Protein 4EKX (pdb70)

Nearest PDB structures (foldseek):
  4ekx-assembly2_C  TM=1.010E+00  e=5.017E-20  Yaba-like disease virus
  4ekx-assembly3_A  TM=1.002E+00  e=1.050E-18  Yaba-like disease virus
  4eee-assembly1_C  TM=9.922E-01  e=4.269E-17  Yaba-like disease virus
  7fi9-assembly1_C  TM=5.714E-01  e=6.653E-03  Homo sapiens
  6ddv-assembly1_C  TM=5.617E-01  e=9.797E-03  Homo sapiens

CATH classification: 2.60.40.10

Secondary structure (DSSP, 8-state):
--EEEEEEESS--SEEEEEEEEE-S-TTS-EEEEEETTTEEGGGSPTT-SEEEEE-----EEEEEEES--HHHHH--EEEEEESSS--EEEEE-HHHHHT-/-EEEEEEEEEEEE-TTSPEEEE-TTS-EEEE-----EEEEEEEESS-SSEEEEEEETT---EEE-GGGS-EEESSPPPSEESSS--TT-EEEEEETTEEEEEEEEESSSTT-EEEEEEETTEEEEEEE--TT-STT-BEEE-/--EEEEEEESS--SEEEEEEEEE-S-TTS-EEEEEETTTEEGGGSPTT-SEEEEE----EEEEEEES--HHHHHSEEEEEEESSSS-EEEEEEHHHHHT-/-EEEEEEEEEEEEETT-EEEEE-TTS-EEEEEGGGS--SSS-TTT-EEEEEEEESS--SEEEEEEETTSSS-EEE-GGGS-EEESSPPPSEESSS--TT-EEEEEETTEEEEEEEEESSSTTEEEEEEEETTEEEEEEEE--TT-GGG-EEEEE-

Sol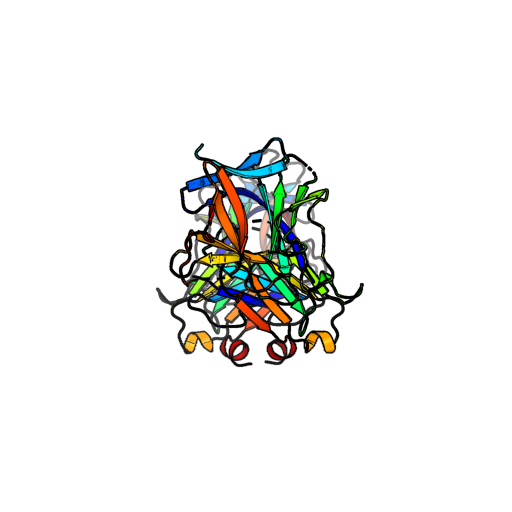vent-accessible surface area: 24205 Å² total; per-residue (Å²): 143,58,44,4,22,0,15,0,8,21,61,62,54,106,121,0,40,0,4,0,60,1,49,9,96,21,217,100,16,17,16,1,0,0,6,9,17,192,32,88,0,22,89,55,32,93,120,156,35,14,20,127,37,136,47,72,160,219,27,48,0,8,0,18,0,37,132,24,70,99,132,8,65,90,40,113,0,13,0,0,0,1,0,4,70,103,20,57,109,41,37,10,45,0,25,118,9,41,134,65,26,0,4,78,51,91,48,50,117,3,32,4,59,4,76,72,97,16,6,5,8,22,25,189,50,80,109,17,10,3,83,108,121,146,30,78,0,44,0,2,5,1,5,1,9,90,23,68,3,0,0,0,0,1,5,21,28,81,86,46,23,0,1,0,0,78,110,94,106,31,42,26,60,164,64,96,18,32,111,51,24,167,66,58,108,19,33,7,0,0,11,0,65,13,4,114,75,86,59,100,56,12,28,2,22,1,17,29,60,151,23,38,38,5,0,7,77,136,85,207,117,55,40,34,10,36,19,56,143,160,188,57,30,160,17,18,18,4,47,27,95,72,28,0,5,77,28,58,52,52,75,0,12,4,49,9,49,124,66,11,7,3,38,15,23,171,53,83,113,11,10,6,63,66,112,127,101,21,39,110,134,156,122,10,30,91,6,22,0,46,0,1,4,1,10,0,6,74,26,75,1,1,0,0,0,0,5,7,38,70,39,102,30,10,0,0,0,0,89,111,95,111,21,44,19,74,164,56,88,22,34,114,52,26,164,78,55,93,13,31,4,0,0,10,0,56,10,2,66,80,84,62,103,50,12,14,1,26,1,6,27,56,107,19,42,6,4,0,18,78,137,77,216,133,62,56,51,9,33,19,62,143,97,161,150,44,24,146,36,5,7,2,21,24,66,49,122,128,54,35,6,21,1,16,0,2,20,60,63,48,104,115,1,37,0,4,0,35,0,38,1,91,18,164,61,11,12,15,1,0,0,6,11,18,196,76,90,0,21,82,62,38,92,120,156,33,14,27,129,32,129,48,73,205,87,140,15,50,0,6,0,8,0,49,133,25,69,97,131,10,64,89,42,112,0,14,0,0,0,1,0,2,59,106,30,56,122,40,39,10,44,0,21,115,10,41,129,61

InterPro domains:
  IPR013783 Immunoglobulin-like fold [G3DSA:2.60.40.10] (21-136)
  IPR055139 Interleukin-18-binding protein-like domain [PF22009] (27-129)

Sequence (498 aa):
TRSVNIHVPVKETSKVVLECRGDSYFRHFSYVYWIIGKNKTVDQLPPNSGYRERIYLRPRADLILTNITDEMRNEKLTCVLIDPKDPLKESVILSKIWNSYFGKLESKLSVIRNLNDQVLFIDQGNRPLFEDMRTIFIISMYKDSQPRGMAVTISVASAASTLSSENKIISFKEMNPPDNIKDTKSDIIFFQRSVPGHDNKMQFESSSYEGYFLASEKERDLFKLILKKELGDRSIMFTVQNYFGKLESKLSVIRNLNDQVLFIDQGNRPLFEDMTDSDSRDNAPRTIFIISMYKDSQPRGMAVTISVASAAASTLSSENKIISFKEMNPPDNIKDTKSDIIFFQRSVPGHDNKMQFESSSYEGYFLASEKERDLFKLILKKEELGDRSIMFTVQNETRSVNIHVPVKETSKVVLECRGDSYFRHFSYVYWIIGKNKTVDQLPPNSGYRERIYLNRPRADLILTNITDEMRNEKLTCVLIDPKDPLKESVILSKIWNS

Radius of gyration: 31.54 Å; Cα contacts (8 Å, |Δi|>4): 1272; chains: 4; bounding box: 90×52×74 Å

B-factor: mean 43.83, std 15.49, range [20.0, 129.45]

Structure (mmCIF, N/CA/C/O backbone):
data_4EKX
#
_entry.id   4EKX
#
_cell.length_a   75.363
_cell.length_b   41.156
_cell.length_c   100.843
_cell.angle_alpha   90.000
_cell.angle_beta   97.900
_cell.angle_gamma   90.000
#
_symmetry.space_group_name_H-M   'P 1 21 1'
#
loop_
_entity.id
_entity.type
_entity.pdbx_description
1 polymer '14L protein'
2 polymer Interleukin-18
3 water water
#
loop_
_atom_site.group_PDB
_atom_site.id
_atom_site.type_symbol
_atom_site.label_atom_id
_atom_site.label_alt_id
_atom_site.label_comp_id
_atom_site.label_asym_id
_atom_site.label_entity_id
_atom_site.label_seq_id
_atom_site.pdbx_PDB_ins_code
_atom_site.Cartn_x
_atom_site.Cartn_y
_atom_site.Cartn_z
_atom_site.occupancy
_atom_site.B_iso_or_equiv
_atom_site.auth_seq_id
_atom_site.auth_comp_id
_atom_site.auth_asym_id
_atom_site.auth_atom_id
_atom_site.pdbx_PDB_model_num
ATOM 1 N N . THR A 1 4 ? 19.387 -3.140 -4.593 1.00 61.20 24 THR C N 1
ATOM 2 C CA . THR A 1 4 ? 19.944 -2.042 -5.368 1.00 62.54 24 THR C CA 1
ATOM 3 C C . THR A 1 4 ? 20.861 -2.584 -6.456 1.00 56.97 24 THR C C 1
ATOM 4 O O . THR A 1 4 ? 21.448 -1.825 -7.223 1.00 53.39 24 THR C O 1
ATOM 8 N N . ARG A 1 5 ? 20.985 -3.903 -6.503 1.00 42.80 25 ARG C N 1
ATOM 9 C CA . ARG A 1 5 ? 21.761 -4.574 -7.532 1.00 38.62 25 ARG C CA 1
ATOM 10 C C . ARG A 1 5 ? 20.961 -5.754 -8.033 1.00 38.24 25 ARG C C 1
ATOM 11 O O . ARG A 1 5 ? 20.485 -6.561 -7.245 1.00 41.60 25 ARG C O 1
ATOM 19 N N . SER A 1 6 ? 20.806 -5.854 -9.343 1.00 35.52 26 SER C N 1
ATOM 20 C CA . SER A 1 6 ? 20.081 -6.974 -9.903 1.00 34.81 26 SER C CA 1
ATOM 21 C C . SER A 1 6 ? 20.458 -7.248 -11.341 1.00 37.30 26 SER C C 1
ATOM 22 O O . SER A 1 6 ? 20.969 -6.388 -12.043 1.00 31.11 26 SER C O 1
ATOM 25 N N . VAL A 1 7 ? 20.193 -8.472 -11.759 1.00 32.57 27 VAL C N 1
ATOM 26 C CA . VAL A 1 7 ? 20.344 -8.861 -13.141 1.00 29.70 27 VAL C CA 1
ATOM 27 C C . VAL A 1 7 ? 19.068 -9.583 -13.548 1.00 30.98 27 VAL C C 1
ATOM 28 O O . VAL A 1 7 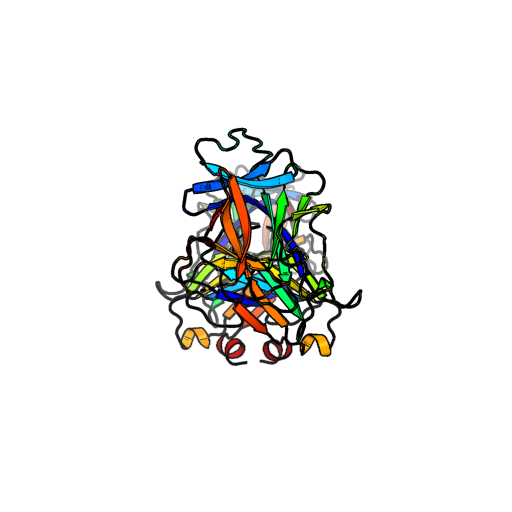? 18.563 -10.428 -12.825 1.00 34.44 27 VAL C O 1
ATOM 32 N N . ASN A 1 8 ? 18.525 -9.211 -14.694 1.00 30.84 28 ASN C N 1
ATOM 33 C CA . ASN A 1 8 ? 17.290 -9.810 -15.160 1.00 36.30 28 ASN C CA 1
ATOM 34 C C . ASN A 1 8 ? 17.378 -10.099 -16.638 1.00 36.08 28 ASN C C 1
ATOM 35 O O . ASN A 1 8 ? 17.981 -9.363 -17.430 1.00 34.01 28 ASN C O 1
ATOM 40 N N . ILE A 1 9 ? 16.826 -11.251 -16.978 1.00 35.74 29 ILE C N 1
ATOM 41 C CA . ILE A 1 9 ? 16.832 -11.730 -18.352 1.00 28.29 29 ILE C CA 1
ATOM 42 C C . ILE A 1 9 ? 15.407 -11.669 -18.843 1.00 32.13 29 ILE C C 1
ATOM 43 O O . ILE A 1 9 ? 14.482 -12.121 -18.153 1.00 35.59 29 ILE C O 1
ATOM 48 N N . HIS A 1 10 ? 15.214 -11.092 -20.030 1.00 27.43 30 HIS C N 1
ATOM 49 C CA . HIS A 1 10 ? 13.921 -11.184 -20.705 1.00 29.54 30 HIS C CA 1
ATOM 50 C C . HIS A 1 10 ? 14.038 -12.192 -21.823 1.00 30.51 30 HIS C C 1
ATOM 51 O O . HIS A 1 10 ? 14.996 -12.142 -22.591 1.00 31.26 30 HIS C O 1
ATOM 58 N N . VAL A 1 11 ? 13.082 -13.116 -21.898 1.00 29.20 31 VAL C N 1
ATOM 59 C CA . VAL A 1 11 ? 13.112 -14.176 -22.912 1.00 30.69 31 VAL C CA 1
ATOM 60 C C . VAL A 1 11 ? 11.812 -14.205 -23.698 1.00 32.39 31 VAL C C 1
ATOM 61 O O . VAL A 1 11 ? 10.755 -13.836 -23.182 1.00 29.13 31 VAL C O 1
ATOM 65 N N . PRO A 1 12 ? 11.874 -14.666 -24.949 1.00 32.17 32 PRO C N 1
ATOM 66 C CA . PRO A 1 12 ? 10.621 -14.707 -25.708 1.00 28.97 32 PRO C CA 1
ATOM 67 C C . PRO A 1 12 ? 9.775 -15.894 -25.261 1.00 31.59 32 PRO C C 1
ATOM 68 O O . PRO A 1 12 ? 10.331 -16.929 -24.891 1.00 32.33 32 PRO C O 1
ATOM 72 N N . VAL A 1 13 ? 8.454 -15.750 -25.289 1.00 29.46 33 VAL C N 1
ATOM 73 C CA . VAL A 1 13 ? 7.584 -16.831 -24.842 1.00 32.52 33 VAL C CA 1
ATOM 74 C C . VAL A 1 13 ? 7.538 -17.987 -25.835 1.00 36.11 33 VAL C C 1
ATOM 75 O O . VAL A 1 13 ? 7.099 -19.079 -25.497 1.00 39.56 33 VAL C O 1
ATOM 79 N N . LYS A 1 14 ? 7.994 -17.748 -27.063 1.00 36.51 34 LYS C N 1
ATOM 80 C CA . LYS A 1 14 ? 8.053 -18.810 -28.055 1.00 37.71 34 LYS C CA 1
ATOM 81 C C . LYS A 1 14 ? 9.353 -18.764 -28.844 1.00 36.50 34 LYS C C 1
ATOM 82 O O . LYS A 1 14 ? 9.930 -17.698 -29.058 1.00 36.96 34 LYS C O 1
ATOM 88 N N . GLU A 1 15 ? 9.807 -19.932 -29.280 1.00 38.12 35 GLU C N 1
ATOM 89 C CA . GLU A 1 15 ? 10.993 -20.007 -30.110 1.00 37.48 35 GLU C CA 1
ATOM 90 C C . GLU A 1 15 ? 10.650 -19.515 -31.516 1.00 38.77 35 GLU C C 1
ATOM 91 O O . GLU A 1 15 ? 9.562 -19.787 -32.031 1.00 42.05 35 GLU C O 1
ATOM 97 N N . THR A 1 16 ? 11.575 -18.769 -32.114 1.00 34.66 36 THR C N 1
ATOM 98 C CA . THR A 1 16 ? 11.474 -18.386 -33.519 1.00 42.48 36 THR C CA 1
ATOM 99 C C . THR A 1 16 ? 12.821 -18.634 -34.195 1.00 35.84 36 THR C C 1
ATOM 100 O O . THR A 1 16 ? 13.771 -19.073 -33.546 1.00 35.18 36 THR C O 1
ATOM 104 N N . SER A 1 17 ? 12.898 -18.351 -35.496 1.00 37.00 37 SER C N 1
ATOM 105 C CA . SER A 1 17 ? 14.126 -18.586 -36.253 1.00 41.10 37 SER C CA 1
ATOM 106 C C . SER A 1 17 ? 15.336 -17.880 -35.637 1.00 41.57 37 SER C C 1
ATOM 107 O O . SER A 1 17 ? 16.434 -18.441 -35.566 1.00 40.93 37 SER C O 1
ATOM 110 N N . LYS A 1 18 ? 15.127 -16.643 -35.196 1.00 36.73 38 LYS C N 1
ATOM 111 C CA . LYS A 1 18 ? 16.143 -15.889 -34.477 1.00 33.83 38 LYS C CA 1
ATOM 112 C C . LYS A 1 18 ? 15.600 -15.604 -33.092 1.00 32.36 38 LYS C C 1
ATOM 113 O O . LYS A 1 18 ? 14.552 -14.980 -32.955 1.00 38.66 38 LYS C O 1
ATOM 119 N N . VAL A 1 19 ? 16.306 -16.066 -32.068 1.00 29.95 39 VAL C N 1
ATOM 120 C CA . VAL A 1 19 ? 15.860 -15.847 -30.695 1.00 29.95 39 VAL C CA 1
ATOM 121 C C . VAL A 1 19 ? 16.771 -14.832 -30.021 1.00 30.16 39 VAL C C 1
ATOM 122 O O . VAL A 1 19 ? 17.994 -14.931 -30.109 1.00 34.50 39 VAL C O 1
ATOM 126 N N . VAL A 1 20 ? 16.183 -13.838 -29.363 1.00 28.40 40 VAL C N 1
ATOM 127 C CA . VAL A 1 20 ? 16.992 -12.845 -28.659 1.00 27.82 40 VAL C CA 1
ATOM 128 C C . VAL A 1 20 ? 16.693 -12.878 -27.157 1.00 25.63 40 VAL C C 1
ATOM 129 O O . VAL A 1 20 ? 15.531 -12.766 -26.744 1.00 31.42 40 VAL C O 1
ATOM 133 N N . LEU A 1 21 ? 17.730 -13.049 -26.342 1.00 27.34 41 LEU C N 1
ATOM 134 C CA . LEU A 1 21 ? 17.563 -12.959 -24.900 1.00 29.84 41 LEU C CA 1
ATOM 135 C C . LEU A 1 21 ? 18.179 -11.641 -24.458 1.00 31.64 41 LEU C C 1
ATOM 136 O O . LEU A 1 21 ? 19.308 -11.313 -24.827 1.00 34.55 41 LEU C O 1
ATOM 141 N N . GLU A 1 22 ? 17.440 -10.886 -23.658 1.00 27.00 42 GLU C N 1
ATOM 142 C CA . GLU A 1 22 ? 17.899 -9.566 -23.273 1.00 28.49 42 GLU C CA 1
ATOM 143 C C . GLU A 1 22 ? 18.349 -9.598 -21.835 1.00 30.91 42 GLU C C 1
ATOM 144 O O . GLU A 1 22 ? 17.537 -9.836 -20.953 1.00 30.97 42 GLU C O 1
ATOM 150 N N . CYS A 1 23 ? 19.627 -9.353 -21.590 1.00 26.30 43 CYS C N 1
ATOM 151 C CA . CYS A 1 23 ? 20.065 -9.244 -20.201 1.00 25.68 43 CYS C CA 1
ATOM 152 C C . CYS A 1 23 ? 20.319 -7.800 -19.807 1.00 29.83 43 CYS C C 1
ATOM 153 O O . CYS A 1 23 ? 21.045 -7.086 -20.489 1.00 28.33 43 CYS C O 1
ATOM 156 N N . ARG A 1 24 ? 19.705 -7.366 -18.704 1.00 28.93 44 ARG C N 1
ATOM 157 C CA . ARG A 1 24 ? 19.901 -6.011 -18.234 1.00 26.53 44 ARG C CA 1
ATOM 158 C C . ARG A 1 24 ? 20.379 -6.042 -16.792 1.00 29.63 44 ARG C C 1
ATOM 159 O O . ARG A 1 24 ? 19.854 -6.805 -15.982 1.00 32.99 44 ARG C O 1
ATOM 167 N N . GLY A 1 25 ? 21.363 -5.207 -16.488 1.00 27.79 45 GLY C N 1
ATOM 168 C CA . GLY A 1 25 ? 21.870 -5.096 -15.126 1.00 28.45 45 GLY C CA 1
ATOM 169 C C . GLY A 1 25 ? 21.401 -3.809 -14.490 1.00 36.29 45 GLY C C 1
ATOM 170 O O . GLY A 1 25 ? 21.102 -2.827 -15.171 1.00 40.23 45 GLY C O 1
ATOM 171 N N . ASP A 1 26 ? 21.315 -3.812 -13.167 1.00 33.88 46 ASP C N 1
ATOM 172 C CA . ASP A 1 26 ? 20.991 -2.603 -12.447 1.00 32.74 46 ASP C CA 1
ATOM 173 C C . ASP A 1 26 ? 21.943 -2.588 -11.262 1.00 39.96 46 ASP C C 1
ATOM 174 O O . ASP A 1 26 ? 21.896 -3.472 -10.411 1.00 43.43 46 ASP C O 1
ATOM 179 N N . SER A 1 27 ? 22.835 -1.606 -11.241 1.00 35.34 47 SER C N 1
ATOM 180 C CA . SER A 1 27 ? 23.772 -1.449 -10.134 1.00 34.48 47 SER C CA 1
ATOM 181 C C . SER A 1 27 ? 23.903 0.017 -9.771 1.00 38.42 47 SER C C 1
ATOM 182 O O . SER A 1 27 ? 23.834 0.885 -10.640 1.00 45.17 47 SER C O 1
ATOM 185 N N . TYR A 1 28 ? 24.119 0.286 -8.489 1.00 43.04 48 TYR C N 1
ATOM 186 C CA . TYR A 1 28 ? 24.255 1.653 -8.015 1.00 48.65 48 TYR C CA 1
ATOM 187 C C . TYR A 1 28 ? 25.666 2.207 -8.246 1.00 47.46 48 TYR C C 1
ATOM 188 O O . TYR A 1 28 ? 25.921 3.388 -8.011 1.00 50.50 48 TYR C O 1
ATOM 197 N N . PHE A 1 29 ? 26.578 1.355 -8.709 1.00 47.39 49 PHE C N 1
ATOM 198 C CA . PHE A 1 29 ? 27.865 1.825 -9.211 1.00 46.75 49 PHE C CA 1
ATOM 199 C C . PHE A 1 29 ? 27.718 2.148 -10.695 1.00 50.20 49 PHE C C 1
ATOM 200 O O . PHE A 1 29 ? 28.083 1.337 -11.545 1.00 52.94 49 PHE C O 1
ATOM 208 N N . ARG A 1 30 ? 27.206 3.328 -11.016 1.00 57.93 50 ARG C N 1
ATOM 209 C CA . ARG A 1 30 ? 26.830 3.619 -12.400 1.00 60.91 50 ARG C CA 1
ATOM 210 C C . ARG A 1 30 ? 27.998 3.760 -13.383 1.00 63.25 50 ARG C C 1
ATOM 211 O O . ARG A 1 30 ? 27.839 3.503 -14.575 1.00 61.01 50 ARG C O 1
ATOM 219 N N . HIS A 1 31 ? 29.166 4.156 -12.889 1.00 63.64 51 HIS C N 1
ATOM 220 C CA . HIS A 1 31 ? 30.330 4.329 -13.755 1.00 64.13 51 HIS C CA 1
ATOM 221 C C . HIS A 1 31 ? 31.060 3.022 -14.034 1.00 56.12 51 HIS C C 1
ATOM 222 O O . HIS A 1 31 ? 31.869 2.943 -14.957 1.00 60.16 51 HIS C O 1
ATOM 229 N N . PHE A 1 32 ? 30.779 2.002 -13.232 1.00 44.91 52 PHE C N 1
ATOM 230 C CA . PHE A 1 32 ? 31.529 0.755 -13.302 1.00 36.83 52 PHE C CA 1
ATOM 231 C C . PHE A 1 32 ? 30.630 -0.467 -13.207 1.00 37.38 52 PHE C C 1
ATOM 232 O O . PHE A 1 32 ? 30.698 -1.224 -12.248 1.00 35.81 52 PHE C O 1
ATOM 240 N N . SER A 1 33 ? 29.802 -0.682 -14.218 1.00 33.46 53 SER C N 1
ATOM 241 C CA . SER A 1 33 ? 28.961 -1.866 -14.224 1.00 32.48 53 SER C CA 1
ATOM 242 C C . SER A 1 33 ? 28.692 -2.323 -15.638 1.00 32.52 53 SER C C 1
ATOM 243 O O . SER A 1 33 ? 28.442 -1.512 -16.528 1.00 38.74 53 SER C O 1
ATOM 246 N N . TYR A 1 34 ? 28.737 -3.631 -15.826 1.00 27.57 54 TYR C N 1
ATOM 247 C CA . TYR A 1 34 ? 28.456 -4.207 -17.129 1.00 29.69 54 TYR C CA 1
ATOM 248 C C . TYR A 1 34 ? 27.879 -5.603 -17.003 1.00 32.01 54 TYR C C 1
ATOM 249 O O . TYR A 1 34 ? 28.030 -6.257 -15.971 1.00 27.36 54 TYR C O 1
ATOM 258 N N . VAL A 1 35 ? 27.232 -6.064 -18.067 1.00 25.66 55 VAL C N 1
ATOM 259 C CA . VAL A 1 35 ? 26.720 -7.422 -18.100 1.00 25.43 55 VAL C CA 1
ATOM 260 C C . VAL A 1 35 ? 27.215 -8.154 -19.350 1.00 26.19 55 VAL C C 1
ATOM 261 O O . VAL A 1 35 ? 27.555 -7.526 -20.363 1.00 26.26 55 VAL C O 1
ATOM 265 N N . TYR A 1 36 ? 27.277 -9.480 -19.258 1.00 23.67 56 TYR C N 1
ATOM 266 C CA . TYR A 1 36 ? 27.649 -10.310 -20.405 1.00 27.39 56 TYR C CA 1
ATOM 267 C C . TYR A 1 36 ? 27.192 -11.735 -20.176 1.00 27.32 56 TYR C C 1
ATOM 268 O O . TYR A 1 36 ? 26.803 -12.091 -19.075 1.00 28.51 56 TYR C O 1
ATOM 277 N N . TRP A 1 37 ? 27.281 -12.563 -21.212 1.00 25.58 57 TRP C N 1
ATOM 278 C CA . TRP A 1 37 ? 26.732 -13.909 -21.144 1.00 26.62 57 TRP C CA 1
ATOM 279 C C . TRP A 1 37 ? 27.806 -14.974 -21.006 1.00 25.18 57 TRP C C 1
ATOM 280 O O . TRP A 1 37 ? 28.922 -14.847 -21.522 1.00 26.83 57 TRP C O 1
ATOM 291 N N . ILE A 1 38 ? 27.450 -16.032 -20.289 1.00 27.15 58 ILE C N 1
ATOM 292 C CA . ILE A 1 38 ? 28.272 -17.222 -20.225 1.00 30.26 58 ILE C CA 1
ATOM 293 C C . ILE A 1 38 ? 27.421 -18.410 -20.665 1.00 27.35 58 ILE C C 1
ATOM 294 O O . ILE A 1 38 ? 26.295 -18.589 -20.191 1.00 30.09 58 ILE C O 1
ATOM 299 N N . ILE A 1 39 ? 27.963 -19.200 -21.583 1.00 30.20 59 ILE C N 1
ATOM 300 C CA . ILE A 1 39 ? 27.263 -20.343 -22.142 1.00 30.17 59 ILE C CA 1
ATOM 301 C C . ILE A 1 39 ? 27.700 -21.601 -21.393 1.00 29.05 59 ILE C C 1
ATOM 302 O O . ILE A 1 39 ? 28.865 -21.975 -21.431 1.00 33.23 59 ILE C O 1
ATOM 307 N N . GLY A 1 40 ? 26.770 -22.258 -20.713 1.00 31.90 60 GLY C N 1
ATOM 308 C CA . GLY A 1 40 ? 27.119 -23.443 -19.956 1.00 34.63 60 GLY C CA 1
ATOM 309 C C . GLY A 1 40 ? 28.026 -23.080 -18.791 1.00 36.10 60 GLY C C 1
ATOM 310 O O . GLY A 1 40 ? 27.876 -22.033 -18.175 1.00 34.14 60 GLY C O 1
ATOM 311 N N . LYS A 1 41 ? 28.993 -23.932 -18.507 1.00 33.46 61 LYS C N 1
ATOM 312 C CA . LYS A 1 41 ? 29.816 -23.753 -17.319 1.00 34.55 61 LYS C CA 1
ATOM 313 C C . LYS A 1 41 ? 30.690 -22.485 -17.323 1.00 34.33 61 LYS C C 1
ATOM 314 O O . LYS A 1 41 ? 30.689 -21.723 -16.343 1.00 36.06 61 LYS C O 1
ATOM 320 N N . ASN A 1 42 ? 31.442 -22.268 -18.407 1.00 32.30 62 ASN C N 1
ATOM 321 C CA . ASN A 1 42 ? 32.497 -21.241 -18.399 1.00 35.00 62 ASN C CA 1
ATOM 322 C C . ASN A 1 42 ? 32.917 -20.635 -19.744 1.00 32.99 62 ASN C C 1
ATOM 323 O O . ASN A 1 42 ? 34.000 -20.052 -19.862 1.00 33.23 62 ASN C O 1
ATOM 328 N N . LYS A 1 43 ? 32.078 -20.771 -20.769 1.00 30.92 63 LYS C N 1
ATOM 329 C CA . LYS A 1 43 ? 32.415 -20.178 -22.061 1.00 31.05 63 LYS C CA 1
ATOM 330 C C . LYS A 1 43 ? 31.735 -18.846 -22.340 1.00 27.93 63 LYS C C 1
ATOM 331 O O . LYS A 1 43 ? 30.508 -18.787 -22.449 1.00 34.09 63 LYS C O 1
ATOM 337 N N . THR A 1 44 ? 32.516 -17.769 -22.415 1.00 27.93 64 THR C N 1
ATOM 338 C CA . THR A 1 44 ? 31.978 -16.521 -22.927 1.00 26.61 64 THR C CA 1
ATOM 339 C C . THR A 1 44 ? 31.745 -16.776 -24.419 1.00 26.60 64 THR C C 1
ATOM 340 O O . THR A 1 44 ? 32.238 -17.760 -24.966 1.00 26.58 64 THR C O 1
ATOM 344 N N . VAL A 1 45 ? 30.969 -15.916 -25.059 1.00 28.93 65 VAL C N 1
ATOM 345 C CA . VAL A 1 45 ? 30.599 -16.161 -26.456 1.00 30.41 65 VAL C CA 1
ATOM 346 C C . VAL A 1 45 ? 31.829 -16.195 -27.364 1.00 32.46 65 VAL C C 1
ATOM 347 O O . VAL A 1 45 ? 31.905 -16.989 -28.315 1.00 31.40 65 VAL C O 1
ATOM 351 N N . ASP A 1 46 ? 32.805 -15.351 -27.045 1.00 30.01 66 ASP C N 1
ATOM 352 C CA . ASP A 1 46 ? 34.076 -15.307 -27.781 1.00 39.34 66 ASP C CA 1
ATOM 353 C C . ASP A 1 46 ? 34.827 -16.636 -27.822 1.00 36.32 66 ASP C C 1
ATOM 354 O O . ASP A 1 46 ? 35.669 -16.862 -28.707 1.00 33.39 66 ASP C O 1
ATOM 359 N N . GLN A 1 47 ? 34.548 -17.510 -26.862 1.00 30.73 67 GLN C N 1
ATOM 360 C CA . GLN A 1 47 ? 35.301 -18.757 -26.727 1.00 30.95 67 GLN C CA 1
ATOM 361 C C . GLN A 1 47 ? 34.678 -19.944 -27.447 1.00 34.30 67 GLN C C 1
ATOM 362 O O . GLN A 1 47 ? 35.270 -21.025 -27.487 1.00 35.14 67 GLN C O 1
ATOM 368 N N . LEU A 1 48 ? 33.477 -19.746 -27.977 1.00 34.57 68 LEU C N 1
ATOM 369 C CA . LEU A 1 48 ? 32.752 -20.809 -28.668 1.00 33.98 68 LEU C CA 1
ATOM 370 C C . LEU A 1 48 ? 33.432 -21.098 -30.007 1.00 34.90 68 LEU C C 1
ATOM 371 O O . LEU A 1 48 ? 34.063 -20.213 -30.585 1.00 33.28 68 LEU C O 1
ATOM 376 N N . PRO A 1 49 ? 33.326 -22.345 -30.486 1.00 40.30 69 PRO C N 1
ATOM 377 C CA . PRO A 1 49 ? 33.808 -22.658 -31.838 1.00 44.23 69 PRO C CA 1
ATOM 378 C C . PRO A 1 49 ? 33.078 -21.814 -32.875 1.00 35.84 69 PRO C C 1
ATOM 379 O O . PRO A 1 49 ? 31.942 -21.399 -32.658 1.00 34.87 69 PRO C O 1
ATOM 383 N N . PRO A 1 50 ? 33.721 -21.562 -34.021 1.00 39.43 70 PRO C N 1
ATOM 384 C CA . PRO A 1 50 ? 33.058 -20.652 -34.963 1.00 37.78 70 PRO C CA 1
ATOM 385 C C . PRO A 1 50 ? 31.710 -21.171 -35.446 1.00 38.83 70 PRO C C 1
ATOM 386 O O . PRO A 1 50 ? 31.473 -22.379 -35.454 1.00 42.15 70 PRO C O 1
ATOM 390 N N . ASN A 1 51 ? 30.831 -20.243 -35.820 1.00 38.92 71 ASN C N 1
ATOM 391 C CA . ASN A 1 51 ? 29.508 -20.564 -36.350 1.00 44.37 71 ASN C CA 1
ATOM 392 C C . ASN A 1 51 ? 28.621 -21.378 -35.389 1.00 42.82 71 ASN C C 1
ATOM 393 O O . ASN A 1 51 ? 27.807 -22.196 -35.815 1.00 40.15 71 ASN C O 1
ATOM 398 N N . SER A 1 52 ? 28.781 -21.128 -34.092 1.00 36.65 72 SER C N 1
ATOM 399 C CA . SER A 1 52 ? 28.041 -21.832 -33.042 1.00 39.75 72 SER C CA 1
ATOM 400 C C . SER A 1 52 ? 26.528 -21.567 -33.029 1.00 42.07 72 SER C C 1
ATOM 401 O O . SER A 1 52 ? 25.765 -22.368 -32.495 1.00 40.47 72 SER C O 1
ATOM 404 N N . GLY A 1 53 ? 26.099 -20.438 -33.586 1.00 36.05 73 GLY C N 1
ATOM 405 C CA . GLY A 1 53 ? 24.699 -20.045 -33.506 1.00 35.99 73 GLY C CA 1
ATOM 406 C C . GLY A 1 53 ? 24.447 -19.069 -32.366 1.00 35.65 73 GLY C C 1
ATOM 407 O O . GLY A 1 53 ? 23.327 -18.602 -32.172 1.00 37.13 73 GLY C O 1
ATOM 408 N N . TYR A 1 54 ? 25.486 -18.768 -31.597 1.00 33.48 74 TYR C N 1
ATOM 409 C CA . TYR A 1 54 ? 25.376 -17.748 -30.552 1.00 30.58 74 TYR C CA 1
ATOM 410 C C . TYR A 1 54 ? 26.126 -16.492 -30.962 1.00 32.83 74 TYR C C 1
ATOM 411 O O . TYR A 1 54 ? 27.283 -16.574 -31.392 1.00 33.66 74 TYR C O 1
ATOM 420 N N . ARG A 1 55 ? 25.476 -15.342 -30.807 1.00 32.04 75 ARG C N 1
ATOM 421 C CA . ARG A 1 55 ? 26.136 -14.048 -30.945 1.00 29.90 75 ARG C CA 1
ATOM 422 C C . ARG A 1 55 ? 25.754 -13.172 -29.773 1.00 33.45 75 ARG C C 1
ATOM 423 O O . ARG A 1 55 ? 24.648 -13.285 -29.241 1.00 30.34 75 ARG C O 1
ATOM 431 N N . GLU A 1 56 ? 26.667 -12.292 -29.376 1.00 27.90 76 GLU C N 1
ATOM 432 C CA . GLU A 1 56 ? 26.374 -11.377 -28.282 1.00 26.34 76 GLU C CA 1
ATOM 433 C C . GLU A 1 56 ? 26.463 -9.931 -28.759 1.00 32.59 76 GLU C C 1
ATOM 434 O O . GLU A 1 56 ? 27.377 -9.565 -29.506 1.00 31.68 76 GLU C O 1
ATOM 440 N N . ARG A 1 57 ? 25.495 -9.123 -28.347 1.00 27.55 77 ARG C N 1
ATOM 441 C CA . ARG A 1 57 ? 25.536 -7.691 -28.606 1.00 29.63 77 ARG C CA 1
ATOM 442 C C . ARG A 1 57 ? 25.608 -6.964 -27.272 1.00 34.82 77 ARG C C 1
ATOM 443 O O . ARG A 1 57 ? 24.642 -6.966 -26.512 1.00 33.86 77 ARG C O 1
ATOM 451 N N . ILE A 1 58 ? 26.754 -6.348 -27.005 1.00 34.00 78 ILE C N 1
ATOM 452 C CA . ILE A 1 58 ? 26.950 -5.544 -25.802 1.00 34.73 78 ILE C CA 1
ATOM 453 C C . ILE A 1 58 ? 26.619 -4.100 -26.123 1.00 37.08 78 ILE C C 1
ATOM 454 O O . ILE A 1 58 ? 27.181 -3.521 -27.049 1.00 40.64 78 ILE C O 1
ATOM 459 N N . TYR A 1 59 ? 25.721 -3.508 -25.345 1.00 32.44 79 TYR C N 1
ATOM 460 C CA . TYR A 1 59 ? 25.327 -2.128 -25.573 1.00 41.39 79 TYR C CA 1
ATOM 461 C C . TYR A 1 59 ? 26.305 -1.158 -24.923 1.00 51.81 79 TYR C C 1
ATOM 462 O O . TYR A 1 59 ? 26.536 -1.206 -23.717 1.00 52.01 79 TYR C O 1
ATOM 471 N N . LEU A 1 60 ? 26.880 -0.281 -25.737 1.00 66.63 80 LEU C N 1
ATOM 472 C CA . LEU A 1 60 ? 27.753 0.770 -25.236 1.00 76.09 80 LEU C CA 1
ATOM 473 C C . LEU A 1 60 ? 27.004 2.102 -25.237 1.00 81.17 80 LEU C C 1
ATOM 474 O O . LEU A 1 60 ? 26.433 2.504 -26.253 1.00 82.94 80 LEU C O 1
ATOM 479 N N . ARG A 1 70 ? 21.577 1.756 -17.690 1.00 68.30 90 ARG C N 1
ATOM 480 C CA . ARG A 1 70 ? 21.700 0.377 -17.231 1.00 55.01 90 ARG C CA 1
ATOM 481 C C . ARG A 1 70 ? 22.366 -0.480 -18.299 1.00 44.57 90 ARG C C 1
ATOM 482 O O . ARG A 1 70 ? 21.979 -0.448 -19.467 1.00 43.64 90 ARG C O 1
ATOM 490 N N . PRO A 1 71 ? 23.386 -1.243 -17.902 1.00 38.47 91 PRO C N 1
ATOM 491 C CA . PRO A 1 71 ? 24.121 -2.049 -18.880 1.00 35.34 91 PRO C CA 1
ATOM 492 C C . PRO A 1 71 ? 23.226 -3.127 -19.462 1.00 35.55 91 PRO C C 1
ATOM 493 O O . PRO A 1 71 ? 22.316 -3.612 -18.783 1.00 30.63 91 PRO C O 1
ATOM 497 N N . ARG A 1 72 ? 23.474 -3.473 -20.722 1.00 31.66 92 ARG C N 1
ATOM 498 C CA . ARG A 1 72 ? 22.671 -4.465 -21.419 1.00 30.12 92 ARG C CA 1
ATOM 499 C C . ARG A 1 72 ? 23.539 -5.344 -22.311 1.00 27.01 92 ARG C C 1
ATOM 500 O O . ARG A 1 72 ? 24.534 -4.890 -22.889 1.00 29.49 92 ARG C O 1
ATOM 508 N N . ALA A 1 73 ? 23.163 -6.612 -22.408 1.00 26.57 93 ALA C N 1
ATOM 509 C CA . ALA A 1 73 ? 23.780 -7.524 -23.359 1.00 26.40 93 ALA C CA 1
ATOM 510 C C . ALA A 1 73 ? 22.728 -8.453 -23.903 1.00 29.32 93 ALA C C 1
ATOM 511 O O . ALA A 1 73 ? 22.040 -9.151 -23.160 1.00 28.09 93 ALA C O 1
ATOM 513 N N . ASP A 1 74 ? 22.576 -8.453 -25.222 1.00 24.65 94 ASP C N 1
ATOM 514 C CA . ASP A 1 74 ? 21.654 -9.379 -25.838 1.00 25.74 94 ASP C CA 1
ATOM 515 C C . ASP A 1 74 ? 22.383 -10.614 -26.330 1.00 26.60 94 ASP C C 1
ATOM 516 O O . ASP A 1 74 ? 23.481 -10.515 -26.891 1.00 28.65 94 ASP C O 1
ATOM 521 N N . LEU A 1 75 ? 21.761 -11.774 -26.131 1.00 25.35 95 LEU C N 1
ATOM 522 C CA . LEU A 1 75 ? 22.295 -13.030 -26.636 1.00 28.05 95 LEU C CA 1
ATOM 523 C C . LEU A 1 75 ? 21.380 -13.501 -27.763 1.00 28.77 95 LEU C C 1
ATOM 524 O O . LEU A 1 75 ? 20.166 -13.650 -27.588 1.00 27.71 95 LEU C O 1
ATOM 529 N N . ILE A 1 76 ? 21.970 -13.720 -28.931 1.00 26.38 96 ILE C N 1
ATOM 530 C CA . ILE A 1 76 ? 21.178 -13.986 -30.125 1.00 28.09 96 ILE C CA 1
ATOM 531 C C . ILE A 1 76 ? 21.460 -15.397 -30.626 1.00 26.65 96 ILE C C 1
ATOM 532 O O . ILE A 1 76 ? 22.603 -15.730 -30.945 1.00 27.97 96 ILE C O 1
ATOM 537 N N . LEU A 1 77 ? 20.416 -16.225 -30.645 1.00 29.44 97 LEU C N 1
ATOM 538 C CA . LEU A 1 77 ? 20.542 -17.622 -31.032 1.00 26.31 97 LEU C CA 1
ATOM 539 C C . LEU A 1 77 ? 19.913 -17.840 -32.399 1.00 27.12 97 LEU C C 1
ATOM 540 O O . LEU A 1 77 ? 18.769 -17.452 -32.638 1.00 30.06 97 LEU C O 1
ATOM 545 N N . THR A 1 78 ? 20.671 -18.479 -33.271 1.00 26.03 98 THR C N 1
ATOM 546 C CA . THR A 1 78 ? 20.158 -18.880 -34.578 1.00 27.66 98 THR C CA 1
ATOM 547 C C . THR A 1 78 ? 20.566 -20.324 -34.838 1.00 33.34 98 THR C C 1
ATOM 548 O O . THR A 1 78 ? 21.461 -20.852 -34.171 1.00 33.14 98 THR C O 1
ATOM 552 N N . ASN A 1 79 ? 19.938 -20.946 -35.836 1.00 32.52 99 ASN C N 1
ATOM 553 C CA . ASN A 1 79 ? 20.173 -22.359 -36.129 1.00 30.44 99 ASN C CA 1
ATOM 554 C C . ASN A 1 79 ? 20.153 -23.174 -34.848 1.00 33.10 99 ASN C C 1
ATOM 555 O O . ASN A 1 79 ? 21.099 -23.902 -34.534 1.00 32.86 99 ASN C O 1
ATOM 560 N N . ILE A 1 80 ? 19.056 -23.040 -34.115 1.00 32.20 100 ILE C N 1
ATOM 561 C CA . ILE A 1 80 ? 18.968 -23.565 -32.760 1.00 35.85 100 ILE C CA 1
ATOM 562 C C . ILE A 1 80 ? 18.910 -25.093 -32.737 1.00 39.36 100 ILE C C 1
ATOM 563 O O . ILE A 1 80 ? 18.130 -25.715 -33.465 1.00 39.77 100 ILE C O 1
ATOM 568 N N . THR A 1 81 ? 19.772 -25.692 -31.922 1.00 38.05 101 THR C N 1
ATOM 569 C CA . THR A 1 81 ? 19.831 -27.140 -31.785 1.00 40.83 101 THR C CA 1
ATOM 570 C C . THR A 1 81 ? 19.224 -27.531 -30.446 1.00 44.78 101 THR C C 1
ATOM 571 O O . THR A 1 81 ? 18.965 -26.672 -29.603 1.00 39.13 101 THR C O 1
ATOM 575 N N . ASP A 1 82 ? 19.014 -28.823 -30.233 1.00 42.06 102 ASP C N 1
ATOM 576 C CA . ASP A 1 82 ? 18.494 -29.273 -28.944 1.00 44.93 102 ASP C CA 1
ATOM 577 C C . ASP A 1 82 ? 19.473 -28.989 -27.804 1.00 44.88 102 ASP C C 1
ATOM 578 O O . ASP A 1 82 ? 19.062 -28.688 -26.683 1.00 44.10 102 ASP C O 1
ATOM 583 N N . GLU A 1 83 ? 20.769 -29.074 -28.090 1.00 42.35 103 GLU C N 1
ATOM 584 C CA . GLU A 1 83 ? 21.775 -28.721 -27.096 1.00 39.38 103 GLU C CA 1
ATOM 585 C C . GLU A 1 83 ? 21.632 -27.256 -26.687 1.00 43.50 103 GLU C C 1
ATOM 586 O O . GLU A 1 83 ? 21.778 -26.921 -25.515 1.00 37.53 103 GLU C O 1
ATOM 592 N N . MET A 1 84 ? 21.345 -26.381 -27.645 1.00 37.85 104 MET C N 1
ATOM 593 C CA . MET A 1 84 ? 21.158 -24.969 -27.313 1.00 39.16 104 MET C CA 1
ATOM 594 C C . MET A 1 84 ? 19.882 -24.748 -26.492 1.00 38.33 104 MET C C 1
ATOM 595 O O . MET A 1 84 ? 19.888 -24.002 -25.516 1.00 37.85 104 MET C O 1
ATOM 600 N N . ARG A 1 85 ? 18.801 -25.419 -26.877 1.00 32.32 105 ARG C N 1
ATOM 601 C CA . ARG A 1 85 ? 17.536 -25.320 -26.148 1.00 36.79 105 ARG C CA 1
ATOM 602 C C . ARG A 1 85 ? 17.654 -25.739 -24.686 1.00 36.84 105 ARG C C 1
ATOM 603 O O . ARG A 1 85 ? 16.924 -25.233 -23.834 1.00 38.89 105 ARG C O 1
ATOM 611 N N . ASN A 1 86 ? 18.568 -26.662 -24.402 1.00 38.92 106 ASN C N 1
ATOM 612 C CA . ASN A 1 86 ? 18.714 -27.202 -23.051 1.00 38.78 106 ASN C CA 1
ATOM 613 C C . ASN A 1 86 ? 19.928 -26.654 -22.310 1.00 40.17 106 ASN C C 1
ATOM 614 O O . ASN A 1 86 ? 20.186 -27.018 -21.162 1.00 36.73 106 ASN C O 1
ATOM 619 N N . GLU A 1 87 ? 20.674 -25.776 -22.970 1.00 37.76 107 GLU C N 1
ATOM 620 C CA . GLU A 1 87 ? 21.869 -25.198 -22.369 1.00 37.87 107 GLU C CA 1
ATOM 621 C C . GLU A 1 87 ? 21.472 -24.258 -21.245 1.00 31.61 107 GLU C C 1
ATOM 622 O O . GLU A 1 87 ? 20.467 -23.548 -21.353 1.00 33.85 107 GLU C O 1
ATOM 628 N N . LYS A 1 88 ? 22.251 -24.262 -20.158 1.00 35.81 108 LYS C N 1
ATOM 629 C CA . LYS A 1 88 ? 22.092 -23.241 -19.131 1.00 33.18 108 LYS C CA 1
ATOM 630 C C . LYS A 1 88 ? 22.825 -21.990 -19.598 1.00 32.45 108 LYS C C 1
ATOM 631 O O . LYS A 1 88 ? 24.035 -22.012 -19.808 1.00 33.88 108 LYS C O 1
ATOM 637 N N . LEU A 1 89 ? 22.076 -20.913 -19.796 1.00 30.10 109 LEU C N 1
ATOM 638 C CA . LEU A 1 89 ? 22.614 -19.661 -20.303 1.00 27.27 109 LEU C CA 1
ATOM 639 C C . LEU A 1 89 ? 22.586 -18.659 -19.162 1.00 28.85 109 LEU C C 1
ATOM 640 O O . LEU A 1 89 ? 21.526 -18.398 -18.590 1.00 27.80 109 LEU C O 1
ATOM 645 N N . THR A 1 90 ? 23.749 -18.106 -18.833 1.00 29.23 110 THR C N 1
ATOM 646 C CA . THR A 1 90 ? 23.895 -17.249 -17.659 1.00 28.43 110 THR C CA 1
ATOM 647 C C . THR A 1 90 ? 24.280 -15.835 -18.043 1.00 27.69 110 THR C C 1
ATOM 648 O O . THR A 1 90 ? 25.168 -15.627 -18.877 1.00 30.58 110 THR C O 1
ATOM 652 N N . CYS A 1 91 ? 23.606 -14.860 -17.444 1.00 26.77 111 CYS C N 1
ATOM 653 C CA . CYS A 1 91 ? 24.027 -13.481 -17.586 1.00 26.60 111 CYS C CA 1
ATOM 654 C C . CYS A 1 91 ? 24.667 -13.014 -16.292 1.00 30.51 111 CYS C C 1
ATOM 655 O O . CYS A 1 91 ? 24.132 -13.244 -15.212 1.00 30.42 111 CYS C O 1
ATOM 658 N N . VAL A 1 92 ? 25.814 -12.362 -16.418 1.00 26.41 112 VAL C N 1
ATOM 659 C CA . VAL A 1 92 ? 26.600 -11.953 -15.250 1.00 26.37 112 VAL C CA 1
ATOM 660 C C . VAL A 1 92 ? 26.629 -10.439 -15.202 1.00 26.91 112 VAL C C 1
ATOM 661 O O . VAL A 1 92 ? 26.911 -9.786 -16.212 1.00 28.61 112 VAL C O 1
ATOM 665 N N . LEU A 1 93 ? 26.349 -9.888 -14.026 1.00 26.31 113 LEU C N 1
ATOM 666 C CA . LEU A 1 93 ? 26.594 -8.483 -13.746 1.00 24.08 113 LEU C CA 1
ATOM 667 C C . LEU A 1 93 ? 27.922 -8.357 -13.034 1.00 24.08 113 LEU C C 1
ATOM 668 O O . LEU A 1 93 ? 28.159 -9.027 -12.025 1.00 27.62 113 LEU C O 1
ATOM 673 N N . ILE A 1 94 ? 28.782 -7.507 -13.588 1.00 26.81 114 ILE C N 1
ATOM 674 C CA . ILE A 1 94 ? 30.051 -7.159 -12.993 1.00 24.59 114 ILE C CA 1
ATOM 675 C C . ILE A 1 94 ? 30.048 -5.709 -12.557 1.00 27.42 114 ILE C C 1
ATOM 676 O O . ILE A 1 94 ? 29.706 -4.819 -13.336 1.00 27.92 114 ILE C O 1
ATOM 681 N N . ASP A 1 95 ? 30.450 -5.484 -11.309 1.00 25.83 115 ASP C N 1
ATOM 682 C CA . ASP A 1 95 ? 30.660 -4.144 -10.782 1.00 27.97 115 ASP C CA 1
ATOM 683 C C . ASP A 1 95 ? 31.670 -4.274 -9.634 1.00 25.47 115 ASP C C 1
ATOM 684 O O . ASP A 1 95 ? 32.234 -5.344 -9.458 1.00 28.57 115 ASP C O 1
ATOM 689 N N . PRO A 1 96 ? 31.936 -3.190 -8.887 1.00 26.39 116 PRO C N 1
ATOM 690 C CA . PRO A 1 96 ? 32.899 -3.315 -7.770 1.00 28.29 116 PRO C CA 1
ATOM 691 C C . PRO A 1 96 ? 32.572 -4.295 -6.649 1.00 28.97 116 PRO C C 1
ATOM 692 O O . PRO A 1 96 ? 33.393 -4.432 -5.714 1.00 30.31 116 PRO C O 1
ATOM 696 N N . LYS A 1 97 ? 31.408 -4.941 -6.691 1.00 27.78 117 LYS C N 1
ATOM 697 C CA . LYS A 1 97 ? 31.092 -5.954 -5.675 1.00 31.18 117 LYS C CA 1
ATOM 698 C C . LYS A 1 97 ? 31.187 -7.337 -6.312 1.00 33.35 117 LYS C C 1
ATOM 699 O O . LYS A 1 97 ? 31.608 -7.465 -7.456 1.00 30.23 117 LYS C O 1
ATOM 705 N N . ASP A 1 98 ? 30.796 -8.383 -5.599 1.00 27.80 118 ASP C N 1
ATOM 706 C CA . ASP A 1 98 ? 30.906 -9.728 -6.156 1.00 30.49 118 ASP C CA 1
ATOM 707 C C . ASP A 1 98 ? 29.925 -9.954 -7.309 1.00 29.59 118 ASP C C 1
ATOM 708 O O . ASP A 1 98 ? 28.799 -9.487 -7.252 1.00 32.87 118 ASP C O 1
ATOM 713 N N . PRO A 1 99 ? 30.344 -10.670 -8.351 1.00 26.87 119 PRO C N 1
ATOM 714 C CA . PRO A 1 99 ? 29.462 -10.840 -9.521 1.00 25.28 119 PRO C CA 1
ATOM 715 C C . PRO A 1 99 ? 28.086 -11.404 -9.170 1.00 29.29 119 PRO C C 1
ATOM 716 O O . PRO A 1 99 ? 27.951 -12.265 -8.293 1.00 30.54 119 PRO C O 1
ATOM 720 N N . LEU A 1 100 ? 27.064 -10.907 -9.852 1.00 29.29 120 LEU C N 1
ATOM 721 C CA . LEU A 1 100 ? 25.699 -11.315 -9.582 1.00 27.83 120 LEU C CA 1
ATOM 722 C C . LEU A 1 100 ? 25.238 -12.036 -10.845 1.00 28.15 120 LEU C C 1
ATOM 723 O O . LEU A 1 100 ? 25.479 -11.556 -11.941 1.00 31.20 120 LEU C O 1
ATOM 728 N N . LYS A 1 101 ? 24.601 -13.191 -10.696 1.00 27.39 121 LYS C N 1
ATOM 729 C CA . LYS A 1 101 ? 24.198 -13.961 -11.887 1.00 25.55 121 LYS C CA 1
ATOM 730 C C . LYS A 1 101 ? 22.724 -14.327 -11.923 1.00 34.55 121 LYS C C 1
ATOM 731 O O . LYS A 1 101 ? 22.090 -14.515 -10.879 1.00 34.55 121 LYS C O 1
ATOM 737 N N . GLU A 1 102 ? 22.192 -14.440 -13.141 1.00 29.46 122 GLU C N 1
ATOM 738 C CA . GLU A 1 102 ? 20.861 -14.999 -13.359 1.00 32.82 122 GLU C CA 1
ATOM 739 C C . GLU A 1 102 ? 20.989 -15.948 -14.542 1.00 33.09 122 GLU C C 1
ATOM 740 O O . GLU A 1 102 ? 21.787 -15.700 -15.432 1.00 30.60 122 GLU C O 1
ATOM 746 N N . SER A 1 103 ? 20.222 -17.032 -14.559 1.00 33.65 123 SER C N 1
ATOM 747 C CA . SER A 1 103 ? 20.339 -17.978 -15.671 1.00 31.78 123 SER C CA 1
ATOM 748 C C . SER A 1 103 ? 18.982 -18.447 -16.192 1.00 37.98 123 SER C C 1
ATOM 749 O O . SER A 1 103 ? 17.957 -18.268 -15.539 1.00 36.92 123 SER C O 1
ATOM 752 N N . VAL A 1 104 ? 18.985 -19.052 -17.374 1.00 31.32 124 VAL C N 1
ATOM 753 C CA . VAL A 1 104 ? 17.758 -19.578 -17.955 1.00 32.51 124 VAL C CA 1
ATOM 754 C C . VAL A 1 104 ? 18.087 -20.792 -18.807 1.00 29.87 124 VAL C C 1
ATOM 755 O O . VAL A 1 104 ? 19.182 -20.889 -19.377 1.00 28.26 124 VAL C O 1
ATOM 759 N N . ILE A 1 105 ? 17.155 -21.734 -18.840 1.00 30.40 125 ILE C N 1
ATOM 760 C CA . ILE A 1 105 ? 17.201 -22.848 -19.772 1.00 33.19 125 ILE C CA 1
ATOM 761 C C . ILE A 1 105 ? 15.947 -22.681 -20.622 1.00 31.16 125 ILE C C 1
ATOM 762 O O . ILE A 1 105 ? 14.821 -22.743 -20.119 1.00 31.45 125 ILE C O 1
ATOM 767 N N . LEU A 1 106 ? 16.142 -22.410 -21.908 1.00 34.81 126 LEU C N 1
ATOM 768 C CA . LEU A 1 106 ? 15.028 -22.036 -22.768 1.00 31.54 126 LEU C CA 1
ATOM 769 C C . LEU A 1 106 ? 13.941 -23.102 -22.897 1.00 33.52 126 LEU C C 1
ATOM 770 O O . LEU A 1 106 ? 12.756 -22.780 -22.953 1.00 34.11 126 LEU C O 1
ATOM 775 N N . SER A 1 107 ? 14.338 -24.365 -22.972 1.00 35.84 127 SER C N 1
ATOM 776 C CA . SER A 1 107 ? 13.361 -25.440 -23.114 1.00 42.35 127 SER C CA 1
ATOM 777 C C . SER A 1 107 ? 12.378 -25.471 -21.942 1.00 41.06 127 SER C C 1
ATOM 778 O O . SER A 1 107 ? 11.241 -25.897 -22.093 1.00 45.38 127 SER C O 1
ATOM 781 N N . LYS A 1 108 ? 12.811 -25.023 -20.770 1.00 40.08 128 LYS C N 1
ATOM 782 C CA . LYS A 1 108 ? 11.887 -24.948 -19.644 1.00 37.38 128 LYS C CA 1
ATOM 783 C C . LYS A 1 108 ? 10.859 -23.845 -19.876 1.00 43.21 128 LYS C C 1
ATOM 784 O O . LYS A 1 108 ? 9.671 -24.019 -19.602 1.00 50.50 128 LYS C O 1
ATOM 790 N N . ILE A 1 109 ? 11.321 -22.708 -20.373 1.00 40.37 129 ILE C N 1
ATOM 791 C CA . ILE A 1 109 ? 10.431 -21.591 -20.665 1.00 45.62 129 ILE C CA 1
ATOM 792 C C . ILE A 1 109 ? 9.391 -21.980 -21.711 1.00 44.81 129 ILE C C 1
ATOM 793 O O . ILE A 1 109 ? 8.189 -21.781 -21.523 1.00 46.06 129 ILE C O 1
ATOM 798 N N . TRP A 1 110 ? 9.863 -22.539 -22.812 1.00 40.44 130 TRP C N 1
ATOM 799 C CA . TRP A 1 110 ? 9.021 -22.802 -23.951 1.00 39.04 130 TRP C CA 1
ATOM 800 C C . TRP A 1 110 ? 8.059 -23.941 -23.773 1.00 47.47 130 TRP C C 1
ATOM 801 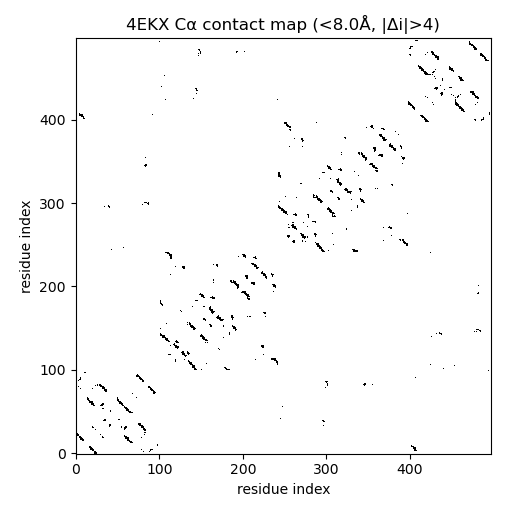O O . TRP A 1 110 ? 7.022 -24.002 -24.457 1.00 52.26 130 TRP C O 1
ATOM 812 N N . ASN A 1 111 ? 8.359 -24.857 -22.865 1.00 52.51 131 ASN C N 1
ATOM 813 C CA . ASN A 1 111 ? 7.484 -26.006 -22.669 1.00 62.95 131 ASN C CA 1
ATOM 814 C C . ASN A 1 111 ? 6.529 -25.852 -21.498 1.00 68.70 131 ASN C C 1
ATOM 815 O O . ASN A 1 111 ? 5.960 -26.826 -21.025 1.00 75.18 131 ASN C O 1
ATOM 820 N N . SER A 1 112 ? 6.349 -24.620 -21.041 1.00 70.95 132 SER C N 1
ATOM 821 C CA . SER A 1 112 ? 5.452 -24.343 -19.930 1.00 78.08 132 SER C CA 1
ATOM 822 C C . SER A 1 112 ? 4.144 -23.729 -20.414 1.00 80.15 132 SER C C 1
ATOM 823 O O . SER A 1 112 ? 3.987 -23.436 -21.597 1.00 75.97 132 SER C O 1
ATOM 826 N N . TYR B 2 1 ? -14.736 -1.416 -27.382 1.00 31.83 1 TYR B N 1
ATOM 827 C CA . TYR B 2 1 ? -13.995 -0.208 -27.040 1.00 28.35 1 TYR B CA 1
ATOM 828 C C . TYR B 2 1 ? -12.947 0.111 -28.111 1.00 29.15 1 TYR B C 1
ATOM 829 O O . TYR B 2 1 ? -12.151 -0.757 -28.454 1.00 31.65 1 TYR B O 1
ATOM 838 N N . PHE B 2 2 ? -12.958 1.349 -28.613 1.00 28.96 2 PHE B N 1
ATOM 839 C CA . PHE B 2 2 ? -11.919 1.847 -29.517 1.00 29.55 2 PHE B CA 1
ATOM 840 C C . PHE B 2 2 ? -11.145 2.975 -28.838 1.00 33.87 2 PHE B C 1
ATOM 841 O O . PHE B 2 2 ? -11.741 3.923 -28.329 1.00 33.09 2 PHE B O 1
ATOM 849 N N . GLY B 2 3 ? -9.818 2.891 -28.861 1.00 29.53 3 GLY B N 1
ATOM 850 C CA . GLY B 2 3 ? -8.977 3.930 -28.293 1.00 29.45 3 GLY B CA 1
ATOM 851 C C . GLY B 2 3 ? -8.039 4.477 -29.357 1.00 36.05 3 GLY B C 1
ATOM 852 O O . GLY B 2 3 ? -7.321 3.718 -30.017 1.00 33.11 3 GLY B O 1
ATOM 853 N N . LYS B 2 4 ? -8.045 5.795 -29.524 1.00 31.41 4 LYS B N 1
ATOM 854 C CA . LYS B 2 4 ? -7.194 6.447 -30.512 1.00 31.24 4 LYS B CA 1
ATOM 855 C C . LYS B 2 4 ? -5.719 6.185 -30.229 1.00 35.20 4 LYS B C 1
ATOM 856 O O . LYS B 2 4 ? -5.289 6.185 -29.075 1.00 35.77 4 LYS B O 1
ATOM 862 N N . LEU B 2 5 ? -4.948 5.961 -31.288 1.00 31.29 5 LEU B N 1
ATOM 863 C CA . LEU B 2 5 ? -3.521 5.698 -31.156 1.00 32.40 5 LEU B CA 1
ATOM 864 C C . LEU B 2 5 ? -2.696 6.731 -31.916 1.00 45.48 5 LEU B C 1
ATOM 865 O O . LEU B 2 5 ? -2.195 7.691 -31.332 1.00 50.44 5 LEU B O 1
ATOM 870 N N . GLU B 2 6 ? -2.560 6.527 -33.222 1.00 44.01 6 GLU B N 1
ATOM 871 C CA . GLU B 2 6 ? -1.796 7.439 -34.065 1.00 39.58 6 GLU B CA 1
ATOM 872 C C . GLU B 2 6 ? -2.540 7.747 -35.360 1.00 40.35 6 GLU B C 1
ATOM 873 O O . GLU B 2 6 ? -3.321 6.930 -35.848 1.00 37.71 6 GLU B O 1
ATOM 879 N N . SER B 2 7 ? -2.291 8.930 -35.913 1.00 43.62 7 SER B N 1
ATOM 880 C CA . SER B 2 7 ? -2.935 9.347 -37.152 1.00 42.20 7 SER B CA 1
ATOM 881 C C . SER B 2 7 ? -1.911 9.552 -38.263 1.00 42.74 7 SER B C 1
ATOM 882 O O . SER B 2 7 ? -0.718 9.700 -38.001 1.00 48.52 7 SER B O 1
ATOM 885 N N . LYS B 2 8 ? -2.385 9.559 -39.505 1.00 40.85 8 LYS B N 1
ATOM 886 C CA . LYS B 2 8 ? -1.516 9.744 -40.651 1.00 41.96 8 LYS B CA 1
ATOM 887 C C . LYS B 2 8 ? -2.182 10.566 -41.738 1.00 40.09 8 LYS B C 1
ATOM 888 O O . LYS B 2 8 ? -3.280 10.253 -42.173 1.00 42.28 8 LYS B O 1
ATOM 894 N N . LEU B 2 9 ? -1.505 11.616 -42.179 1.00 43.14 9 LEU B N 1
ATOM 895 C CA . LEU B 2 9 ? -1.957 12.377 -43.340 1.00 47.17 9 LEU B CA 1
ATOM 896 C C . LEU B 2 9 ? -1.990 11.441 -44.547 1.00 46.28 9 LEU B C 1
ATOM 897 O O . LEU B 2 9 ? -1.036 10.707 -44.796 1.00 42.67 9 LEU B O 1
ATOM 902 N N . SER B 2 10 ? -3.095 11.457 -45.283 1.00 44.16 10 SER B N 1
ATOM 903 C CA . SER B 2 10 ? -3.317 10.465 -46.330 1.00 40.28 10 SER B CA 1
ATOM 904 C C . SER B 2 10 ? -3.989 11.058 -47.558 1.00 41.98 10 SER B C 1
ATOM 905 O O . SER B 2 10 ? -4.887 11.895 -47.449 1.00 42.15 10 SER B O 1
ATOM 908 N N . VAL B 2 11 ? -3.542 10.604 -48.724 1.00 45.92 11 VAL B N 1
ATOM 909 C CA . VAL B 2 11 ? -4.213 10.887 -49.984 1.00 42.12 11 VAL B CA 1
ATOM 910 C C . VAL B 2 11 ? -4.863 9.587 -50.453 1.00 43.39 11 VAL B C 1
ATOM 911 O O . VAL B 2 11 ? -4.205 8.549 -50.553 1.00 42.03 11 VAL B O 1
ATOM 915 N N . ILE B 2 12 ? -6.161 9.644 -50.731 1.00 34.20 12 ILE B N 1
ATOM 916 C CA . ILE B 2 12 ? -6.903 8.445 -51.080 1.00 31.03 12 ILE B CA 1
ATOM 917 C C . ILE B 2 12 ? -7.295 8.490 -52.552 1.00 33.91 12 ILE B C 1
ATOM 918 O O . ILE B 2 12 ? -7.782 9.507 -53.032 1.00 35.54 12 ILE B O 1
ATOM 923 N N . ARG B 2 13 ? -7.041 7.400 -53.268 1.00 33.98 13 ARG B N 1
ATOM 924 C CA . ARG B 2 13 ? -7.411 7.310 -54.675 1.00 30.23 13 ARG B CA 1
ATOM 925 C C . ARG B 2 13 ? -8.295 6.102 -54.925 1.00 32.59 13 ARG B C 1
ATOM 926 O O . ARG B 2 13 ? -8.077 5.031 -54.358 1.00 31.45 13 ARG B O 1
ATOM 934 N N . ASN B 2 14 ? -9.269 6.260 -55.813 1.00 32.15 14 ASN B N 1
ATOM 935 C CA . ASN B 2 14 ? -10.145 5.158 -56.151 1.00 31.49 14 ASN B CA 1
ATOM 936 C C . ASN B 2 14 ? -9.510 4.259 -57.208 1.00 27.77 14 ASN B C 1
ATOM 937 O O . ASN B 2 14 ? -8.336 4.425 -57.562 1.00 32.61 14 ASN B O 1
ATOM 942 N N . LEU B 2 15 ? -10.293 3.309 -57.703 1.00 32.70 15 LEU B N 1
ATOM 943 C CA . LEU B 2 15 ? -9.782 2.300 -58.624 1.00 35.53 15 LEU B CA 1
ATOM 944 C C . LEU B 2 15 ? -9.252 2.903 -59.923 1.00 35.49 15 LEU B C 1
ATOM 945 O O . LEU B 2 15 ? -8.425 2.292 -60.602 1.00 35.78 15 LEU B O 1
ATOM 950 N N . ASN B 2 16 ? -9.727 4.099 -60.265 1.00 31.98 16 ASN B N 1
ATOM 951 C CA . ASN B 2 16 ? -9.312 4.757 -61.511 1.00 35.21 16 ASN B CA 1
ATOM 952 C C . ASN B 2 16 ? -8.159 5.730 -61.313 1.00 35.38 16 ASN B C 1
ATOM 953 O O . ASN B 2 16 ? -7.838 6.533 -62.207 1.00 34.52 16 ASN B O 1
ATOM 958 N N . ASP B 2 17 ? -7.542 5.660 -60.135 1.00 36.39 17 ASP B N 1
ATOM 959 C CA . ASP B 2 17 ? -6.415 6.518 -59.798 1.00 36.37 17 ASP B CA 1
ATOM 960 C C . ASP B 2 17 ? -6.868 7.973 -59.673 1.00 34.71 17 ASP B C 1
ATOM 961 O O . ASP B 2 17 ? -6.071 8.895 -59.823 1.00 45.60 17 ASP B O 1
ATOM 966 N N . GLN B 2 18 ? -8.153 8.171 -59.399 1.00 35.90 18 GLN B N 1
ATOM 967 C CA . GLN B 2 18 ? -8.696 9.507 -59.168 1.00 36.55 18 GLN B CA 1
ATOM 968 C C . GLN B 2 18 ? -8.631 9.849 -57.680 1.00 36.23 18 GLN B C 1
ATOM 969 O O . GLN B 2 18 ? -8.931 9.006 -56.829 1.00 34.45 18 GLN B O 1
ATOM 975 N N . VAL B 2 19 ? -8.249 11.085 -57.369 1.00 33.01 19 VAL B N 1
ATOM 976 C CA . VAL B 2 19 ? -8.059 11.487 -55.966 1.00 33.82 19 VAL B CA 1
ATOM 977 C C . VAL B 2 19 ? -9.361 11.922 -55.293 1.00 37.64 19 VAL B C 1
ATOM 978 O O . VAL B 2 19 ? -10.127 12.723 -55.844 1.00 38.06 19 VAL B O 1
ATOM 982 N N . LEU B 2 20 ? -9.598 11.378 -54.101 1.00 38.08 20 LEU B N 1
ATOM 983 C CA . LEU B 2 20 ? -10.719 11.767 -53.252 1.00 33.53 20 LEU B CA 1
ATOM 984 C C . LEU B 2 20 ? -10.531 13.199 -52.787 1.00 34.76 20 LEU B C 1
ATOM 985 O O . LEU B 2 20 ? -9.453 13.567 -52.319 1.00 37.52 20 LEU B O 1
ATOM 990 N N . PHE B 2 21 ? -11.578 14.007 -52.900 1.00 35.34 21 PHE B N 1
ATOM 991 C CA . PHE B 2 21 ? -11.533 15.376 -52.402 1.00 44.42 21 PHE B CA 1
ATOM 992 C C . PHE B 2 21 ? -12.925 15.826 -51.973 1.00 45.88 21 PHE B C 1
ATOM 993 O O . PHE B 2 21 ? -13.925 15.229 -52.371 1.00 49.20 21 PHE B O 1
ATOM 1001 N N . ILE B 2 22 ? -12.987 16.864 -51.141 1.00 50.16 22 ILE B N 1
ATOM 1002 C CA . ILE B 2 22 ? -14.262 17.446 -50.740 1.00 52.30 22 ILE B CA 1
ATOM 1003 C C . ILE B 2 22 ? -14.503 18.707 -51.555 1.00 60.59 22 ILE B C 1
ATOM 1004 O O . ILE B 2 22 ? -13.653 19.595 -51.586 1.00 62.74 22 ILE B O 1
ATOM 1009 N N . ASP B 2 23 ? -15.656 18.791 -52.212 1.00 60.41 23 ASP B N 1
ATOM 1010 C CA . ASP B 2 23 ? -15.946 19.945 -53.062 1.00 68.72 23 ASP B CA 1
ATOM 1011 C C . ASP B 2 23 ? -16.674 21.049 -52.302 1.00 75.32 23 ASP B C 1
ATOM 1012 O O . ASP B 2 23 ? -16.881 20.956 -51.092 1.00 69.73 23 ASP B O 1
ATOM 1017 N N . GLN B 2 24 ? -17.057 22.091 -53.033 1.00 83.34 24 GLN B N 1
ATOM 1018 C CA . GLN B 2 24 ? -17.761 23.235 -52.466 1.00 96.42 24 GLN B CA 1
ATOM 1019 C C . GLN B 2 24 ? -18.995 22.870 -51.645 1.00 99.77 24 GLN B C 1
ATOM 1020 O O . GLN B 2 24 ? -19.239 23.450 -50.586 1.00 104.09 24 GLN B O 1
ATOM 1026 N N . GLY B 2 25 ? -19.770 21.909 -52.140 1.00 95.70 25 GLY B N 1
ATOM 1027 C CA . GLY B 2 25 ? -20.985 21.482 -51.469 1.00 93.40 25 GLY B CA 1
ATOM 1028 C C . GLY B 2 25 ? -20.721 20.493 -50.351 1.00 88.74 25 GLY B C 1
ATOM 1029 O O . GLY B 2 25 ? -21.639 19.841 -49.856 1.00 87.71 25 GLY B O 1
ATOM 1030 N N . ASN B 2 26 ? -19.457 20.383 -49.956 1.00 85.31 26 ASN B N 1
ATOM 1031 C CA . ASN B 2 26 ? -19.061 19.470 -48.893 1.00 82.38 26 ASN B CA 1
ATOM 1032 C C . ASN B 2 26 ? -19.309 18.012 -49.284 1.00 72.82 26 ASN B C 1
ATOM 1033 O O . ASN B 2 26 ? -19.502 17.150 -48.427 1.00 71.90 26 ASN B O 1
ATOM 1038 N N . ARG B 2 27 ? -19.297 17.747 -50.587 1.00 69.17 27 ARG B N 1
ATOM 1039 C CA . ARG B 2 27 ? -19.497 16.397 -51.104 1.00 70.69 27 ARG B CA 1
ATOM 1040 C C . ARG B 2 27 ? -18.168 15.730 -51.430 1.00 67.57 27 ARG B C 1
ATOM 1041 O O . ARG B 2 27 ? -17.302 16.345 -52.055 1.00 60.26 27 ARG B O 1
ATOM 1049 N N . PRO B 2 28 ? -18.006 14.462 -51.017 1.00 52.58 28 PRO B N 1
ATOM 1050 C CA . PRO B 2 28 ? -16.807 13.687 -51.352 1.00 48.67 28 PRO B CA 1
ATOM 1051 C C . PRO B 2 28 ? -16.845 13.162 -52.793 1.00 46.97 28 PRO B C 1
ATOM 1052 O O . PRO B 2 28 ? -17.684 12.318 -53.120 1.00 40.40 28 PRO B O 1
ATOM 1056 N N . LEU B 2 29 ? -15.939 13.662 -53.635 1.00 43.11 29 LEU B N 1
ATOM 1057 C CA . LEU B 2 29 ? -15.831 13.229 -55.032 1.00 38.78 29 LEU B CA 1
ATOM 1058 C C . LEU B 2 29 ? -14.422 12.719 -55.344 1.00 38.18 29 LEU B C 1
ATOM 1059 O O . LEU B 2 29 ? -13.511 12.840 -54.522 1.00 41.41 29 LEU B O 1
ATOM 1064 N N . PHE B 2 30 ? -14.251 12.144 -56.532 1.00 38.42 30 PHE B N 1
ATOM 1065 C CA . PHE B 2 30 ? -12.934 11.731 -57.009 1.00 39.55 30 PHE B CA 1
ATOM 1066 C C . PHE B 2 30 ? -12.620 12.442 -58.322 1.00 38.34 30 PHE B C 1
ATOM 1067 O O . PHE B 2 30 ? -13.488 12.543 -59.191 1.00 39.25 30 PHE B O 1
ATOM 1075 N N . GLU B 2 31 ? -11.385 12.917 -58.469 1.00 41.17 31 GLU B N 1
ATOM 1076 C CA . GLU B 2 31 ? -10.921 13.529 -59.726 1.00 45.03 31 GLU B CA 1
ATOM 1077 C C . GLU B 2 31 ? -9.458 13.213 -60.033 1.00 49.00 31 GLU B C 1
ATOM 1078 O O . GLU B 2 31 ? -8.657 13.020 -59.123 1.00 47.75 31 GLU B O 1
ATOM 1084 N N . ASP B 2 32 ? -9.096 13.193 -61.314 1.00 48.58 32 ASP B N 1
ATOM 1085 C CA . ASP B 2 32 ? -7.680 13.129 -61.673 1.00 51.04 32 ASP B CA 1
ATOM 1086 C C . ASP B 2 32 ? -7.015 14.434 -61.232 1.00 53.81 32 ASP B C 1
ATOM 1087 O O . ASP B 2 32 ? -7.608 15.505 -61.350 1.00 59.72 32 ASP B O 1
ATOM 1092 N N . MET B 2 33 ? -5.788 14.353 -60.729 1.00 54.86 33 MET B N 1
ATOM 1093 C CA . MET B 2 33 ? -5.072 15.563 -60.323 1.00 60.77 33 MET B CA 1
ATOM 1094 C C . MET B 2 33 ? -3.594 15.552 -60.719 1.00 69.08 33 MET B C 1
ATOM 1095 O O . MET B 2 33 ? -2.871 14.597 -60.440 1.00 69.80 33 MET B O 1
ATOM 1100 N N . ARG B 2 44 ? -7.922 20.006 -49.039 1.00 71.88 44 ARG B N 1
ATOM 1101 C CA . ARG B 2 44 ? -9.035 19.557 -49.867 1.00 67.60 44 ARG B CA 1
ATOM 1102 C C . ARG B 2 44 ? -8.878 18.090 -50.254 1.00 59.15 44 ARG B C 1
ATOM 1103 O O . ARG B 2 44 ? -9.860 17.353 -50.338 1.00 54.24 44 ARG B O 1
ATOM 1111 N N . THR B 2 45 ? -7.638 17.674 -50.488 1.00 60.50 45 THR B N 1
ATOM 1112 C CA . THR B 2 45 ? -7.350 16.296 -50.865 1.00 62.45 45 THR B CA 1
ATOM 1113 C C . THR B 2 45 ? -6.536 15.588 -49.787 1.00 57.03 45 THR B C 1
ATOM 1114 O O . THR B 2 45 ? -6.190 14.415 -49.927 1.00 56.83 45 THR B O 1
ATOM 1118 N N . ILE B 2 46 ? -6.234 16.309 -48.712 1.00 49.28 46 ILE B N 1
ATOM 1119 C CA . ILE B 2 46 ? -5.462 15.754 -47.611 1.00 42.48 46 ILE B CA 1
ATOM 1120 C C . ILE B 2 46 ? -6.381 15.293 -46.490 1.00 44.92 46 ILE B C 1
ATOM 1121 O O . ILE B 2 46 ? -7.086 16.087 -45.870 1.00 46.77 46 ILE B O 1
ATOM 1126 N N . PHE B 2 47 ? -6.382 13.991 -46.248 1.00 41.73 47 PHE B N 1
ATOM 1127 C CA . PHE B 2 47 ? -7.200 13.429 -45.188 1.00 35.68 47 PHE B CA 1
ATOM 1128 C C . PHE B 2 47 ? -6.302 12.921 -44.081 1.00 38.86 47 PHE B C 1
ATOM 1129 O O . PHE B 2 47 ? -5.083 12.813 -44.243 1.00 38.40 47 PHE B O 1
ATOM 1137 N N . ILE B 2 48 ? -6.915 12.637 -42.943 1.00 35.13 48 ILE B N 1
ATOM 1138 C CA . ILE B 2 48 ? -6.213 12.046 -41.828 1.00 38.65 48 ILE B CA 1
ATOM 1139 C C . ILE B 2 48 ? -6.868 10.713 -41.555 1.00 35.32 48 ILE B C 1
ATOM 1140 O O . ILE B 2 48 ? -8.085 10.647 -41.369 1.00 37.07 48 ILE B O 1
ATOM 1145 N N . ILE B 2 49 ? -6.077 9.647 -41.583 1.00 35.88 49 ILE B N 1
ATOM 1146 C CA . ILE B 2 49 ? -6.569 8.341 -41.164 1.00 34.15 49 ILE B CA 1
ATOM 1147 C C . ILE B 2 49 ? -6.069 8.100 -39.738 1.00 36.78 49 ILE B C 1
ATOM 1148 O O . ILE B 2 49 ? -4.861 8.036 -39.498 1.00 33.36 49 ILE B O 1
ATOM 1153 N N . SER B 2 50 ? -6.999 8.017 -38.793 1.00 31.96 50 SER B N 1
ATOM 1154 C CA . SER B 2 50 ? -6.636 7.790 -37.393 1.00 35.26 50 SER B CA 1
ATOM 1155 C C . SER B 2 50 ? -6.895 6.346 -37.009 1.00 32.03 50 SER B C 1
ATOM 1156 O O . SER B 2 50 ? -7.995 5.830 -37.215 1.00 32.78 50 SER B O 1
ATOM 1159 N N . MET B 2 51 ? -5.874 5.706 -36.444 1.00 29.77 51 MET B N 1
ATOM 1160 C CA . MET B 2 51 ? -5.919 4.295 -36.094 1.00 25.48 51 MET B CA 1
ATOM 1161 C C . MET B 2 51 ? -6.351 4.127 -34.628 1.00 25.36 51 MET B C 1
ATOM 1162 O O . MET B 2 51 ? -5.982 4.923 -33.778 1.00 29.75 51 MET B O 1
ATOM 1167 N N . TYR B 2 52 ? -7.130 3.088 -34.365 1.00 27.12 52 TYR B N 1
ATOM 1168 C CA . TYR B 2 52 ? -7.667 2.821 -33.031 1.00 26.45 52 TYR B CA 1
ATOM 1169 C C . TYR B 2 52 ? -7.354 1.389 -32.602 1.00 24.61 52 TYR B C 1
ATOM 1170 O O . TYR B 2 52 ? -7.508 0.446 -33.390 1.00 29.00 52 TYR B O 1
ATOM 1179 N N . LYS B 2 53 ? -6.939 1.214 -31.347 1.00 26.67 53 LYS B N 1
ATOM 1180 C CA . LYS B 2 53 ? -6.909 -0.116 -30.758 1.00 27.05 53 LYS B CA 1
ATOM 1181 C C . LYS B 2 53 ? -8.354 -0.556 -30.490 1.00 27.00 53 LYS B C 1
ATOM 1182 O O . LYS B 2 53 ? -9.253 0.277 -30.328 1.00 30.98 53 LYS B O 1
ATOM 1188 N N . ASP B 2 54 ? -8.568 -1.867 -30.451 1.00 25.14 54 ASP B N 1
ATOM 1189 C CA . ASP B 2 54 ? -9.902 -2.441 -30.330 1.00 27.46 54 ASP B CA 1
ATOM 1190 C C . ASP B 2 54 ? -9.901 -3.527 -29.243 1.00 29.75 54 ASP B C 1
ATOM 1191 O O . ASP B 2 54 ? -9.057 -4.416 -29.251 1.00 29.60 54 ASP B O 1
ATOM 1196 N N . SER B 2 55 ? -10.855 -3.470 -28.315 1.00 31.44 55 SER B N 1
ATOM 1197 C CA . SER B 2 55 ? -10.950 -4.507 -27.293 1.00 31.68 55 SER B CA 1
ATOM 1198 C C . SER B 2 55 ? -11.387 -5.823 -27.927 1.00 32.39 55 SER B C 1
ATOM 1199 O O . SER B 2 55 ? -11.252 -6.889 -27.323 1.00 33.48 55 SER B O 1
ATOM 1202 N N . GLN B 2 56 ? -11.927 -5.740 -29.144 1.00 27.65 56 GLN B N 1
ATOM 1203 C CA . GLN B 2 56 ? -12.350 -6.931 -29.867 1.00 29.27 56 GLN B CA 1
ATOM 1204 C C . GLN B 2 56 ? -11.653 -6.931 -31.222 1.00 30.89 56 GLN B C 1
ATOM 1205 O O . GLN B 2 56 ? -12.222 -6.491 -32.211 1.00 30.15 56 GLN B O 1
ATOM 1211 N N . PRO B 2 57 ? -10.396 -7.395 -31.261 1.00 30.66 57 PRO B N 1
ATOM 1212 C CA . PRO B 2 57 ? -9.638 -7.283 -32.514 1.00 31.24 57 PRO B CA 1
ATOM 1213 C C . PRO B 2 57 ? -10.232 -7.990 -33.738 1.00 35.16 57 PRO B C 1
ATOM 1214 O O . PRO B 2 57 ? -10.277 -9.223 -33.793 1.00 35.81 57 PRO B O 1
ATOM 1218 N N . ARG B 2 58 ? -10.670 -7.197 -34.714 1.00 28.74 58 ARG B N 1
ATOM 1219 C CA . ARG B 2 58 ? -11.317 -7.709 -35.915 1.00 30.59 58 ARG B CA 1
ATOM 1220 C C . ARG B 2 58 ? -10.601 -7.275 -37.196 1.00 33.34 58 ARG B C 1
ATOM 1221 O O . ARG B 2 58 ? -10.776 -7.870 -38.250 1.00 43.91 58 ARG B O 1
ATOM 1229 N N . GLY B 2 59 ? -9.778 -6.243 -37.071 1.00 34.89 59 GLY B N 1
ATOM 1230 C CA . GLY B 2 59 ? -9.019 -5.690 -38.175 1.00 34.72 59 GLY B CA 1
ATOM 1231 C C . GLY B 2 59 ? -8.579 -4.302 -37.748 1.00 39.89 59 GLY B C 1
ATOM 1232 O O . GLY B 2 59 ? -8.685 -3.946 -36.565 1.00 38.05 59 GLY B O 1
ATOM 1233 N N . MET B 2 60 ? -8.090 -3.505 -38.688 1.00 26.62 60 MET B N 1
ATOM 1234 C CA . MET B 2 60 ? -7.619 -2.170 -38.337 1.00 26.20 60 MET B CA 1
ATOM 1235 C C . MET B 2 60 ? -8.751 -1.146 -38.322 1.00 35.32 60 MET B C 1
ATOM 1236 O O . MET B 2 60 ? -9.256 -0.736 -39.365 1.00 31.31 60 MET B O 1
ATOM 1241 N N . ALA B 2 61 ? -9.143 -0.741 -37.121 1.00 27.84 61 ALA B N 1
ATOM 1242 C CA . ALA B 2 61 ? -10.221 0.233 -36.953 1.00 27.55 61 ALA B CA 1
ATOM 1243 C C . ALA B 2 61 ? -9.690 1.643 -37.191 1.00 25.52 61 ALA B C 1
ATOM 1244 O O . ALA B 2 61 ? -8.711 2.051 -36.557 1.00 28.55 61 ALA B O 1
ATOM 1246 N N . VAL B 2 62 ? -10.340 2.387 -38.089 1.00 26.39 62 VAL B N 1
ATOM 1247 C CA . VAL B 2 62 ? -9.915 3.748 -38.400 1.00 29.56 62 VAL B CA 1
ATOM 1248 C C . VAL B 2 62 ? -11.073 4.736 -38.525 1.00 28.34 62 VAL B C 1
ATOM 1249 O O . VAL B 2 62 ? -12.206 4.346 -38.805 1.00 29.94 62 VAL B O 1
ATOM 1253 N N . THR B 2 63 ? -10.770 6.017 -38.307 1.00 26.61 63 THR B N 1
ATOM 1254 C CA . THR B 2 63 ? -11.628 7.104 -38.762 1.00 26.19 63 THR B CA 1
ATOM 1255 C C . THR B 2 63 ? -10.932 7.819 -39.918 1.00 31.89 63 THR B C 1
ATOM 1256 O O . THR B 2 63 ? -9.703 7.747 -40.059 1.00 32.43 63 THR B O 1
ATOM 1260 N N . ILE B 2 64 ? -11.730 8.484 -40.745 1.00 29.79 64 ILE B N 1
ATOM 1261 C CA . ILE B 2 64 ? -11.232 9.298 -41.841 1.00 31.73 64 ILE B CA 1
ATOM 1262 C C . ILE B 2 64 ? -11.798 10.700 -41.637 1.00 31.41 64 ILE B C 1
ATOM 1263 O O . ILE B 2 64 ? -13.017 10.884 -41.580 1.00 35.18 64 ILE B O 1
ATOM 1268 N N . SER B 2 65 ? -10.918 11.685 -41.504 1.00 34.34 65 SER B N 1
ATOM 1269 C CA . SER B 2 65 ? -11.346 13.070 -41.293 1.00 38.31 65 SER B CA 1
ATOM 1270 C C . SER B 2 65 ? -10.598 14.020 -42.225 1.00 39.35 65 SER B C 1
ATOM 1271 O O . SER B 2 65 ? -9.551 13.671 -42.761 1.00 37.07 65 SER B O 1
ATOM 1274 N N . VAL B 2 66 ? -11.135 15.220 -42.410 1.00 41.36 66 VAL B N 1
ATOM 1275 C CA . VAL B 2 66 ? -10.493 16.208 -43.265 1.00 46.16 66 VAL B CA 1
ATOM 1276 C C . VAL B 2 66 ? -9.411 16.934 -42.487 1.00 50.93 66 VAL B C 1
ATOM 1277 O O . VAL B 2 66 ? -9.656 17.441 -41.406 1.00 48.66 66 VAL B O 1
ATOM 1281 N N . ALA B 2 67 ? -8.213 16.994 -43.047 1.00 58.09 67 ALA B N 1
ATOM 1282 C CA . ALA B 2 67 ? -7.072 17.563 -42.347 1.00 61.88 67 ALA B CA 1
ATOM 1283 C C . ALA B 2 67 ? -7.162 19.072 -42.143 1.00 68.24 67 ALA B C 1
ATOM 1284 O O . ALA B 2 67 ? -6.582 19.612 -41.207 1.00 77.06 67 ALA B O 1
ATOM 1286 N N . SER B 2 68 ? -7.884 19.751 -43.022 1.00 68.74 68 SER B N 1
ATOM 1287 C CA . SER B 2 68 ? -7.987 21.200 -42.960 1.00 78.59 68 SER B CA 1
ATOM 1288 C C . SER B 2 68 ? -9.130 21.651 -42.060 1.00 82.74 68 SER B C 1
ATOM 1289 O O . SER B 2 68 ? -9.833 22.601 -42.376 1.00 79.45 68 SER B O 1
ATOM 1292 N N . ALA B 2 69 ? -9.310 20.973 -40.934 1.00 30.00 69 ALA B N 1
ATOM 1293 C CA . ALA B 2 69 ? -10.442 21.262 -40.053 1.00 30.00 69 ALA B CA 1
ATOM 1294 C C . ALA B 2 69 ? -10.560 22.740 -39.692 1.00 30.00 69 ALA B C 1
ATOM 1295 O O . ALA B 2 69 ? -11.422 23.125 -38.901 1.00 30.00 69 ALA B O 1
ATOM 1297 N N . ALA B 2 71 ? -13.709 20.940 -38.381 1.00 85.75 71 ALA B N 1
ATOM 1298 C CA . ALA B 2 71 ? -13.948 19.585 -37.892 1.00 73.09 71 ALA B CA 1
ATOM 1299 C C . ALA B 2 71 ? -14.918 18.813 -38.784 1.00 64.33 71 ALA B C 1
ATOM 1300 O O . ALA B 2 71 ? -16.104 19.114 -38.828 1.00 69.23 71 ALA B O 1
ATOM 1302 N N . SER B 2 72 ? -14.408 17.811 -39.487 1.00 51.48 72 SER B N 1
ATOM 1303 C CA . SER B 2 72 ? -15.219 17.044 -40.421 1.00 49.93 72 SER B CA 1
ATOM 1304 C C . SER B 2 72 ? -14.762 15.594 -40.480 1.00 46.62 72 SER B C 1
ATOM 1305 O O . SER B 2 72 ? -13.644 15.304 -40.896 1.00 47.92 72 SER B O 1
ATOM 1308 N N . THR B 2 73 ? -15.637 14.686 -40.062 1.00 44.61 73 THR B N 1
ATOM 1309 C CA . THR B 2 73 ? -15.290 13.271 -39.973 1.00 42.50 73 THR B CA 1
ATOM 1310 C C . THR B 2 73 ? -16.261 12.428 -40.786 1.00 40.01 73 THR B C 1
ATOM 1311 O O . THR B 2 73 ? -17.471 12.595 -40.678 1.00 41.46 73 THR B O 1
ATOM 1315 N N . LEU B 2 74 ? -15.723 11.535 -41.612 1.00 34.30 74 LEU B N 1
ATOM 1316 C CA . LEU B 2 74 ? -16.541 10.665 -42.452 1.00 34.87 74 LEU B CA 1
ATOM 1317 C C . LEU B 2 74 ? -17.439 9.757 -41.616 1.00 34.90 74 LEU B C 1
ATOM 1318 O O . LEU B 2 74 ? -16.988 9.161 -40.632 1.00 32.95 74 LEU B O 1
ATOM 1323 N N . SER B 2 75 ? -18.699 9.641 -42.029 1.00 34.87 75 SER B N 1
ATOM 1324 C CA . SER B 2 75 ? -19.689 8.837 -41.316 1.00 35.74 75 SER B CA 1
ATOM 1325 C C . SER B 2 75 ? -20.510 7.983 -42.280 1.00 35.46 75 SER B C 1
ATOM 1326 O O . SER B 2 75 ? -20.799 8.402 -43.395 1.00 39.11 75 SER B O 1
ATOM 1329 N N . SER B 2 76 ? -20.897 6.795 -41.830 1.00 38.41 76 SER B N 1
ATOM 1330 C CA . SER B 2 76 ? -21.778 5.921 -42.592 1.00 36.81 76 SER B CA 1
ATOM 1331 C C . SER B 2 76 ? -23.177 5.867 -41.970 1.00 42.39 76 SER B C 1
ATOM 1332 O O . SER B 2 76 ? -23.959 4.959 -42.260 1.00 42.25 76 SER B O 1
ATOM 1335 N N . GLU B 2 77 ? -23.490 6.842 -41.125 1.00 34.94 77 GLU B N 1
ATOM 1336 C CA . GLU B 2 77 ? -24.809 6.900 -40.482 1.00 40.39 77 GLU B CA 1
ATOM 1337 C C . GLU B 2 77 ? -25.944 6.687 -41.486 1.00 44.24 77 GLU B C 1
ATOM 1338 O O . GLU B 2 77 ? -25.966 7.300 -42.557 1.00 46.63 77 GLU B O 1
ATOM 1344 N N . ASN B 2 78 ? -26.883 5.812 -41.133 1.00 56.74 78 ASN B N 1
ATOM 1345 C CA . ASN B 2 78 ? -28.047 5.536 -41.979 1.00 57.25 78 ASN B CA 1
ATOM 1346 C C . ASN B 2 78 ? -27.717 4.925 -43.341 1.00 52.76 78 ASN B C 1
ATOM 1347 O O . ASN B 2 78 ? -28.476 5.098 -44.305 1.00 54.22 78 ASN B O 1
ATOM 1352 N N . LYS B 2 79 ? -26.591 4.228 -43.412 1.00 51.26 79 LYS B N 1
ATOM 1353 C CA . LYS B 2 79 ? -26.167 3.571 -44.635 1.00 52.40 79 LYS B CA 1
ATOM 1354 C C . LYS B 2 79 ? -25.902 4.542 -45.775 1.00 53.19 79 LYS B C 1
ATOM 1355 O O . LYS B 2 79 ? -26.006 4.172 -46.933 1.00 55.75 79 LYS B O 1
ATOM 1361 N N . ILE B 2 80 ? -25.554 5.778 -45.443 1.00 49.14 80 ILE B N 1
ATOM 1362 C CA . ILE B 2 80 ? -25.149 6.748 -46.453 1.00 53.01 80 ILE B CA 1
ATOM 1363 C C . ILE B 2 80 ? -23.869 7.464 -46.039 1.00 48.59 80 ILE B C 1
ATOM 1364 O O . ILE B 2 80 ? -23.443 7.387 -44.886 1.00 47.47 80 ILE B O 1
ATOM 1369 N N . ILE B 2 81 ? -23.258 8.154 -46.994 1.00 45.43 81 ILE B N 1
ATOM 1370 C CA . ILE B 2 81 ? -22.020 8.873 -46.747 1.00 41.42 81 ILE B CA 1
ATOM 1371 C C . ILE B 2 81 ? -22.314 10.320 -46.372 1.00 47.41 81 ILE B C 1
ATOM 1372 O O . ILE B 2 81 ? -23.042 11.017 -47.079 1.00 51.76 81 ILE B O 1
ATOM 1377 N N . SER B 2 82 ? -21.741 10.760 -45.257 1.00 48.03 82 SER B N 1
ATOM 1378 C CA . SER B 2 82 ? -21.856 12.141 -44.800 1.00 54.85 82 SER B CA 1
ATOM 1379 C C . SER B 2 82 ? -20.589 12.522 -44.037 1.00 57.47 82 SER B C 1
ATOM 1380 O O . SER B 2 82 ? -19.816 11.654 -43.638 1.00 49.32 82 SER B O 1
ATOM 1383 N N . PHE B 2 83 ? -20.376 13.819 -43.837 1.00 63.00 83 PHE B N 1
ATOM 1384 C CA . PHE B 2 83 ? -19.266 14.281 -43.009 1.00 62.34 83 PHE B CA 1
ATOM 1385 C C . PHE B 2 83 ? -19.779 15.025 -41.776 1.00 66.23 83 PHE B C 1
ATOM 1386 O O . PHE B 2 83 ? -20.224 16.167 -41.875 1.00 78.00 83 PHE B O 1
ATOM 1394 N N . LYS B 2 84 ? -19.722 14.367 -40.620 1.00 59.70 84 LYS B N 1
ATOM 1395 C CA . LYS B 2 84 ? -20.162 14.969 -39.361 1.00 61.44 84 LYS B CA 1
ATOM 1396 C C . LYS B 2 84 ? -19.208 16.062 -38.881 1.00 61.61 84 LYS B C 1
ATOM 1397 O O . LYS B 2 84 ? -17.988 15.926 -38.992 1.00 55.05 84 LYS B O 1
ATOM 1403 N N . GLU B 2 85 ? -19.766 17.142 -38.341 1.00 65.52 85 GLU B N 1
ATOM 1404 C CA . GLU B 2 85 ? -18.956 18.222 -37.785 1.00 63.79 85 GLU B CA 1
ATOM 1405 C C . GLU B 2 85 ? -18.464 17.713 -36.437 1.00 58.42 85 GLU B C 1
ATOM 1406 O O . GLU B 2 85 ? -19.171 17.807 -35.432 1.00 61.45 85 GLU B O 1
ATOM 1412 N N . MET B 2 86 ? -17.250 17.173 -36.427 1.00 55.35 86 MET B N 1
ATOM 1413 C CA . MET B 2 86 ? -16.659 16.615 -35.221 1.00 53.24 86 MET B CA 1
ATOM 1414 C C . MET B 2 86 ? -15.243 16.149 -35.522 1.00 50.93 86 MET B C 1
ATOM 1415 O O . MET B 2 86 ? -14.908 15.838 -36.669 1.00 53.97 86 MET B O 1
ATOM 1420 N N . ASN B 2 87 ? -14.414 16.102 -34.485 1.00 48.21 87 ASN B N 1
ATOM 1421 C CA . ASN B 2 87 ? -13.083 15.524 -34.588 1.00 41.97 87 ASN B CA 1
ATOM 1422 C C . ASN B 2 87 ? -13.129 14.057 -34.199 1.00 43.76 87 ASN B C 1
ATOM 1423 O O . ASN B 2 87 ? -13.989 13.648 -33.405 1.00 41.86 87 ASN B O 1
ATOM 1428 N N . PRO B 2 88 ? -12.202 13.255 -34.748 1.00 38.90 88 PRO B N 1
ATOM 1429 C CA . PRO B 2 88 ? -12.067 11.861 -34.311 1.00 36.79 88 PRO B CA 1
ATOM 1430 C C . PRO B 2 88 ? -11.870 11.826 -32.798 1.00 40.00 88 PRO B C 1
ATOM 1431 O O . PRO B 2 88 ? -10.995 12.525 -32.278 1.00 41.39 88 PRO B O 1
ATOM 1435 N N . PRO B 2 89 ? -12.680 11.031 -32.092 1.00 36.47 89 PRO B N 1
ATOM 1436 C CA . PRO B 2 89 ? -12.662 11.074 -30.624 1.00 41.17 89 PRO B CA 1
ATOM 1437 C C . PRO B 2 89 ? -11.500 10.293 -30.007 1.00 36.68 89 PRO B C 1
ATOM 1438 O O . PRO B 2 89 ? -10.968 9.371 -30.628 1.00 32.49 89 PRO B O 1
ATOM 1442 N N . ASP B 2 90 ? -11.104 10.672 -28.798 1.00 34.86 90 ASP B N 1
ATOM 1443 C CA . ASP B 2 90 ? -10.055 9.955 -28.080 1.00 38.29 90 ASP B CA 1
ATOM 1444 C C . ASP B 2 90 ? -10.431 8.496 -27.844 1.00 35.95 90 ASP B C 1
ATOM 1445 O O . ASP B 2 90 ? -9.575 7.617 -27.849 1.00 35.79 90 ASP B O 1
ATOM 1450 N N . ASN B 2 91 ? -11.710 8.242 -27.596 1.00 37.10 91 ASN B N 1
ATOM 1451 C CA . ASN B 2 91 ? -12.180 6.870 -27.463 1.00 32.90 91 ASN B CA 1
ATOM 1452 C C . ASN B 2 91 ? -13.651 6.732 -27.823 1.00 35.46 91 ASN B C 1
ATOM 1453 O O . ASN B 2 91 ? -14.387 7.713 -27.858 1.00 33.53 91 ASN B O 1
ATOM 1458 N N . ILE B 2 92 ? -14.058 5.504 -28.103 1.00 30.83 92 ILE B N 1
ATOM 1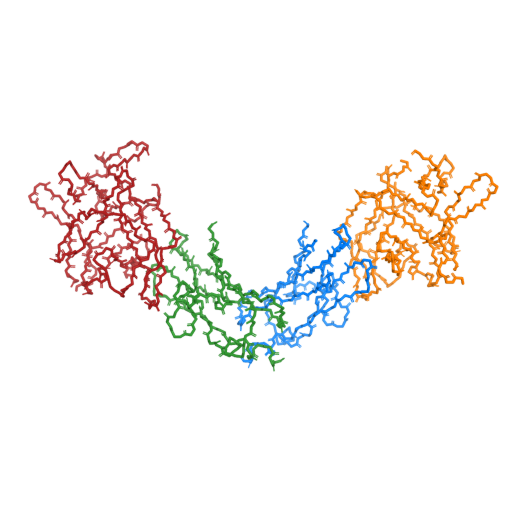459 C CA . ILE B 2 92 ? -15.445 5.195 -28.369 1.00 30.63 92 ILE B CA 1
ATOM 1460 C C . ILE B 2 92 ? -15.809 3.985 -27.520 1.00 35.01 92 ILE B C 1
ATOM 1461 O O . ILE B 2 92 ? -15.229 2.915 -27.675 1.00 34.09 92 ILE B O 1
ATOM 1466 N N . LYS B 2 93 ? -16.764 4.158 -26.613 1.00 31.04 93 LYS B N 1
ATOM 1467 C CA . LYS B 2 93 ? -17.078 3.096 -25.661 1.00 30.51 93 LYS B CA 1
ATOM 1468 C C . LYS B 2 93 ? -18.224 2.292 -26.272 1.00 32.09 93 LYS B C 1
ATOM 1469 O O . LYS B 2 93 ? -19.376 2.397 -25.847 1.00 34.53 93 LYS B O 1
ATOM 1475 N N . ASP B 2 94 ? -17.885 1.506 -27.290 1.00 32.20 94 ASP B N 1
ATOM 1476 C CA . ASP B 2 94 ? -18.847 0.664 -27.993 1.00 36.34 94 ASP B CA 1
ATOM 1477 C C . ASP B 2 94 ? -18.009 -0.232 -28.899 1.00 40.12 94 ASP B C 1
ATOM 1478 O O . ASP B 2 94 ? -16.804 0.023 -29.081 1.00 33.72 94 ASP B O 1
ATOM 1483 N N . THR B 2 95 ? -18.614 -1.272 -29.473 1.00 33.21 95 THR B N 1
ATOM 1484 C CA . THR B 2 95 ? -17.850 -2.121 -30.394 1.00 33.70 95 THR B CA 1
ATOM 1485 C C . THR B 2 95 ? -18.128 -1.814 -31.863 1.00 35.42 95 THR B C 1
ATOM 1486 O O . THR B 2 95 ? -17.628 -2.502 -32.752 1.00 33.91 95 THR B O 1
ATOM 1490 N N . LYS B 2 96 ? -18.938 -0.789 -32.113 1.00 31.60 96 LYS B N 1
ATOM 1491 C CA . LYS B 2 96 ? -19.203 -0.322 -33.474 1.00 33.22 96 LYS B CA 1
ATOM 1492 C C . LYS B 2 96 ? -19.427 1.180 -33.413 1.00 35.95 96 LYS B C 1
ATOM 1493 O O . LYS B 2 96 ? -19.694 1.725 -32.338 1.00 35.55 96 LYS B O 1
ATOM 1499 N N . SER B 2 97 ? -19.320 1.845 -34.557 1.00 30.17 97 SER B N 1
ATOM 1500 C CA . SER B 2 97 ? -19.540 3.285 -34.651 1.00 33.70 97 SER B CA 1
ATOM 1501 C C . SER B 2 97 ? -19.739 3.718 -36.105 1.00 37.34 97 SER B C 1
ATOM 1502 O O . SER B 2 97 ? -19.094 3.187 -37.014 1.00 33.87 97 SER B O 1
ATOM 1505 N N . ASP B 2 98 ? -20.601 4.706 -36.322 1.00 34.37 98 ASP B N 1
ATOM 1506 C CA . ASP B 2 98 ? -20.828 5.205 -37.684 1.00 38.80 98 ASP B CA 1
ATOM 1507 C C . ASP B 2 98 ? -19.572 5.849 -38.286 1.00 37.75 98 ASP B C 1
ATOM 1508 O O . ASP B 2 98 ? -19.487 6.034 -39.503 1.00 36.69 98 ASP B O 1
ATOM 1513 N N . ILE B 2 99 ? -18.600 6.186 -37.441 1.00 34.69 99 ILE B N 1
ATOM 1514 C CA . ILE B 2 99 ? -17.369 6.804 -37.930 1.00 31.82 99 ILE B CA 1
ATOM 1515 C C . ILE B 2 99 ? -16.177 5.855 -37.924 1.00 31.25 99 ILE B C 1
ATOM 1516 O O . ILE B 2 99 ? -15.080 6.240 -38.336 1.00 33.60 99 ILE B O 1
ATOM 1521 N N . ILE B 2 100 ? -16.383 4.623 -37.458 1.00 30.55 100 ILE B N 1
ATOM 1522 C CA . ILE B 2 100 ? -15.307 3.631 -37.467 1.00 29.56 100 ILE B CA 1
ATOM 1523 C C . ILE B 2 100 ? -15.457 2.692 -38.658 1.00 28.24 100 ILE B C 1
ATOM 1524 O O . ILE B 2 100 ? -16.506 2.081 -38.846 1.00 28.29 100 ILE B O 1
ATOM 1529 N N . PHE B 2 101 ? -14.406 2.612 -39.473 1.00 26.92 101 PHE B N 1
ATOM 1530 C CA . PHE B 2 101 ? -14.341 1.663 -40.576 1.00 31.07 101 PHE B CA 1
ATOM 1531 C C . PHE B 2 101 ? -13.212 0.681 -40.330 1.00 28.70 101 PHE B C 1
ATOM 1532 O O . PHE B 2 101 ? -12.211 1.026 -39.699 1.00 28.96 101 PHE B O 1
ATOM 1540 N N . PHE B 2 102 ? -13.354 -0.546 -40.821 1.00 25.39 102 PHE B N 1
ATOM 1541 C CA . PHE B 2 102 ? -12.221 -1.458 -40.761 1.00 27.23 102 PHE B CA 1
ATOM 1542 C C . PHE B 2 102 ? -11.475 -1.400 -42.080 1.00 26.55 102 PHE B C 1
ATOM 1543 O O . PHE B 2 102 ? -12.065 -1.652 -43.149 1.00 26.19 102 PHE B O 1
ATOM 1551 N N . GLN B 2 103 ? -10.190 -1.057 -41.981 1.00 26.72 103 GLN B N 1
ATOM 1552 C CA . GLN B 2 103 ? -9.321 -0.919 -43.147 1.00 28.60 103 GLN B CA 1
ATOM 1553 C C . GLN B 2 103 ? -8.619 -2.241 -43.384 1.00 26.75 103 GLN B C 1
ATOM 1554 O O . GLN B 2 103 ? -7.858 -2.703 -42.543 1.00 28.95 103 GLN B O 1
ATOM 1560 N N . ARG B 2 104 ? -8.897 -2.868 -44.525 1.00 26.28 104 ARG B N 1
ATOM 1561 C CA . ARG B 2 104 ? -8.297 -4.160 -44.808 1.00 28.45 104 ARG B CA 1
ATOM 1562 C C . ARG B 2 104 ? -7.687 -4.167 -46.192 1.00 30.54 104 ARG B C 1
ATOM 1563 O O . ARG B 2 104 ? -8.274 -3.637 -47.154 1.00 29.50 104 ARG B O 1
ATOM 1571 N N . SER B 2 105 ? -6.521 -4.790 -46.303 1.00 31.01 105 SER B N 1
ATOM 1572 C CA . SER B 2 105 ? -5.889 -4.897 -47.605 1.00 32.31 105 SER B CA 1
ATOM 1573 C C . SER B 2 105 ? -6.661 -5.886 -48.473 1.00 40.34 105 SER B C 1
ATOM 1574 O O . SER B 2 105 ? -7.352 -6.786 -47.973 1.00 32.25 105 SER B O 1
ATOM 1577 N N . VAL B 2 106 ? -6.565 -5.685 -49.781 1.00 37.99 106 VAL B N 1
ATOM 1578 C CA . VAL B 2 106 ? -7.249 -6.534 -50.739 1.00 40.47 106 VAL B CA 1
ATOM 1579 C C . VAL B 2 106 ? -6.463 -7.817 -50.955 1.00 39.74 106 VAL B C 1
ATOM 1580 O O . VAL B 2 106 ? -5.263 -7.777 -51.224 1.00 48.76 106 VAL B O 1
ATOM 1584 N N . PRO B 2 107 ? -7.141 -8.964 -50.820 1.00 46.84 107 PRO B N 1
ATOM 1585 C CA . PRO B 2 107 ? -6.533 -10.281 -51.032 1.00 59.66 107 PRO B CA 1
ATOM 1586 C C . PRO B 2 107 ? -5.770 -10.323 -52.352 1.00 62.86 107 PRO B C 1
ATOM 1587 O O . PRO B 2 107 ? -6.367 -10.129 -53.411 1.00 65.85 107 PRO B O 1
ATOM 1591 N N . GLY B 2 108 ? -4.463 -10.554 -52.279 1.00 63.65 108 GLY B N 1
ATOM 1592 C CA . GLY B 2 108 ? -3.632 -10.629 -53.466 1.00 66.90 108 GLY B CA 1
ATOM 1593 C C . GLY B 2 108 ? -3.113 -9.286 -53.948 1.00 65.13 108 GLY B C 1
ATOM 1594 O O . GLY B 2 108 ? -2.348 -9.215 -54.911 1.00 68.81 108 GLY B O 1
ATOM 1595 N N . HIS B 2 109 ? -3.533 -8.217 -53.281 1.00 61.05 109 HIS B N 1
ATOM 1596 C CA . HIS B 2 109 ? -3.090 -6.873 -53.628 1.00 56.34 109 HIS B CA 1
ATOM 1597 C C . HIS B 2 109 ? -2.848 -6.047 -52.367 1.00 49.15 109 HIS B C 1
ATOM 1598 O O . HIS B 2 109 ? -3.678 -5.222 -51.993 1.00 47.04 109 HIS B O 1
ATOM 1605 N N . ASP B 2 110 ? -1.705 -6.276 -51.723 1.00 48.72 110 ASP B N 1
ATOM 1606 C CA . ASP B 2 110 ? -1.359 -5.613 -50.461 1.00 44.96 110 ASP B CA 1
ATOM 1607 C C . ASP B 2 110 ? -1.416 -4.090 -50.549 1.00 40.82 110 ASP B C 1
ATOM 1608 O O . ASP B 2 110 ? -1.610 -3.408 -49.536 1.00 44.62 110 ASP B O 1
ATOM 1613 N N . ASN B 2 111 ? -1.245 -3.563 -51.760 1.00 44.63 111 ASN B N 1
ATOM 1614 C CA . ASN B 2 111 ? -1.199 -2.121 -51.979 1.00 41.48 111 ASN B CA 1
ATOM 1615 C C . ASN B 2 111 ? -2.572 -1.466 -52.033 1.00 44.11 111 ASN B C 1
ATOM 1616 O O . ASN B 2 111 ? -2.684 -0.242 -52.053 1.00 50.97 111 ASN B O 1
ATOM 1621 N N . LYS B 2 112 ? -3.618 -2.283 -52.059 1.00 34.44 112 LYS B N 1
ATOM 1622 C CA . LYS B 2 112 ? -4.975 -1.771 -52.148 1.00 38.55 112 LYS B CA 1
ATOM 1623 C C . LYS B 2 112 ? -5.736 -2.039 -50.869 1.00 37.43 112 LYS B C 1
ATOM 1624 O O . LYS B 2 112 ? -5.509 -3.053 -50.199 1.00 37.69 112 LYS B O 1
ATOM 1630 N N . MET B 2 113 ? -6.627 -1.111 -50.529 1.00 30.36 113 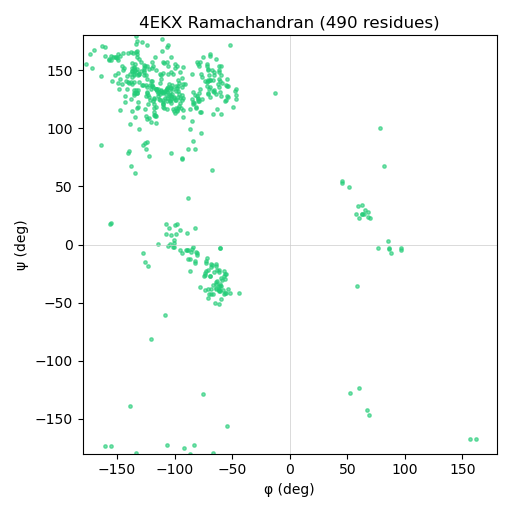MET B N 1
ATOM 1631 C CA . MET B 2 113 ? -7.342 -1.159 -49.259 1.00 31.97 113 MET B CA 1
ATOM 1632 C C . MET B 2 113 ? -8.844 -1.088 -49.465 1.00 34.00 113 MET B C 1
ATOM 1633 O O . MET B 2 113 ? -9.325 -0.426 -50.385 1.00 33.94 113 MET B O 1
ATOM 1638 N N . GLN B 2 114 ? -9.583 -1.743 -48.574 1.00 29.06 114 GLN B N 1
ATOM 1639 C CA . GLN B 2 114 ? -11.036 -1.624 -48.547 1.00 28.29 114 GLN B CA 1
ATOM 1640 C C . GLN B 2 114 ? -11.435 -1.126 -47.158 1.00 33.78 114 GLN B C 1
ATOM 1641 O O . GLN B 2 114 ? -10.741 -1.393 -46.195 1.00 31.33 114 GLN B O 1
ATOM 1647 N N . PHE B 2 115 ? -12.546 -0.403 -47.071 1.00 28.90 115 PHE B N 1
ATOM 1648 C CA . PHE B 2 115 ? -12.999 0.174 -45.812 1.00 32.04 115 PHE B CA 1
ATOM 1649 C C . PHE B 2 115 ? -14.418 -0.300 -45.514 1.00 28.61 115 PHE B C 1
ATOM 1650 O O . PHE B 2 115 ? -15.382 0.100 -46.182 1.00 31.21 115 PHE B O 1
ATOM 1658 N N . GLU B 2 116 ? -14.549 -1.180 -44.533 1.00 26.84 116 GLU B N 1
ATOM 1659 C CA . GLU B 2 116 ? -15.856 -1.713 -44.191 1.00 28.57 116 GLU B CA 1
ATOM 1660 C C . GLU B 2 116 ? -16.471 -0.971 -43.019 1.00 32.99 116 GLU B C 1
ATOM 1661 O O . GLU B 2 116 ? -15.824 -0.766 -41.993 1.00 29.35 116 GLU B O 1
ATOM 1667 N N . SER B 2 117 ? -17.729 -0.573 -43.161 1.00 31.55 117 SER B N 1
ATOM 1668 C CA . SER B 2 117 ? -18.438 0.057 -42.054 1.00 32.08 117 SER B CA 1
ATOM 1669 C C . SER B 2 117 ? -18.519 -0.885 -40.846 1.00 34.74 117 SER B C 1
ATOM 1670 O O . SER B 2 117 ? -18.943 -2.034 -40.971 1.00 34.28 117 SER B O 1
ATOM 1673 N N . SER B 2 118 ? -18.112 -0.407 -39.674 1.00 30.74 118 SER B N 1
ATOM 1674 C CA . SER B 2 118 ? -18.233 -1.230 -38.469 1.00 31.70 118 SER B CA 1
ATOM 1675 C C . SER B 2 118 ? -19.695 -1.290 -38.019 1.00 33.52 118 SER B C 1
ATOM 1676 O O . SER B 2 118 ? -20.128 -2.265 -37.397 1.00 39.43 118 SER B O 1
ATOM 1679 N N . SER B 2 119 ? -20.455 -0.251 -38.355 1.00 32.46 119 SER B N 1
ATOM 1680 C CA . SER B 2 119 ? -21.874 -0.167 -37.992 1.00 38.13 119 SER B CA 1
ATOM 1681 C C . SER B 2 119 ? -22.735 -1.024 -38.912 1.00 37.97 119 SER B C 1
ATOM 1682 O O . SER B 2 119 ? -23.731 -1.606 -38.488 1.00 42.32 119 SER B O 1
ATOM 1685 N N . TYR B 2 120 ? -22.354 -1.072 -40.182 1.00 39.75 120 TYR B N 1
ATOM 1686 C CA . TYR B 2 120 ? -23.131 -1.802 -41.170 1.00 43.36 120 TYR B CA 1
ATOM 1687 C C . TYR B 2 120 ? -22.258 -2.836 -41.859 1.00 42.05 120 TYR B C 1
ATOM 1688 O O . TYR B 2 120 ? -21.654 -2.562 -42.892 1.00 38.49 120 TYR B O 1
ATOM 1697 N N . GLU B 2 121 ? -22.199 -4.021 -41.262 1.00 43.55 121 GLU B N 1
ATOM 1698 C CA . GLU B 2 121 ? -21.407 -5.127 -41.780 1.00 49.90 121 GLU B CA 1
ATOM 1699 C C . GLU B 2 121 ? -21.759 -5.406 -43.235 1.00 49.00 121 GLU B C 1
ATOM 1700 O O . GLU B 2 121 ? -22.929 -5.399 -43.609 1.00 50.86 121 GLU B O 1
ATOM 1706 N N . GLY B 2 122 ? -20.743 -5.634 -44.063 1.00 43.58 122 GLY B N 1
ATOM 1707 C CA . GLY B 2 122 ? -20.979 -5.939 -45.465 1.00 46.80 122 GLY B CA 1
ATOM 1708 C C . GLY B 2 122 ? -21.069 -4.705 -46.347 1.00 46.95 122 GLY B C 1
ATOM 1709 O O . GLY B 2 122 ? -21.149 -4.806 -47.578 1.00 46.32 122 GLY B O 1
ATOM 1710 N N . TYR B 2 123 ? -21.070 -3.533 -45.720 1.00 36.76 123 TYR B N 1
ATOM 1711 C CA . TYR B 2 123 ? -21.079 -2.276 -46.463 1.00 36.37 123 TYR B CA 1
ATOM 1712 C C . TYR B 2 123 ? -19.701 -1.632 -46.474 1.00 37.09 123 TYR B C 1
ATOM 1713 O O . TYR B 2 123 ? -19.032 -1.531 -45.441 1.00 37.01 123 TYR B O 1
ATOM 1722 N N . PHE B 2 124 ? -19.301 -1.183 -47.655 1.00 33.33 124 PHE B N 1
ATOM 1723 C CA . PHE B 2 124 ? -17.954 -0.684 -47.908 1.00 33.11 124 PHE B CA 1
ATOM 1724 C C . PHE B 2 124 ? -17.984 0.677 -48.573 1.00 33.03 124 PHE B C 1
ATOM 1725 O O . PHE B 2 124 ? -18.900 0.992 -49.330 1.00 31.55 124 PHE B O 1
ATOM 1733 N N . LEU B 2 125 ? -16.969 1.484 -48.309 1.00 30.90 125 LEU B N 1
ATOM 1734 C CA . LEU B 2 125 ? -16.773 2.692 -49.097 1.00 32.36 125 LEU B CA 1
ATOM 1735 C C . LEU B 2 125 ? -16.550 2.276 -50.545 1.00 33.35 125 LEU B C 1
ATOM 1736 O O . LEU B 2 125 ? -15.914 1.252 -50.813 1.00 29.60 125 LEU B O 1
ATOM 1741 N N . ALA B 2 126 ? -17.091 3.057 -51.475 1.00 32.91 126 ALA B N 1
ATOM 1742 C CA . ALA B 2 126 ? -16.900 2.770 -52.889 1.00 36.48 126 ALA B CA 1
ATOM 1743 C C . ALA B 2 126 ? -16.887 4.034 -53.730 1.00 34.54 126 ALA B C 1
ATOM 1744 O O . ALA B 2 126 ? -17.384 5.083 -53.319 1.00 36.51 126 ALA B O 1
ATOM 1746 N N . SER B 2 127 ? -16.302 3.921 -54.916 1.00 34.98 127 SER B N 1
ATOM 1747 C CA . SER B 2 127 ? -16.424 4.962 -55.921 1.00 36.60 127 SER B CA 1
ATOM 1748 C C . SER B 2 127 ? -17.537 4.570 -56.882 1.00 39.37 127 SER B C 1
ATOM 1749 O O . SER B 2 127 ? -17.632 3.412 -57.286 1.00 39.45 127 SER B O 1
ATOM 1752 N N . GLU B 2 128 ? -18.389 5.526 -57.228 1.00 36.66 128 GLU B N 1
ATOM 1753 C CA . GLU B 2 128 ? -19.461 5.269 -58.182 1.00 39.99 128 GLU B CA 1
ATOM 1754 C C . GLU B 2 128 ? -19.535 6.382 -59.224 1.00 42.80 128 GLU B C 1
ATOM 1755 O O . GLU B 2 128 ? -19.510 7.564 -58.887 1.00 43.90 128 GLU B O 1
ATOM 1761 N N . LYS B 2 129 ? -19.622 6.005 -60.495 1.00 43.98 129 LYS B N 1
ATOM 1762 C CA . LYS B 2 129 ? -19.703 6.993 -61.562 1.00 47.52 129 LYS B CA 1
ATOM 1763 C C . LYS B 2 129 ? -21.158 7.407 -61.719 1.00 52.73 129 LYS B C 1
ATOM 1764 O O . LYS B 2 129 ? -22.037 6.558 -61.874 1.00 51.39 129 LYS B O 1
ATOM 1770 N N . GLU B 2 130 ? -21.405 8.710 -61.640 1.00 51.44 130 GLU B N 1
ATOM 1771 C CA . GLU B 2 130 ? -22.748 9.251 -61.809 1.00 60.99 130 GLU B CA 1
ATOM 1772 C C . GLU B 2 130 ? -22.684 10.404 -62.798 1.00 65.06 130 GLU B C 1
ATOM 1773 O O . GLU B 2 130 ? -22.316 11.524 -62.439 1.00 69.52 130 GLU B O 1
ATOM 1779 N 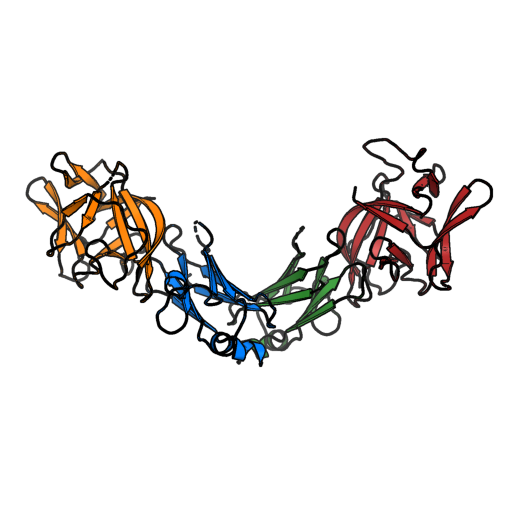N . ARG B 2 131 ? -23.037 10.115 -64.047 1.00 64.94 131 ARG B N 1
ATOM 1780 C CA . ARG B 2 131 ? -22.830 11.046 -65.148 1.00 69.07 131 ARG B CA 1
ATOM 1781 C C . ARG B 2 131 ? -21.343 11.356 -65.283 1.00 64.39 131 ARG B C 1
ATOM 1782 O O . ARG B 2 131 ? -20.519 10.450 -65.423 1.00 59.12 131 ARG B O 1
ATOM 1790 N N . ASP B 2 132 ? -21.008 12.639 -65.219 1.00 65.05 132 ASP B N 1
ATOM 1791 C CA . ASP B 2 132 ? -19.631 13.088 -65.352 1.00 71.35 132 ASP B CA 1
ATOM 1792 C C . ASP B 2 132 ? -18.892 13.054 -64.018 1.00 67.84 132 ASP B C 1
ATOM 1793 O O . ASP B 2 132 ? -17.682 13.285 -63.964 1.00 66.25 132 ASP B O 1
ATOM 1798 N N . LEU B 2 133 ? -19.621 12.770 -62.944 1.00 60.83 133 LEU B N 1
ATOM 1799 C CA . LEU B 2 133 ? -19.035 12.793 -61.605 1.00 63.01 133 LEU B CA 1
ATOM 1800 C C . LEU B 2 133 ? -18.670 11.409 -61.093 1.00 58.89 133 LEU B C 1
ATOM 1801 O O . LEU B 2 133 ? -19.276 10.409 -61.474 1.00 50.32 133 LEU B O 1
ATOM 1806 N N . PHE B 2 134 ? -17.663 11.364 -60.228 1.00 46.08 134 PHE B N 1
ATOM 1807 C CA . PHE B 2 134 ? -17.318 10.145 -59.508 1.00 47.11 134 PHE B CA 1
ATOM 1808 C C . PHE B 2 134 ? -17.502 10.400 -58.008 1.00 47.74 134 PHE B C 1
ATOM 1809 O O . PHE B 2 134 ? -16.847 11.266 -57.436 1.00 49.06 134 PHE B O 1
ATOM 1817 N N . LYS B 2 135 ? -18.418 9.659 -57.385 1.00 41.48 135 LYS B N 1
ATOM 1818 C CA . LYS B 2 135 ? -18.843 9.951 -56.024 1.00 43.46 135 LYS B CA 1
ATOM 1819 C C . LYS B 2 135 ? -18.396 8.891 -55.023 1.00 43.19 135 LYS B C 1
ATOM 1820 O O . LYS B 2 135 ? -18.329 7.704 -55.342 1.00 42.20 135 LYS B O 1
ATOM 1826 N N . LEU B 2 136 ? -18.097 9.334 -53.808 1.00 37.01 136 LEU B N 1
ATOM 1827 C CA . LEU B 2 136 ? -17.898 8.408 -52.699 1.00 34.85 136 LEU B CA 1
ATOM 1828 C C . LEU B 2 136 ? -19.255 7.980 -52.175 1.00 43.16 136 LEU B C 1
ATOM 1829 O O . LEU B 2 136 ? -20.075 8.814 -51.812 1.00 43.32 136 LEU B O 1
ATOM 1834 N N . ILE B 2 137 ? -19.490 6.673 -52.152 1.00 44.23 137 ILE B N 1
ATOM 1835 C CA . ILE B 2 137 ? -20.747 6.130 -51.666 1.00 36.07 137 ILE B CA 1
ATOM 1836 C C . ILE B 2 137 ? -20.491 4.971 -50.695 1.00 42.23 137 ILE B C 1
ATOM 1837 O O . ILE B 2 137 ? -19.352 4.563 -50.492 1.00 35.95 137 ILE B O 1
ATOM 1842 N N . LEU B 2 138 ? -21.558 4.452 -50.093 1.00 42.14 138 LEU B N 1
ATOM 1843 C CA . LEU B 2 138 ? -21.463 3.240 -49.293 1.00 39.66 138 LEU B CA 1
ATOM 1844 C C . LEU B 2 138 ? -22.304 2.173 -49.978 1.00 38.09 138 LEU B C 1
ATOM 1845 O O . LEU B 2 138 ? -23.442 2.432 -50.370 1.00 41.16 138 LEU B O 1
ATOM 1850 N N . LYS B 2 139 ? -21.759 0.969 -50.121 1.00 43.46 139 LYS B N 1
ATOM 1851 C CA . LYS B 2 139 ? -22.517 -0.104 -50.756 1.00 48.08 139 LYS B CA 1
ATOM 1852 C C . LYS B 2 139 ? -22.060 -1.504 -50.346 1.00 46.04 139 LYS B C 1
ATOM 1853 O O . LYS B 2 139 ? -20.955 -1.682 -49.832 1.00 43.13 139 LYS B O 1
ATOM 1859 N N . LYS B 2 140 ? -22.922 -2.494 -50.589 1.00 49.33 140 LYS B N 1
ATOM 1860 C CA . LYS B 2 140 ? -22.582 -3.888 -50.303 1.00 54.45 140 LYS B CA 1
ATOM 1861 C C . LYS B 2 140 ? -21.617 -4.451 -51.341 1.00 61.92 140 LYS B C 1
ATOM 1862 O O . LYS B 2 140 ? -21.725 -4.146 -52.530 1.00 65.29 140 LYS B O 1
ATOM 1868 N N . GLU B 2 143 ? -20.738 -9.877 -55.694 1.00 87.11 143 GLU B N 1
ATOM 1869 C CA . GLU B 2 143 ? -19.790 -9.254 -56.607 1.00 83.02 143 GLU B CA 1
ATOM 1870 C C . GLU B 2 143 ? -18.385 -9.329 -56.028 1.00 83.26 143 GLU B C 1
ATOM 1871 O O . GLU B 2 143 ? -17.803 -8.308 -55.661 1.00 82.45 143 GLU B O 1
ATOM 1877 N N . LEU B 2 144 ? -17.838 -10.536 -55.939 1.00 82.08 144 LEU B N 1
ATOM 1878 C CA . LEU B 2 144 ? -16.514 -10.714 -55.352 1.00 71.43 144 LEU B CA 1
ATOM 1879 C C . LEU B 2 144 ? -15.478 -10.155 -56.323 1.00 71.28 144 LEU B C 1
ATOM 1880 O O . LEU B 2 144 ? -15.585 -10.334 -57.532 1.00 73.56 144 LEU B O 1
ATOM 1885 N N . GLY B 2 145 ? -14.473 -9.475 -55.785 1.00 73.33 145 GLY B N 1
ATOM 1886 C CA . GLY B 2 145 ? -13.471 -8.827 -56.610 1.00 70.91 145 GLY B CA 1
ATOM 1887 C C . GLY B 2 145 ? -13.853 -7.438 -57.085 1.00 65.14 145 GLY B C 1
ATOM 1888 O O . GLY B 2 145 ? -13.107 -6.807 -57.835 1.00 58.33 145 GLY B O 1
ATOM 1889 N N . ASP B 2 146 ? -15.015 -6.965 -56.636 1.00 61.50 146 ASP B N 1
ATOM 1890 C CA . ASP B 2 146 ? -15.525 -5.645 -57.000 1.00 57.29 146 ASP B CA 1
ATOM 1891 C C . ASP B 2 146 ? -14.354 -4.681 -56.836 1.00 48.07 146 ASP B C 1
ATOM 1892 O O . ASP B 2 146 ? -13.748 -4.587 -55.762 1.00 40.11 146 ASP B O 1
ATOM 1897 N N . ARG B 2 147 ? -14.051 -3.955 -57.906 1.00 43.37 147 ARG B N 1
ATOM 1898 C CA . ARG B 2 147 ? -12.891 -3.070 -57.929 1.00 42.58 147 ARG B CA 1
ATOM 1899 C C . ARG B 2 147 ? -13.298 -1.714 -57.365 1.00 33.80 147 ARG B C 1
ATOM 1900 O O . ARG B 2 147 ? -12.447 -0.955 -56.905 1.00 39.13 147 ARG B O 1
ATOM 1908 N N . SER B 2 148 ? -14.591 -1.405 -57.401 1.00 35.77 148 SER B N 1
ATOM 1909 C CA . SER B 2 148 ? -15.054 -0.087 -56.977 1.00 37.24 148 SER B CA 1
ATOM 1910 C C . SER B 2 148 ? -14.874 0.152 -55.460 1.00 30.40 148 SER B C 1
ATOM 1911 O O . SER B 2 148 ? -14.902 1.298 -55.014 1.00 33.50 148 SER B O 1
ATOM 1914 N N . ILE B 2 149 ? -14.678 -0.913 -54.683 1.00 31.31 149 ILE B N 1
ATOM 1915 C CA . ILE B 2 149 ? -14.451 -0.743 -53.249 1.00 34.01 149 ILE B CA 1
ATOM 1916 C C . ILE B 2 149 ? -12.962 -0.810 -52.880 1.00 34.98 149 ILE B C 1
ATOM 1917 O O . ILE B 2 149 ? -12.608 -0.855 -51.694 1.00 31.83 149 ILE B O 1
ATOM 1922 N N . MET B 2 150 ? -12.101 -0.822 -53.900 1.00 33.66 150 MET B N 1
ATOM 1923 C CA . MET B 2 150 ? -10.649 -0.861 -53.693 1.00 35.84 150 MET B CA 1
ATOM 1924 C C . MET B 2 150 ? -10.034 0.528 -53.823 1.00 34.72 150 MET B C 1
ATOM 1925 O O . MET B 2 150 ? -10.309 1.250 -54.779 1.00 33.55 150 MET B O 1
ATOM 1930 N N . PHE B 2 151 ? -9.198 0.882 -52.856 1.00 32.55 151 PHE B N 1
ATOM 1931 C CA . PHE B 2 151 ? -8.568 2.193 -52.810 1.00 30.42 151 PHE B CA 1
ATOM 1932 C C . PHE B 2 151 ? -7.071 2.027 -52.624 1.00 32.12 151 PHE B C 1
ATOM 1933 O O . PHE B 2 151 ? -6.614 1.004 -52.109 1.00 34.00 151 PHE B O 1
ATOM 1941 N N . THR B 2 152 ? -6.311 3.034 -53.026 1.00 35.80 152 THR B N 1
ATOM 1942 C CA . THR B 2 152 ? -4.914 3.117 -52.610 1.00 36.00 152 THR B CA 1
ATOM 1943 C C . THR B 2 152 ? -4.781 4.287 -51.644 1.00 39.78 152 THR B C 1
ATOM 1944 O O . THR B 2 152 ? -5.505 5.282 -51.752 1.00 38.30 152 THR B O 1
ATOM 1948 N N . VAL B 2 153 ? -3.873 4.149 -50.683 1.00 34.93 153 VAL B N 1
ATOM 1949 C CA . VAL B 2 153 ? -3.634 5.193 -49.698 1.00 36.42 153 VAL B CA 1
ATOM 1950 C C . VAL B 2 153 ? -2.183 5.635 -49.752 1.00 42.53 153 VAL B C 1
ATOM 1951 O O . VAL B 2 153 ? -1.274 4.814 -49.634 1.00 39.06 153 VAL B O 1
ATOM 1955 N N . GLN B 2 154 ? -1.980 6.933 -49.954 1.00 43.77 154 GLN B N 1
ATOM 1956 C CA . GLN B 2 154 ? -0.649 7.508 -50.071 1.00 45.47 154 GLN B CA 1
ATOM 1957 C C . GLN B 2 154 ? -0.283 8.248 -48.787 1.00 51.26 154 GLN B C 1
ATOM 1958 O O . GLN B 2 154 ? -1.003 9.147 -48.348 1.00 47.48 154 GLN B O 1
ATOM 1964 N N . ASN B 2 155 ? 0.834 7.878 -48.181 1.00 50.94 155 ASN B N 1
ATOM 1965 C CA . ASN B 2 155 ? 1.253 8.524 -46.947 1.00 51.40 155 ASN B CA 1
ATOM 1966 C C . ASN B 2 155 ? 2.536 9.328 -47.097 1.00 65.43 155 ASN B C 1
ATOM 1967 O O . ASN B 2 155 ? 3.423 8.949 -47.852 1.00 68.97 155 ASN B O 1
ATOM 1972 N N . TYR C 2 1 ? 39.714 -16.987 -19.047 1.00 27.34 1 TYR D N 1
ATOM 1973 C CA . TYR C 2 1 ? 39.649 -16.149 -20.246 1.00 31.69 1 TYR D CA 1
ATOM 1974 C C . TYR C 2 1 ? 39.106 -14.770 -19.915 1.00 28.40 1 TYR D C 1
ATOM 1975 O O . TYR C 2 1 ? 38.039 -14.649 -19.305 1.00 28.12 1 TYR D O 1
ATOM 1984 N N . PHE C 2 2 ? 39.844 -13.741 -20.316 1.00 27.10 2 PHE D N 1
ATOM 1985 C CA . PHE C 2 2 ? 39.400 -12.357 -20.182 1.00 31.66 2 PHE D CA 1
ATOM 1986 C C . PHE C 2 2 ? 39.145 -11.781 -21.563 1.00 35.41 2 PHE D C 1
ATOM 1987 O O . PHE C 2 2 ? 39.983 -11.926 -22.458 1.00 31.79 2 PHE D O 1
ATOM 1995 N N . GLY C 2 3 ? 38.003 -11.123 -21.739 1.00 29.77 3 GLY D N 1
ATOM 1996 C CA . GLY C 2 3 ? 37.693 -10.470 -23.007 1.00 32.54 3 GLY D CA 1
ATOM 1997 C C . GLY C 2 3 ? 37.421 -8.995 -22.791 1.00 36.76 3 GLY D C 1
ATOM 1998 O O . GLY C 2 3 ? 36.622 -8.625 -21.922 1.00 32.11 3 GLY D O 1
ATOM 1999 N N . LYS C 2 4 ? 38.084 -8.133 -23.559 1.00 32.34 4 LYS D N 1
ATOM 2000 C CA . LYS C 2 4 ? 37.935 -6.698 -23.327 1.00 34.64 4 LYS D CA 1
ATOM 2001 C C . LYS C 2 4 ? 36.542 -6.193 -23.718 1.00 36.10 4 LYS D C 1
ATOM 2002 O O . LYS C 2 4 ? 36.023 -6.521 -24.795 1.00 36.76 4 LYS D O 1
ATOM 2008 N N . LEU C 2 5 ? 35.936 -5.399 -22.842 1.00 30.88 5 LEU D N 1
ATOM 2009 C CA . LEU C 2 5 ? 34.582 -4.908 -23.073 1.00 36.44 5 LEU D CA 1
ATOM 2010 C C . LEU C 2 5 ? 34.542 -3.422 -23.418 1.00 45.12 5 LEU D C 1
ATOM 2011 O O . LEU C 2 5 ? 34.083 -3.038 -24.494 1.00 54.11 5 LEU D O 1
ATOM 2016 N N . GLU C 2 6 ? 35.018 -2.590 -22.498 1.00 41.52 6 GLU D N 1
ATOM 2017 C CA . GLU C 2 6 ? 34.955 -1.147 -22.670 1.00 41.27 6 GLU D CA 1
ATOM 2018 C C . GLU C 2 6 ? 36.046 -0.485 -21.850 1.00 44.73 6 GLU D C 1
ATOM 2019 O O . GLU C 2 6 ? 36.550 -1.067 -20.885 1.00 42.55 6 GLU D O 1
ATOM 2025 N N . SER C 2 7 ? 36.402 0.739 -22.221 1.00 42.42 7 SER D N 1
ATOM 2026 C CA . SER C 2 7 ? 37.455 1.455 -21.508 1.00 43.82 7 SER D CA 1
ATOM 2027 C C . SER C 2 7 ? 36.965 2.825 -21.058 1.00 46.33 7 SER D C 1
ATOM 2028 O O . SER C 2 7 ? 36.181 3.474 -21.757 1.00 46.61 7 SER D O 1
ATOM 2031 N N . LYS C 2 8 ? 37.438 3.278 -19.904 1.00 47.05 8 LYS D N 1
ATOM 2032 C CA . LYS C 2 8 ? 37.031 4.573 -19.377 1.00 47.74 8 LYS D CA 1
ATOM 2033 C C . LYS C 2 8 ? 38.209 5.397 -18.901 1.00 39.44 8 LYS D C 1
ATOM 2034 O O . LYS C 2 8 ? 39.043 4.924 -18.145 1.00 40.69 8 LYS D O 1
ATOM 2040 N N . LEU C 2 9 ? 38.263 6.646 -19.344 1.00 41.57 9 LEU D N 1
ATOM 2041 C CA . LEU C 2 9 ? 39.281 7.570 -18.877 1.00 35.70 9 LEU D CA 1
ATOM 2042 C C . LEU C 2 9 ? 39.039 7.826 -17.403 1.00 36.65 9 LEU D C 1
ATOM 2043 O O . LEU C 2 9 ? 37.913 8.133 -16.997 1.00 36.05 9 LEU D O 1
ATOM 2048 N N . SER C 2 10 ? 40.104 7.714 -16.623 1.00 35.32 10 SER D N 1
ATOM 2049 C CA . SER C 2 10 ? 40.002 7.721 -15.168 1.00 38.26 10 SER D CA 1
ATOM 2050 C C . SER C 2 10 ? 41.198 8.424 -14.551 1.00 35.68 10 SER D C 1
ATOM 2051 O O . SER C 2 10 ? 42.300 8.384 -15.093 1.00 35.90 10 SER D O 1
ATOM 2054 N N . VAL C 2 11 ? 40.986 9.042 -13.396 1.00 34.46 11 VAL D N 1
ATOM 2055 C CA . VAL C 2 11 ? 42.086 9.552 -12.597 1.00 30.85 11 VAL D CA 1
ATOM 2056 C C . VAL C 2 11 ? 42.022 8.831 -11.260 1.00 29.76 11 VAL D C 1
ATOM 2057 O O . VAL C 2 11 ? 40.925 8.610 -10.731 1.00 31.32 11 VAL D O 1
ATOM 2061 N N . ILE C 2 12 ? 43.180 8.467 -10.719 1.00 28.34 12 ILE D N 1
ATOM 2062 C CA . ILE C 2 12 ? 43.244 7.771 -9.440 1.00 28.99 12 ILE D CA 1
ATOM 2063 C C . ILE C 2 12 ? 44.018 8.585 -8.409 1.00 27.91 12 ILE D C 1
ATOM 2064 O O . ILE C 2 12 ? 45.081 9.130 -8.706 1.00 32.77 12 ILE D O 1
ATOM 2069 N N . ARG C 2 13 ? 43.479 8.663 -7.197 1.00 29.95 13 ARG D N 1
ATOM 2070 C CA . ARG C 2 13 ? 44.118 9.414 -6.123 1.00 32.68 13 ARG D CA 1
ATOM 2071 C C . ARG C 2 13 ? 43.987 8.694 -4.785 1.00 28.35 13 ARG D C 1
ATOM 2072 O O . ARG C 2 13 ? 42.909 8.219 -4.427 1.00 31.75 13 ARG D O 1
ATOM 2080 N N . ASN C 2 14 ? 45.092 8.617 -4.051 1.00 30.98 14 ASN D N 1
ATOM 2081 C CA . ASN C 2 14 ? 45.106 7.965 -2.755 1.00 31.77 14 ASN D CA 1
ATOM 2082 C C . ASN C 2 14 ? 44.255 8.759 -1.777 1.00 31.30 14 ASN D C 1
ATOM 2083 O O . ASN C 2 14 ? 43.674 9.767 -2.142 1.00 32.56 14 ASN D O 1
ATOM 2088 N N . LEU C 2 15 ? 44.169 8.294 -0.541 1.00 29.12 15 LEU D N 1
ATOM 2089 C CA . LEU C 2 15 ? 43.279 8.930 0.429 1.00 32.52 15 LEU D CA 1
ATOM 2090 C C . LEU C 2 15 ? 43.787 10.292 0.882 1.00 39.39 15 LEU D C 1
ATOM 2091 O O . LEU C 2 15 ? 43.069 11.048 1.535 1.00 39.82 15 LEU D O 1
ATOM 2096 N N . ASN C 2 16 ? 45.037 10.596 0.550 1.00 32.75 16 ASN D N 1
ATOM 2097 C CA . ASN C 2 16 ? 45.559 11.940 0.768 1.00 34.36 16 ASN D CA 1
ATOM 2098 C C . ASN C 2 16 ? 45.298 12.847 -0.441 1.00 37.98 16 ASN D C 1
ATOM 2099 O O . ASN C 2 16 ? 45.784 13.977 -0.508 1.00 38.38 16 ASN D O 1
ATOM 2104 N N . ASP C 2 17 ? 44.489 12.339 -1.365 1.00 33.45 17 ASP D N 1
ATOM 2105 C CA . ASP C 2 17 ? 44.117 13.009 -2.617 1.00 36.16 17 ASP D CA 1
ATOM 2106 C C . ASP C 2 17 ? 45.308 13.324 -3.499 1.00 34.95 17 ASP D C 1
ATOM 2107 O O . ASP C 2 17 ? 45.242 14.166 -4.405 1.00 40.75 17 ASP D O 1
ATOM 2112 N N . GLN C 2 18 ? 46.386 12.576 -3.284 1.00 31.29 18 GLN D N 1
ATOM 2113 C CA . GLN C 2 18 ? 47.515 12.610 -4.208 1.00 36.43 18 GLN D CA 1
ATOM 2114 C C . GLN C 2 18 ? 47.167 11.775 -5.443 1.00 35.92 18 GLN D C 1
ATOM 2115 O O . GLN C 2 18 ? 46.659 10.663 -5.325 1.00 33.05 18 GLN D O 1
ATOM 2121 N N . VAL C 2 19 ? 47.442 12.323 -6.623 1.00 32.38 19 VAL D N 1
ATOM 2122 C CA . VAL C 2 19 ? 47.028 11.711 -7.881 1.00 32.61 19 VAL D CA 1
ATOM 2123 C C . VAL C 2 19 ? 48.135 10.831 -8.449 1.00 37.26 19 VAL D C 1
ATOM 2124 O O . VAL C 2 19 ? 49.303 11.211 -8.441 1.00 38.10 19 VAL D O 1
ATOM 2128 N N . LEU C 2 20 ? 47.759 9.646 -8.918 1.00 31.54 20 LEU D N 1
ATOM 2129 C CA . LEU C 2 20 ? 48.691 8.756 -9.611 1.00 33.82 20 LEU D CA 1
ATOM 2130 C C . LEU C 2 20 ? 49.141 9.375 -10.922 1.00 34.06 20 LEU D C 1
ATOM 2131 O O . LEU C 2 20 ? 48.325 9.860 -11.702 1.00 35.60 20 LEU D O 1
ATOM 2136 N N . PHE C 2 21 ? 50.442 9.354 -11.180 1.00 31.70 21 PHE D N 1
ATOM 2137 C CA . PHE C 2 21 ? 50.934 9.799 -12.481 1.00 34.18 21 PHE D CA 1
ATOM 2138 C C . PHE C 2 21 ? 52.123 8.954 -12.889 1.00 38.77 21 PHE D C 1
ATOM 2139 O O . PHE C 2 21 ? 52.688 8.235 -12.068 1.00 35.35 21 PHE D O 1
ATOM 2147 N N . ILE C 2 22 ? 52.486 9.022 -14.163 1.00 42.61 22 ILE D N 1
ATOM 2148 C CA . ILE C 2 22 ? 53.700 8.374 -14.623 1.00 43.06 22 ILE D CA 1
ATOM 2149 C C . ILE C 2 22 ? 54.755 9.456 -14.807 1.00 40.89 22 ILE D C 1
ATOM 2150 O O . ILE C 2 22 ? 54.514 10.458 -15.483 1.00 47.47 22 ILE D O 1
ATOM 2155 N N . ASP C 2 23 ? 55.904 9.284 -14.161 1.00 42.51 23 ASP D N 1
ATOM 2156 C CA . ASP C 2 23 ? 56.949 10.310 -14.209 1.00 49.52 23 ASP D CA 1
ATOM 2157 C C . ASP C 2 23 ? 57.880 10.158 -15.417 1.00 52.50 23 ASP D C 1
ATOM 2158 O O . ASP C 2 23 ? 57.712 9.249 -16.226 1.00 48.33 23 ASP D O 1
ATOM 2163 N N . GLN C 2 24 ? 58.856 11.053 -15.524 1.00 56.07 24 GLN D N 1
ATOM 2164 C CA . GLN C 2 24 ? 59.757 11.081 -16.671 1.00 64.18 24 GLN D CA 1
ATOM 2165 C C . GLN C 2 24 ? 60.566 9.794 -16.806 1.00 63.55 24 GLN D C 1
ATOM 2166 O O . GLN C 2 24 ? 61.062 9.473 -17.888 1.00 62.51 24 GLN D O 1
ATOM 2172 N N . GLY C 2 25 ? 60.698 9.063 -15.705 1.00 62.90 25 GLY D N 1
ATOM 2173 C CA . GLY C 2 25 ? 61.442 7.817 -15.703 1.00 63.10 25 GLY D CA 1
ATOM 2174 C C . GLY C 2 25 ? 60.544 6.597 -15.801 1.00 55.83 25 GLY D C 1
ATOM 2175 O O . GLY C 2 25 ? 60.965 5.482 -15.490 1.00 55.83 25 GLY D O 1
ATOM 2176 N N . ASN C 2 26 ? 59.297 6.810 -16.219 1.00 49.79 26 ASN D N 1
ATOM 2177 C CA . ASN C 2 26 ? 58.357 5.712 -16.441 1.00 48.39 26 ASN D CA 1
ATOM 2178 C C . ASN C 2 26 ? 57.952 5.026 -15.133 1.00 47.17 26 ASN D C 1
ATOM 2179 O O . ASN C 2 26 ? 57.621 3.843 -15.117 1.00 48.75 26 ASN D O 1
ATOM 2184 N N . ARG C 2 27 ? 57.979 5.778 -14.036 1.00 43.23 27 ARG D N 1
ATOM 2185 C CA . ARG C 2 27 ? 57.601 5.244 -12.730 1.00 47.21 27 ARG D CA 1
ATOM 2186 C C . ARG C 2 27 ? 56.207 5.693 -12.330 1.00 41.73 27 ARG D C 1
ATOM 2187 O O . ARG C 2 27 ? 55.848 6.852 -12.524 1.00 41.34 27 ARG D O 1
ATOM 2195 N N . PRO C 2 28 ? 55.410 4.775 -11.772 1.00 37.48 28 PRO D N 1
ATOM 2196 C CA . PRO C 2 28 ? 54.120 5.212 -11.236 1.00 39.62 28 PRO D CA 1
ATOM 2197 C C . PRO C 2 28 ? 54.312 5.815 -9.845 1.00 37.63 28 PRO D C 1
ATOM 2198 O O . PRO C 2 28 ? 54.787 5.140 -8.935 1.00 37.24 28 PRO D O 1
ATOM 2202 N N . LEU C 2 29 ? 53.964 7.089 -9.705 1.00 32.71 29 LEU D N 1
ATOM 2203 C CA . LEU C 2 29 ? 54.139 7.811 -8.447 1.00 37.39 29 LEU D CA 1
ATOM 2204 C C . LEU C 2 29 ? 52.870 8.578 -8.113 1.00 31.22 29 LEU D C 1
ATOM 2205 O O . LEU C 2 29 ? 51.951 8.650 -8.932 1.00 34.59 29 LEU D O 1
ATOM 2210 N N . PHE C 2 30 ? 52.831 9.152 -6.911 1.00 31.81 30 PHE D N 1
ATOM 2211 C CA . PHE C 2 30 ? 51.695 9.969 -6.468 1.00 36.27 30 PHE D CA 1
ATOM 2212 C C . PHE C 2 30 ? 52.162 11.387 -6.150 1.00 36.75 30 PHE D C 1
ATOM 2213 O O . PHE C 2 30 ? 53.201 11.575 -5.517 1.00 34.91 30 PHE D O 1
ATOM 2221 N N . GLU C 2 31 ? 51.389 12.380 -6.581 1.00 34.38 31 GLU D N 1
ATOM 2222 C CA . GLU C 2 31 ? 51.688 13.769 -6.260 1.00 37.38 31 GLU D CA 1
ATOM 2223 C C . GLU C 2 31 ? 50.446 14.471 -5.742 1.00 39.41 31 GLU D C 1
ATOM 2224 O O . GLU C 2 31 ? 49.336 14.161 -6.178 1.00 36.46 31 GLU D O 1
ATOM 2230 N N . ASP C 2 32 ? 50.635 15.418 -4.822 1.00 39.73 32 ASP D N 1
ATOM 2231 C CA . ASP C 2 32 ? 49.528 16.235 -4.308 1.00 40.81 32 ASP D CA 1
ATOM 2232 C C . ASP C 2 32 ? 48.650 16.760 -5.439 1.00 60.68 32 ASP D C 1
ATOM 2233 O O . ASP C 2 32 ? 49.169 17.284 -6.429 1.00 44.14 32 ASP D O 1
ATOM 2238 N N . MET C 2 33 ? 47.329 16.650 -5.279 1.00 41.11 33 MET D N 1
ATOM 2239 C CA . MET C 2 33 ? 46.404 17.076 -6.335 1.00 52.40 33 MET D CA 1
ATOM 2240 C C . MET C 2 33 ? 46.710 18.516 -6.743 1.00 60.17 33 MET D C 1
ATOM 2241 O O . MET C 2 33 ? 46.654 18.871 -7.926 1.00 59.70 33 MET D O 1
ATOM 2246 N N . THR C 2 34 ? 47.051 19.324 -5.743 1.00 73.17 34 THR D N 1
ATOM 2247 C CA . THR C 2 34 ? 47.527 20.691 -5.923 1.00 76.26 34 THR D CA 1
ATOM 2248 C C . THR C 2 34 ? 48.563 20.818 -7.044 1.00 66.87 34 THR D C 1
ATOM 2249 O O . THR C 2 34 ? 48.534 21.766 -7.833 1.00 64.27 34 THR D O 1
ATOM 2253 N N . ASP C 2 35 ? 49.478 19.858 -7.112 1.00 60.88 35 ASP D N 1
ATOM 2254 C CA . ASP C 2 35 ? 50.601 19.948 -8.035 1.00 62.87 35 ASP D CA 1
ATOM 2255 C C . ASP C 2 35 ? 50.472 18.986 -9.214 1.00 61.59 35 ASP D C 1
ATOM 2256 O O . ASP C 2 35 ? 51.408 18.834 -10.000 1.00 57.32 35 ASP D O 1
ATOM 2261 N N . SER C 2 36 ? 49.315 18.351 -9.345 1.00 54.46 36 SER D N 1
ATOM 2262 C CA . SER C 2 36 ? 49.089 17.386 -10.415 1.00 51.79 36 SER D CA 1
ATOM 2263 C C . SER C 2 36 ? 48.864 18.050 -11.770 1.00 51.09 36 SER D C 1
ATOM 2264 O O . SER C 2 36 ? 48.456 19.202 -11.843 1.00 52.35 36 SER D O 1
ATOM 2267 N N . ASP C 2 37 ? 49.032 17.278 -12.835 1.00 49.66 37 ASP D N 1
ATOM 2268 C CA . ASP C 2 37 ? 48.948 17.815 -14.176 1.00 50.30 37 ASP D CA 1
ATOM 2269 C C . ASP C 2 37 ? 47.587 18.491 -14.324 1.00 56.18 37 ASP D C 1
ATOM 2270 O O . ASP C 2 37 ? 46.549 17.889 -14.060 1.00 50.96 37 ASP D O 1
ATOM 2275 N N . SER C 2 38 ? 47.611 19.773 -14.675 1.00 51.69 38 SER D N 1
ATOM 2276 C CA . SER C 2 38 ? 46.398 20.573 -14.790 1.00 52.62 38 SER D CA 1
ATOM 2277 C C . SER C 2 38 ? 45.917 20.757 -16.224 1.00 53.29 38 SER D C 1
ATOM 2278 O O . SER C 2 38 ? 44.929 21.438 -16.466 1.00 54.57 38 SER D O 1
ATOM 2281 N N . ARG C 2 39 ? 46.617 20.155 -17.174 1.00 53.06 39 ARG D N 1
ATOM 2282 C CA . ARG C 2 39 ? 46.267 20.307 -18.577 1.00 54.63 39 ARG D CA 1
ATOM 2283 C C . ARG C 2 39 ? 44.936 19.630 -18.871 1.00 53.45 39 ARG D C 1
ATOM 2284 O O . ARG C 2 39 ? 44.568 18.675 -18.209 1.00 51.23 39 ARG D O 1
ATOM 2292 N N . ASP C 2 40 ? 44.202 20.145 -19.849 1.00 55.59 40 ASP D N 1
ATOM 2293 C CA . ASP C 2 40 ? 42.923 19.556 -20.197 1.00 60.77 40 ASP D CA 1
ATOM 2294 C C . ASP C 2 40 ? 43.186 18.131 -20.658 1.00 66.33 40 ASP D C 1
ATOM 2295 O O . ASP C 2 40 ? 42.432 17.215 -20.347 1.00 68.07 40 ASP D O 1
ATOM 2300 N N . ASN C 2 41 ? 44.263 17.968 -21.415 1.00 30.00 41 ASN D N 1
ATOM 2301 C CA . ASN C 2 41 ? 44.711 16.659 -21.866 1.00 30.00 41 ASN D CA 1
ATOM 2302 C C . ASN C 2 41 ? 45.134 15.756 -20.710 1.00 30.00 41 ASN D C 1
ATOM 2303 O O . ASN C 2 41 ? 44.911 14.552 -20.751 1.00 30.00 41 ASN D O 1
ATOM 2308 N N . ALA C 2 42 ? 45.791 16.339 -19.710 1.00 54.37 42 ALA D N 1
ATOM 2309 C CA . ALA C 2 42 ? 46.177 15.602 -18.510 1.00 47.69 42 ALA D CA 1
ATOM 2310 C C . ALA C 2 42 ? 46.923 14.321 -18.862 1.00 51.40 42 ALA D C 1
ATOM 2311 O O . ALA C 2 42 ? 46.581 13.247 -18.379 1.00 49.23 42 ALA D O 1
ATOM 2313 N N . PRO C 2 43 ? 47.927 14.436 -19.724 1.00 51.21 43 PRO D N 1
ATOM 2314 C CA . PRO C 2 43 ? 48.587 13.261 -20.302 1.00 51.39 43 PRO D CA 1
ATOM 2315 C C . PRO C 2 43 ? 49.246 12.357 -19.262 1.00 52.14 43 PRO D C 1
ATOM 2316 O O . PRO C 2 43 ? 49.199 11.145 -19.403 1.00 53.75 43 PRO D O 1
ATOM 2320 N N . ARG C 2 44 ? 49.799 12.949 -18.208 1.00 46.99 44 ARG D N 1
ATOM 2321 C CA . ARG C 2 44 ? 50.521 12.190 -17.191 1.00 47.91 44 ARG D CA 1
ATOM 2322 C C . ARG C 2 44 ? 49.668 11.650 -16.036 1.00 45.91 44 ARG D C 1
ATOM 2323 O O . ARG C 2 44 ? 50.182 10.932 -15.178 1.00 48.07 44 ARG D O 1
ATOM 2331 N N . THR C 2 45 ? 48.379 11.982 -16.001 1.00 39.25 45 THR D N 1
ATOM 2332 C CA . THR C 2 45 ? 47.531 11.511 -14.907 1.00 39.39 45 THR D CA 1
ATOM 2333 C C . THR C 2 45 ? 46.291 10.767 -15.381 1.00 43.42 45 THR D C 1
ATOM 2334 O O . THR C 2 45 ? 45.617 10.111 -14.587 1.00 37.49 45 THR D O 1
ATOM 2338 N N . ILE C 2 46 ? 45.964 10.891 -16.655 1.00 36.17 46 ILE D N 1
ATOM 2339 C CA . ILE C 2 46 ? 44.771 10.246 -17.158 1.00 31.74 46 ILE D CA 1
ATOM 2340 C C . ILE C 2 46 ? 45.078 8.805 -17.516 1.00 39.01 46 ILE D C 1
ATOM 2341 O O . ILE C 2 46 ? 45.938 8.539 -18.343 1.00 36.66 46 ILE D O 1
ATOM 2346 N N . PHE C 2 47 ? 44.375 7.880 -16.879 1.00 34.17 47 PHE D N 1
ATOM 2347 C CA . PHE C 2 47 ? 44.568 6.482 -17.185 1.00 32.32 47 PHE D CA 1
ATOM 2348 C C . PHE C 2 47 ? 43.346 5.941 -17.895 1.00 33.35 47 PHE D C 1
ATOM 2349 O O . PHE C 2 47 ? 42.260 6.492 -17.806 1.00 39.05 47 PHE D O 1
ATOM 2357 N N . ILE C 2 48 ? 43.539 4.864 -18.631 1.00 33.44 48 ILE D N 1
ATOM 2358 C CA . ILE C 2 48 ? 42.414 4.151 -19.168 1.00 30.97 48 ILE D CA 1
ATOM 2359 C C . ILE C 2 48 ? 42.260 2.929 -18.303 1.00 30.48 48 ILE D C 1
ATOM 2360 O O . ILE C 2 48 ? 43.196 2.153 -18.137 1.00 32.49 48 ILE D O 1
ATOM 2365 N N . ILE C 2 49 ? 41.089 2.785 -17.705 1.00 31.38 49 ILE D N 1
ATOM 2366 C CA . ILE C 2 49 ? 40.752 1.537 -17.061 1.00 29.29 49 ILE D CA 1
ATOM 2367 C C . ILE C 2 49 ? 39.886 0.761 -18.035 1.00 28.83 49 ILE D C 1
ATOM 2368 O O . ILE C 2 49 ? 38.801 1.214 -18.411 1.00 31.38 49 ILE D O 1
ATOM 2373 N N . SER C 2 50 ? 40.392 -0.389 -18.454 1.00 26.21 50 SER D N 1
ATOM 2374 C CA . SER C 2 50 ? 39.729 -1.207 -19.455 1.00 29.66 50 SER D CA 1
ATOM 2375 C C . SER C 2 50 ? 39.088 -2.363 -18.735 1.00 28.84 50 SER D C 1
ATOM 2376 O O . SER C 2 50 ? 39.756 -3.100 -18.023 1.00 29.49 50 SER D O 1
ATOM 2379 N N . MET C 2 51 ? 37.785 -2.514 -18.905 1.00 30.29 51 MET D N 1
ATOM 2380 C CA . MET C 2 51 ? 37.043 -3.548 -18.209 1.00 27.50 51 MET D CA 1
ATOM 2381 C C . MET C 2 51 ? 36.936 -4.817 -19.044 1.00 33.49 51 MET D C 1
ATOM 2382 O O . MET C 2 51 ? 36.710 -4.757 -20.241 1.00 31.94 51 MET D O 1
ATOM 2387 N N . TYR C 2 52 ? 37.100 -5.963 -18.395 1.00 29.19 52 TYR D N 1
ATOM 2388 C CA . TYR C 2 52 ? 37.125 -7.244 -19.103 1.00 27.19 52 TYR D CA 1
ATOM 2389 C C . TYR C 2 52 ? 36.028 -8.156 -18.608 1.00 29.23 52 TYR D C 1
ATOM 2390 O O . TYR C 2 52 ? 35.748 -8.201 -17.420 1.00 30.62 52 TYR D O 1
ATOM 2399 N N . LYS C 2 53 ? 35.411 -8.887 -19.524 1.00 29.72 53 LYS D N 1
ATOM 2400 C CA . LYS C 2 53 ? 34.535 -9.972 -19.132 1.00 34.00 53 LYS D CA 1
ATOM 2401 C C . LYS C 2 53 ? 35.439 -11.135 -18.757 1.00 31.10 53 LYS D C 1
ATOM 2402 O O . LYS C 2 53 ? 36.592 -11.198 -19.186 1.00 29.41 53 LYS D O 1
ATOM 2408 N N . ASP C 2 54 ? 34.918 -12.041 -17.937 1.00 26.95 54 ASP D N 1
ATOM 2409 C CA . ASP C 2 54 ? 35.694 -13.132 -17.383 1.00 25.39 54 ASP D CA 1
ATOM 2410 C C . ASP C 2 54 ? 34.915 -14.445 -17.497 1.00 26.39 54 ASP D C 1
ATOM 2411 O O . ASP C 2 54 ? 33.746 -14.525 -17.083 1.00 28.45 54 ASP D O 1
ATOM 2416 N N . SER C 2 55 ? 35.563 -15.477 -18.027 1.00 26.14 55 SER D N 1
ATOM 2417 C CA . SER C 2 55 ? 34.977 -16.813 -18.045 1.00 30.28 55 SER D CA 1
ATOM 2418 C C . SER C 2 55 ? 34.750 -17.368 -16.638 1.00 32.34 55 SER D C 1
ATOM 2419 O O . SER C 2 55 ? 33.955 -18.282 -16.451 1.00 28.04 55 SER D O 1
ATOM 2422 N N . GLN C 2 56 ? 35.465 -16.839 -15.659 1.00 27.38 56 GLN D N 1
ATOM 2423 C CA . GLN C 2 56 ? 35.297 -17.278 -14.284 1.00 29.13 56 GLN D CA 1
ATOM 2424 C C . GLN C 2 56 ? 35.045 -16.055 -13.437 1.00 30.27 56 GLN D C 1
ATOM 2425 O O . GLN C 2 56 ? 35.971 -15.479 -12.884 1.00 29.35 56 GLN D O 1
ATOM 2431 N N . PRO C 2 57 ? 33.792 -15.632 -13.360 1.00 32.14 57 PRO D N 1
ATOM 2432 C CA . PRO C 2 57 ? 33.533 -14.345 -12.712 1.00 30.36 57 PRO D CA 1
ATOM 2433 C C . PRO C 2 57 ? 33.898 -14.261 -11.242 1.00 33.94 57 PRO D C 1
ATOM 2434 O O . PRO C 2 57 ? 33.287 -14.951 -10.411 1.00 30.92 57 PRO D O 1
ATOM 2438 N N . ARG C 2 58 ? 34.854 -13.391 -10.927 1.00 26.44 58 ARG D N 1
ATOM 2439 C CA . ARG C 2 58 ? 35.341 -13.239 -9.549 1.00 27.13 58 ARG D CA 1
ATOM 2440 C C . ARG C 2 58 ? 35.302 -11.797 -9.075 1.00 28.31 58 ARG D C 1
ATOM 2441 O O . ARG C 2 58 ? 35.579 -11.500 -7.914 1.00 39.15 58 ARG D O 1
ATOM 2449 N N . GLY C 2 59 ? 34.990 -10.889 -9.992 1.00 28.23 59 GLY D N 1
ATOM 2450 C CA . GLY C 2 59 ? 34.946 -9.478 -9.660 1.00 27.67 59 GLY D CA 1
ATOM 2451 C C . GLY C 2 59 ? 35.144 -8.687 -10.936 1.00 37.55 59 GLY D C 1
ATOM 2452 O O . GLY C 2 59 ? 35.085 -9.256 -12.022 1.00 33.21 59 GLY D O 1
ATOM 2453 N N . MET C 2 60 ? 35.385 -7.387 -10.816 1.00 27.79 60 MET D N 1
ATOM 2454 C CA . MET C 2 60 ? 35.582 -6.563 -12.004 1.00 25.34 60 MET D CA 1
ATOM 2455 C C . MET C 2 60 ? 37.038 -6.568 -12.471 1.00 27.27 60 MET D C 1
ATOM 2456 O O . MET C 2 60 ? 37.876 -5.861 -11.931 1.00 28.14 60 MET D O 1
ATOM 2461 N N . ALA C 2 61 ? 37.321 -7.376 -13.482 1.00 28.09 61 ALA D N 1
ATOM 2462 C CA . ALA C 2 61 ? 38.674 -7.502 -14.018 1.00 27.00 61 ALA D CA 1
ATOM 2463 C C . ALA C 2 61 ? 39.012 -6.289 -14.886 1.00 25.91 61 ALA D C 1
ATOM 2464 O O . ALA C 2 61 ? 38.265 -5.975 -15.816 1.00 28.59 61 ALA D O 1
ATOM 2466 N N . VAL C 2 62 ? 40.125 -5.613 -14.582 1.00 23.26 62 VAL D N 1
ATOM 2467 C CA . VAL C 2 62 ? 40.511 -4.413 -15.316 1.00 23.96 62 VAL D CA 1
ATOM 2468 C C . VAL C 2 62 ? 42.010 -4.381 -15.629 1.00 22.61 62 VAL D C 1
ATOM 2469 O O . VAL C 2 62 ? 42.824 -4.966 -14.908 1.00 24.58 62 VAL D O 1
ATOM 2473 N N . THR C 2 63 ? 42.356 -3.706 -16.727 1.00 23.85 63 THR D N 1
ATOM 2474 C CA . THR C 2 63 ? 43.735 -3.270 -16.901 1.00 25.45 63 THR D CA 1
ATOM 2475 C C . THR C 2 63 ? 43.778 -1.761 -16.677 1.00 27.44 63 THR D C 1
ATOM 2476 O O . THR C 2 63 ? 42.763 -1.062 -16.807 1.00 26.92 63 THR D O 1
ATOM 2480 N N . ILE C 2 64 ? 44.957 -1.266 -16.336 1.00 27.70 64 ILE D N 1
ATOM 2481 C CA . ILE C 2 64 ? 45.172 0.157 -16.124 1.00 25.56 64 ILE D CA 1
ATOM 2482 C C . ILE C 2 64 ? 46.334 0.590 -17.007 1.00 31.64 64 ILE D C 1
ATOM 2483 O O . ILE C 2 64 ? 47.462 0.119 -16.837 1.00 29.92 64 ILE D O 1
ATOM 2488 N N . SER C 2 65 ? 46.060 1.471 -17.962 1.00 29.78 65 SER D N 1
ATOM 2489 C CA . SER C 2 65 ? 47.089 1.898 -18.901 1.00 34.57 65 SER D CA 1
ATOM 2490 C C . SER C 2 65 ? 47.121 3.424 -19.011 1.00 35.62 65 SER D C 1
ATOM 2491 O O . SER C 2 65 ? 46.152 4.100 -18.670 1.00 31.31 65 SER D O 1
ATOM 2494 N N . VAL C 2 66 ? 48.240 3.971 -19.474 1.00 35.66 66 VAL D N 1
ATOM 2495 C CA . VAL C 2 66 ? 48.355 5.419 -19.628 1.00 40.07 66 VAL D CA 1
ATOM 2496 C C . VAL C 2 66 ? 47.674 5.885 -20.915 1.00 39.45 66 VAL D C 1
ATOM 2497 O O . VAL C 2 66 ? 47.983 5.394 -21.999 1.00 41.54 66 VAL D O 1
ATOM 2501 N N . ALA C 2 67 ? 46.752 6.839 -20.801 1.00 37.18 67 ALA D N 1
ATOM 2502 C CA . ALA C 2 67 ? 45.969 7.269 -21.965 1.00 43.79 67 ALA D CA 1
ATOM 2503 C C . ALA C 2 67 ? 46.814 7.959 -23.023 1.00 48.55 67 ALA D C 1
ATOM 2504 O O . ALA C 2 67 ? 46.559 7.820 -24.220 1.00 49.33 67 ALA D O 1
ATOM 2506 N N . SER C 2 68 ? 47.823 8.693 -22.587 1.00 46.68 68 SER D N 1
ATOM 2507 C CA . SER C 2 68 ? 48.628 9.485 -23.496 1.00 52.11 68 SER D CA 1
ATOM 2508 C C . SER C 2 68 ? 49.819 8.717 -24.053 1.00 54.10 68 SER D C 1
ATOM 2509 O O . SER C 2 68 ? 50.548 9.221 -24.895 1.00 52.52 68 SER D O 1
ATOM 2512 N N . ALA C 2 69 ? 50.018 7.498 -23.574 1.00 56.30 69 ALA D N 1
ATOM 2513 C CA . ALA C 2 69 ? 51.185 6.713 -23.961 1.00 52.95 69 ALA D CA 1
ATOM 2514 C C . ALA C 2 69 ? 50.873 5.765 -25.108 1.00 54.29 69 ALA D C 1
ATOM 2515 O O . ALA C 2 69 ? 49.751 5.270 -25.233 1.00 48.93 69 ALA D O 1
ATOM 2517 N N . ALA C 2 70 ? 51.877 5.507 -25.939 1.00 61.77 70 ALA D N 1
ATOM 2518 C CA . ALA C 2 70 ? 51.719 4.574 -27.039 1.00 61.72 70 ALA D CA 1
ATOM 2519 C C . ALA C 2 70 ? 51.348 3.195 -26.510 1.00 55.15 70 ALA D C 1
ATOM 2520 O O . ALA C 2 70 ? 50.428 2.556 -27.013 1.00 56.86 70 ALA D O 1
ATOM 2522 N N . ALA C 2 71 ? 52.061 2.741 -25.486 1.00 52.12 71 ALA D N 1
ATOM 2523 C CA . ALA C 2 71 ? 51.855 1.395 -24.961 1.00 46.06 71 ALA D CA 1
ATOM 2524 C C . ALA C 2 71 ? 52.472 1.226 -23.579 1.00 49.39 71 ALA D C 1
ATOM 2525 O O . ALA C 2 71 ? 53.609 0.757 -23.442 1.00 50.47 71 ALA D O 1
ATOM 2527 N N . SER C 2 72 ? 51.709 1.597 -22.553 1.00 42.14 72 SER D N 1
ATOM 2528 C CA . SER C 2 72 ? 52.192 1.556 -21.185 1.00 39.68 72 SER D CA 1
ATOM 2529 C C . SER C 2 72 ? 51.078 1.032 -20.296 1.00 39.38 72 SER D C 1
ATOM 2530 O O . SER C 2 72 ? 50.129 1.751 -20.002 1.00 35.83 72 SER D O 1
ATOM 2533 N N . THR C 2 73 ? 51.194 -0.225 -19.888 1.00 35.99 73 THR D N 1
ATOM 2534 C CA . THR C 2 73 ? 50.153 -0.877 -19.100 1.00 32.62 73 THR D CA 1
ATOM 2535 C C . THR C 2 73 ? 50.729 -1.332 -17.760 1.00 33.97 73 THR D C 1
ATOM 2536 O O . THR C 2 73 ? 51.819 -1.906 -17.698 1.00 34.66 73 THR D O 1
ATOM 2540 N N . LEU C 2 74 ? 50.010 -1.063 -16.680 1.00 31.52 74 LEU D N 1
ATOM 2541 C CA . LEU C 2 74 ? 50.462 -1.438 -15.348 1.00 31.21 74 LEU D CA 1
ATOM 2542 C C . LEU C 2 74 ? 50.596 -2.949 -15.204 1.00 30.40 74 LEU D C 1
ATOM 2543 O O . LEU C 2 74 ? 49.744 -3.693 -15.659 1.00 30.77 74 LEU D O 1
ATOM 2548 N N . SER C 2 75 ? 51.666 -3.390 -14.555 1.00 30.97 75 SER D N 1
ATOM 2549 C CA . SER C 2 75 ? 51.934 -4.810 -14.393 1.00 30.58 75 SER D CA 1
ATOM 2550 C C . SER C 2 75 ? 52.402 -5.140 -12.985 1.00 34.17 75 SER D C 1
ATOM 2551 O O . SER C 2 75 ? 53.154 -4.381 -12.374 1.00 37.08 75 SER D O 1
ATOM 2554 N N . SER C 2 76 ? 51.991 -6.302 -12.491 1.00 29.76 76 SER D N 1
ATOM 2555 C CA . SER C 2 76 ? 52.443 -6.786 -11.201 1.00 32.73 76 SER D CA 1
ATOM 2556 C C . SER C 2 76 ? 53.477 -7.904 -11.350 1.00 37.91 76 SER D C 1
ATOM 2557 O O . SER C 2 76 ? 53.775 -8.611 -10.386 1.00 38.09 76 SER D O 1
ATOM 2560 N N . GLU C 2 77 ? 54.028 -8.061 -12.555 1.00 37.32 77 GLU D N 1
ATOM 2561 C CA . GLU C 2 77 ? 55.017 -9.111 -12.809 1.00 40.24 77 GLU D CA 1
ATOM 2562 C C . GLU C 2 77 ? 56.096 -9.163 -11.716 1.00 45.96 77 GLU D C 1
ATOM 2563 O O . GLU C 2 77 ? 56.700 -8.143 -11.369 1.00 43.58 77 GLU D O 1
ATOM 2569 N N . ASN C 2 78 ? 56.325 -10.359 -11.177 1.00 50.22 78 ASN D N 1
ATOM 2570 C CA . ASN C 2 78 ? 57.329 -10.573 -10.134 1.00 52.44 78 ASN D CA 1
ATOM 2571 C C . ASN C 2 78 ? 57.058 -9.819 -8.826 1.00 50.67 78 ASN D C 1
ATOM 2572 O O . ASN C 2 78 ? 57.993 -9.390 -8.140 1.00 53.80 78 ASN D O 1
ATOM 2577 N N . LYS C 2 79 ? 55.785 -9.677 -8.488 1.00 48.67 79 LYS D N 1
ATOM 2578 C CA . LYS C 2 79 ? 55.382 -9.025 -7.255 1.00 49.30 79 LYS D CA 1
ATOM 2579 C C . LYS C 2 79 ? 55.912 -7.608 -7.135 1.00 52.64 79 LYS D C 1
ATOM 2580 O O . LYS C 2 79 ? 56.077 -7.097 -6.037 1.00 53.14 79 LYS D O 1
ATOM 2586 N N . ILE C 2 80 ? 56.173 -6.974 -8.267 1.00 49.52 80 ILE D N 1
ATOM 2587 C CA . ILE C 2 80 ? 56.504 -5.564 -8.261 1.00 54.49 80 ILE D CA 1
ATOM 2588 C C . ILE C 2 80 ? 55.751 -4.828 -9.353 1.00 52.02 80 ILE D C 1
ATOM 2589 O O . ILE C 2 80 ? 55.390 -5.393 -10.375 1.00 49.93 80 ILE D O 1
ATOM 2594 N N . ILE C 2 81 ? 55.519 -3.552 -9.107 1.00 45.06 81 ILE D N 1
ATOM 2595 C CA . ILE C 2 81 ? 54.689 -2.723 -9.972 1.00 43.42 81 ILE D CA 1
ATOM 2596 C C . ILE C 2 81 ? 55.521 -1.959 -10.988 1.00 49.77 81 ILE D C 1
ATOM 2597 O O . ILE C 2 81 ? 56.358 -1.135 -10.626 1.00 58.18 81 ILE D O 1
ATOM 2602 N N . SER C 2 82 ? 55.284 -2.239 -12.265 1.00 41.47 82 SER D N 1
ATOM 2603 C CA . SER C 2 82 ? 55.958 -1.521 -13.337 1.00 47.20 82 SER D CA 1
ATOM 2604 C C . SER C 2 82 ? 54.999 -1.187 -14.474 1.00 48.32 82 SER D C 1
ATOM 2605 O O . SER C 2 82 ? 53.883 -1.725 -14.559 1.00 41.46 82 SER D O 1
ATOM 2608 N N . PHE C 2 83 ? 55.431 -0.285 -15.348 1.00 41.69 83 PHE D N 1
ATOM 2609 C CA . PHE C 2 83 ? 54.698 -0.053 -16.574 1.00 44.79 83 PHE D CA 1
ATOM 2610 C C . PHE C 2 83 ? 55.284 -0.945 -17.652 1.00 50.80 83 PHE D C 1
ATOM 2611 O O . PHE C 2 83 ? 56.422 -0.750 -18.103 1.00 51.85 83 PHE D O 1
ATOM 2619 N N . LYS C 2 84 ? 54.507 -1.946 -18.036 1.00 44.66 84 LYS D N 1
ATOM 2620 C CA . LYS C 2 84 ? 54.937 -2.916 -19.029 1.00 51.26 84 LYS D CA 1
ATOM 2621 C C . LYS C 2 84 ? 54.656 -2.374 -20.430 1.00 51.43 84 LYS D C 1
ATOM 2622 O O . LYS C 2 84 ? 53.692 -1.638 -20.652 1.00 49.28 84 LYS D O 1
ATOM 2628 N N . GLU C 2 85 ? 55.506 -2.722 -21.385 1.00 57.14 85 GLU D N 1
ATOM 2629 C CA . GLU C 2 85 ? 55.363 -2.156 -22.714 1.00 39.33 85 GLU D CA 1
ATOM 2630 C C . GLU C 2 85 ? 54.355 -2.915 -23.575 1.00 56.80 85 GLU D C 1
ATOM 2631 O O . GLU C 2 85 ? 54.718 -3.836 -24.304 1.00 60.40 85 GLU D O 1
ATOM 2637 N N . MET C 2 86 ? 53.088 -2.512 -23.502 1.00 47.56 86 MET D N 1
ATOM 2638 C CA . MET C 2 86 ? 52.031 -3.159 -24.272 1.00 42.83 86 MET D CA 1
ATOM 2639 C C . MET C 2 86 ? 50.718 -2.412 -24.121 1.00 42.84 86 MET D C 1
ATOM 2640 O O . MET C 2 86 ? 50.554 -1.601 -23.204 1.00 40.40 86 MET D O 1
ATOM 2645 N N . ASN C 2 87 ? 49.782 -2.701 -25.020 1.00 38.46 87 ASN D N 1
ATOM 2646 C CA . ASN C 2 87 ? 48.422 -2.185 -24.901 1.00 41.99 87 ASN D CA 1
ATOM 2647 C C . ASN C 2 87 ? 47.502 -3.232 -24.277 1.00 38.17 87 ASN D C 1
ATOM 2648 O O . ASN C 2 87 ? 47.762 -4.436 -24.372 1.00 35.50 87 ASN D O 1
ATOM 2653 N N . PRO C 2 88 ? 46.422 -2.784 -23.620 1.00 34.85 88 PRO D N 1
ATOM 2654 C CA . PRO C 2 88 ? 45.437 -3.770 -23.165 1.00 34.35 88 PRO D CA 1
ATOM 2655 C C . PRO C 2 88 ? 44.969 -4.607 -24.351 1.00 32.41 88 PRO D C 1
ATOM 2656 O O . PRO C 2 88 ? 44.523 -4.059 -25.363 1.00 35.00 88 PRO D O 1
ATOM 2660 N N . PRO C 2 89 ? 45.096 -5.932 -24.241 1.00 34.15 89 PRO D N 1
ATOM 2661 C CA . PRO C 2 89 ? 44.801 -6.820 -25.369 1.00 37.31 89 PRO D CA 1
ATOM 2662 C C . PRO C 2 89 ? 43.305 -7.079 -25.521 1.00 36.00 89 PRO D C 1
ATOM 2663 O O . PRO C 2 89 ? 42.560 -6.938 -24.541 1.00 34.46 89 PRO D O 1
ATOM 2667 N N . ASP C 2 90 ? 42.874 -7.460 -26.726 1.00 36.63 90 ASP D N 1
ATOM 2668 C CA . ASP C 2 90 ? 41.473 -7.820 -26.951 1.00 35.88 90 ASP D CA 1
ATOM 2669 C C . ASP C 2 90 ? 41.052 -8.959 -26.030 1.00 32.65 90 ASP D C 1
ATOM 2670 O O . ASP C 2 90 ? 39.933 -8.989 -25.511 1.00 35.41 90 ASP D O 1
ATOM 2675 N N . ASN C 2 91 ? 41.951 -9.911 -25.834 1.00 31.09 91 ASN D N 1
ATOM 2676 C CA . ASN C 2 91 ? 41.682 -11.004 -24.906 1.00 29.91 91 ASN D CA 1
ATOM 2677 C C . ASN C 2 91 ? 42.950 -11.571 -24.284 1.00 30.10 91 ASN D C 1
ATOM 2678 O O . ASN C 2 91 ? 44.055 -11.348 -24.791 1.00 33.45 91 ASN D O 1
ATOM 2683 N N . ILE C 2 92 ? 42.779 -12.284 -23.174 1.00 29.26 92 ILE D N 1
ATOM 2684 C CA . ILE C 2 92 ? 43.865 -12.985 -22.511 1.00 33.79 92 ILE D CA 1
ATOM 2685 C C . ILE C 2 92 ? 43.366 -14.391 -22.243 1.00 31.31 92 ILE D C 1
ATOM 2686 O O . ILE C 2 92 ? 42.324 -14.570 -21.595 1.00 34.17 92 ILE D O 1
ATOM 2691 N N . LYS C 2 93 ? 44.087 -15.385 -22.754 1.00 29.24 93 LYS D N 1
ATOM 2692 C CA . LYS C 2 93 ? 43.651 -16.776 -22.625 1.00 30.85 93 LYS D CA 1
ATOM 2693 C C . LYS C 2 93 ? 44.318 -17.341 -21.371 1.00 30.00 93 LYS D C 1
ATOM 2694 O O . LYS C 2 93 ? 45.263 -18.121 -21.448 1.00 33.55 93 LYS D O 1
ATOM 2700 N N . ASP C 2 94 ? 43.807 -16.933 -20.214 1.00 29.71 94 ASP D N 1
ATOM 2701 C CA . ASP C 2 94 ? 44.426 -17.246 -18.934 1.00 35.02 94 ASP D CA 1
ATOM 2702 C C . ASP C 2 94 ? 43.420 -16.769 -17.892 1.00 32.79 94 ASP D C 1
ATOM 2703 O O . ASP C 2 94 ? 42.646 -15.864 -18.179 1.00 30.65 94 ASP D O 1
ATOM 2708 N N . THR C 2 95 ? 43.399 -17.376 -16.707 1.00 31.35 95 THR D N 1
ATOM 2709 C CA . THR C 2 95 ? 42.493 -16.887 -15.655 1.00 29.85 95 THR D CA 1
ATOM 2710 C C . THR C 2 95 ? 43.198 -15.931 -14.710 1.00 30.15 95 THR D C 1
ATOM 2711 O O . THR C 2 95 ? 42.580 -15.348 -13.811 1.00 30.30 95 THR D O 1
ATOM 2715 N N . LYS C 2 96 ? 44.496 -15.774 -14.929 1.00 28.46 96 LYS D N 1
ATOM 2716 C CA . LYS C 2 96 ? 45.310 -14.827 -14.191 1.00 29.81 96 LYS D CA 1
ATOM 2717 C C . LYS C 2 96 ? 46.201 -14.082 -15.162 1.00 33.80 96 LYS D C 1
ATOM 2718 O O . LYS C 2 96 ? 46.606 -14.627 -16.179 1.00 33.16 96 LYS D O 1
ATOM 2724 N N . SER C 2 97 ? 46.511 -12.835 -14.839 1.00 28.14 97 SER D N 1
ATOM 2725 C CA . SER C 2 97 ? 47.401 -12.047 -15.676 1.00 29.95 97 SER D CA 1
ATOM 2726 C C . SER C 2 97 ? 48.079 -10.980 -14.846 1.00 26.87 97 SER D C 1
ATOM 2727 O O . SER C 2 97 ? 47.441 -10.373 -13.983 1.00 31.05 97 SER D O 1
ATOM 2730 N N . ASP C 2 98 ? 49.366 -10.748 -15.125 1.00 30.19 98 ASP D N 1
ATOM 2731 C CA . ASP C 2 98 ? 50.123 -9.705 -14.444 1.00 30.91 98 ASP D CA 1
ATOM 2732 C C . ASP C 2 98 ? 49.569 -8.313 -14.745 1.00 28.27 98 ASP D C 1
ATOM 2733 O O . ASP C 2 98 ? 49.851 -7.359 -14.013 1.00 32.67 98 ASP D O 1
ATOM 2738 N N . ILE C 2 99 ? 48.786 -8.184 -15.823 1.00 26.21 99 ILE D N 1
ATOM 2739 C CA . ILE C 2 99 ? 48.188 -6.880 -16.121 1.00 25.38 99 ILE D CA 1
ATOM 2740 C C . ILE C 2 99 ? 46.704 -6.747 -15.721 1.00 25.28 99 ILE D C 1
ATOM 2741 O O . ILE C 2 99 ? 46.120 -5.675 -15.878 1.00 27.03 99 ILE D O 1
ATOM 2746 N N . ILE C 2 100 ? 46.117 -7.823 -15.204 1.00 24.16 100 ILE D N 1
ATOM 2747 C CA . ILE C 2 100 ? 44.717 -7.783 -14.747 1.00 22.30 100 ILE D CA 1
ATOM 2748 C C . ILE C 2 100 ? 44.643 -7.634 -13.229 1.00 25.94 100 ILE D C 1
ATOM 2749 O O . ILE C 2 100 ? 45.259 -8.410 -12.480 1.00 25.81 100 ILE D O 1
ATOM 2754 N N . PHE C 2 101 ? 43.895 -6.629 -12.787 1.00 25.07 101 PHE D N 1
ATOM 2755 C CA . PHE C 2 101 ? 43.598 -6.434 -11.371 1.00 24.30 101 PHE D CA 1
ATOM 2756 C C . PHE C 2 101 ? 42.095 -6.512 -11.190 1.00 24.59 101 PHE D C 1
ATOM 2757 O O . PHE C 2 101 ? 41.339 -6.222 -12.120 1.00 24.45 101 PHE D O 1
ATOM 2765 N N . PHE C 2 102 ? 41.647 -6.921 -10.005 1.00 24.48 102 PHE D N 1
ATOM 2766 C CA . PHE C 2 102 ? 40.215 -6.875 -9.724 1.00 25.48 102 PHE D CA 1
ATOM 2767 C C . PHE C 2 102 ? 39.918 -5.596 -8.973 1.00 27.21 102 PHE D C 1
ATOM 2768 O O . PHE C 2 102 ? 40.481 -5.356 -7.890 1.00 25.97 102 PHE D O 1
ATOM 2776 N N . GLN C 2 103 ? 39.079 -4.754 -9.568 1.00 25.16 103 GLN D N 1
ATOM 2777 C CA . GLN C 2 103 ? 38.708 -3.500 -8.931 1.00 24.59 103 GLN D CA 1
ATOM 2778 C C . GLN C 2 103 ? 37.524 -3.781 -8.026 1.00 24.44 103 GLN D C 1
ATOM 2779 O O . GLN C 2 103 ? 36.443 -4.175 -8.487 1.00 25.55 103 GLN D O 1
ATOM 2785 N N . ARG C 2 104 ? 37.742 -3.585 -6.732 1.00 23.84 104 ARG D N 1
ATOM 2786 C CA . ARG C 2 104 ? 36.743 -3.964 -5.741 1.00 27.89 104 ARG D CA 1
ATOM 2787 C C . ARG C 2 104 ? 36.447 -2.794 -4.816 1.00 28.33 104 ARG D C 1
ATOM 2788 O O . ARG C 2 104 ? 37.362 -2.111 -4.368 1.00 29.29 104 ARG D O 1
ATOM 2796 N N . SER C 2 105 ? 35.174 -2.567 -4.493 1.00 27.97 105 SER D N 1
ATOM 2797 C CA . SER C 2 105 ? 34.879 -1.508 -3.534 1.00 27.30 105 SER D CA 1
ATOM 2798 C C . SER C 2 105 ? 35.449 -1.866 -2.161 1.00 29.26 105 SER D C 1
ATOM 2799 O O . SER C 2 105 ? 35.499 -3.038 -1.774 1.00 30.50 105 SER D O 1
ATOM 2802 N N . VAL C 2 106 ? 35.891 -0.854 -1.427 1.00 29.29 106 VAL D N 1
ATOM 2803 C CA . VAL C 2 106 ? 36.443 -1.082 -0.099 1.00 30.80 106 VAL D CA 1
ATOM 2804 C C . VAL C 2 106 ? 35.332 -1.512 0.844 1.00 36.81 106 VAL D C 1
ATOM 2805 O O . VAL C 2 106 ? 34.239 -0.952 0.806 1.00 36.79 106 VAL D O 1
ATOM 2809 N N . PRO C 2 107 ? 35.599 -2.539 1.668 1.00 36.12 107 PRO D N 1
ATOM 2810 C CA . PRO C 2 107 ? 34.621 -3.010 2.645 1.00 39.07 107 PRO D CA 1
ATOM 2811 C C . PRO C 2 107 ? 34.157 -1.848 3.514 1.00 41.48 107 PRO D C 1
ATOM 2812 O O . PRO C 2 107 ? 34.984 -1.129 4.069 1.00 40.72 107 PRO D O 1
ATOM 2816 N N . GLY C 2 108 ? 32.846 -1.650 3.595 1.00 49.52 108 GLY D N 1
ATOM 2817 C CA . GLY C 2 108 ? 32.288 -0.558 4.369 1.00 58.29 108 GLY D CA 1
ATOM 2818 C C . GLY C 2 108 ? 32.380 0.820 3.735 1.00 56.05 108 GLY D C 1
ATOM 2819 O O . GLY C 2 108 ? 31.872 1.789 4.304 1.00 61.94 108 GLY D O 1
ATOM 2820 N N . HIS C 2 109 ? 33.015 0.914 2.566 1.00 50.41 109 HIS D N 1
ATOM 2821 C CA . HIS C 2 109 ? 33.196 2.198 1.891 1.00 51.31 109 HIS D CA 1
ATOM 2822 C C . HIS C 2 109 ? 32.992 2.102 0.380 1.00 50.26 109 HIS D C 1
ATOM 2823 O O . HIS C 2 109 ? 33.969 2.051 -0.377 1.00 45.52 109 HIS D O 1
ATOM 2830 N N . ASP C 2 110 ? 31.730 2.107 -0.056 1.00 50.56 110 ASP D N 1
ATOM 2831 C CA . ASP C 2 110 ? 31.399 1.923 -1.479 1.00 50.57 110 ASP D CA 1
ATOM 2832 C C . ASP C 2 110 ? 32.070 2.920 -2.419 1.00 42.35 110 ASP D C 1
ATOM 2833 O O . ASP C 2 110 ? 32.258 2.638 -3.614 1.00 43.21 110 ASP D O 1
ATOM 2838 N N . ASN C 2 111 ? 32.420 4.090 -1.895 1.00 43.05 111 ASN D N 1
ATOM 2839 C CA . ASN C 2 111 ? 32.937 5.161 -2.742 1.00 47.88 111 ASN D CA 1
ATOM 2840 C C . ASN C 2 111 ? 34.436 5.064 -2.993 1.00 42.91 111 ASN D C 1
ATOM 2841 O O . ASN C 2 111 ? 35.003 5.855 -3.746 1.00 50.52 111 ASN D O 1
ATOM 2846 N N . LYS C 2 112 ? 35.076 4.083 -2.364 1.00 35.52 112 LYS D N 1
ATOM 2847 C CA . LYS C 2 112 ? 36.509 3.877 -2.519 1.00 29.10 112 LYS D CA 1
ATOM 2848 C C . LYS C 2 112 ? 36.753 2.504 -3.120 1.00 27.85 112 LYS D C 1
ATOM 2849 O O . LYS C 2 112 ? 35.951 1.587 -2.925 1.00 28.59 112 LYS D O 1
ATOM 2855 N N . MET C 2 113 ? 37.881 2.368 -3.820 1.00 26.60 113 MET D N 1
ATOM 2856 C CA . MET C 2 113 ? 38.222 1.156 -4.555 1.00 23.41 113 MET D CA 1
ATOM 2857 C C . MET C 2 113 ? 39.584 0.621 -4.126 1.00 25.21 113 MET D C 1
ATOM 2858 O O . MET C 2 113 ? 40.486 1.390 -3.762 1.00 28.36 113 MET D O 1
ATOM 2863 N N . GLN C 2 114 ? 39.719 -0.700 -4.134 1.00 25.37 114 GLN D N 1
ATOM 2864 C CA . GLN C 2 114 ? 41.040 -1.326 -4.067 1.00 23.33 114 GLN D CA 1
ATOM 2865 C C . GLN C 2 114 ? 41.264 -2.177 -5.307 1.00 28.99 114 GLN D C 1
ATOM 2866 O O . GLN C 2 114 ? 40.309 -2.591 -5.974 1.00 29.16 114 GLN D O 1
ATOM 2872 N N . PHE C 2 115 ? 42.525 -2.415 -5.631 1.00 27.08 115 PHE D N 1
ATOM 2873 C CA . PHE C 2 115 ? 42.859 -3.144 -6.849 1.00 22.69 115 PHE D CA 1
ATOM 2874 C C . PHE C 2 115 ? 43.686 -4.366 -6.487 1.00 26.85 115 PHE D C 1
ATOM 2875 O O . PHE C 2 115 ? 44.844 -4.247 -6.076 1.00 26.48 115 PHE D O 1
ATOM 2883 N N . GLU C 2 116 ? 43.083 -5.540 -6.621 1.00 24.34 116 GLU D N 1
ATOM 2884 C CA . GLU C 2 116 ? 43.737 -6.772 -6.230 1.00 23.28 116 GLU D CA 1
ATOM 2885 C C . GLU C 2 116 ? 44.382 -7.430 -7.442 1.00 28.63 116 GLU D C 1
ATOM 2886 O O . GLU C 2 116 ? 43.735 -7.597 -8.472 1.00 28.11 116 GLU D O 1
ATOM 2892 N N . SER C 2 117 ? 45.656 -7.798 -7.317 1.00 26.78 117 SER D N 1
ATOM 2893 C CA . SER C 2 117 ? 46.358 -8.467 -8.408 1.00 30.00 117 SER D CA 1
ATOM 2894 C C . SER C 2 117 ? 45.731 -9.824 -8.701 1.00 30.78 117 SER D C 1
ATOM 2895 O O . SER C 2 117 ? 45.535 -10.625 -7.792 1.00 29.68 117 SER D O 1
ATOM 2898 N N . SER C 2 118 ? 45.417 -10.099 -9.967 1.00 25.56 118 SER D N 1
ATOM 2899 C CA . SER C 2 118 ? 44.879 -11.413 -10.316 1.00 25.31 118 SER D CA 1
ATOM 2900 C C . SER C 2 118 ? 45.981 -12.471 -10.275 1.00 28.63 118 SER D C 1
ATOM 2901 O O . SER C 2 118 ? 45.712 -13.660 -10.092 1.00 31.73 118 SER D O 1
ATOM 2904 N N . SER C 2 119 ? 47.226 -12.034 -10.457 1.00 32.89 119 SER D N 1
ATOM 2905 C CA . SER C 2 119 ? 48.382 -12.924 -10.403 1.00 39.31 119 SER D CA 1
ATOM 2906 C C . SER C 2 119 ? 48.704 -13.339 -8.972 1.00 35.62 119 SER D C 1
ATOM 2907 O O . SER C 2 119 ? 49.070 -14.483 -8.714 1.00 36.83 119 SER D O 1
ATOM 2910 N N . TYR C 2 120 ? 48.562 -12.391 -8.050 1.00 33.63 120 TYR D N 1
ATOM 2911 C CA . TYR C 2 120 ? 48.931 -12.604 -6.655 1.00 36.44 120 TYR D CA 1
ATOM 2912 C C . TYR C 2 120 ? 47.763 -12.279 -5.733 1.00 34.42 120 TYR D C 1
ATOM 2913 O O . TYR C 2 120 ? 47.618 -11.148 -5.261 1.00 31.59 120 TYR D O 1
ATOM 2922 N N . GLU C 2 121 ? 46.915 -13.278 -5.508 1.00 44.82 121 GLU D N 1
ATOM 2923 C CA . GLU C 2 121 ? 45.740 -13.115 -4.659 1.00 46.75 121 GLU D CA 1
ATOM 2924 C C . GLU C 2 121 ? 46.147 -12.595 -3.285 1.00 41.87 121 GLU D C 1
ATOM 2925 O O . GLU C 2 121 ? 47.123 -13.059 -2.704 1.00 45.54 121 GLU D O 1
ATOM 2931 N N . GLY C 2 122 ? 45.398 -11.622 -2.776 1.00 40.13 122 GLY D N 1
ATOM 2932 C CA . GLY C 2 122 ? 45.684 -11.044 -1.475 1.00 40.82 122 GLY D CA 1
ATOM 2933 C C . GLY C 2 122 ? 46.701 -9.918 -1.526 1.00 41.87 122 GLY D C 1
ATOM 2934 O O . GLY C 2 122 ? 47.003 -9.304 -0.504 1.00 40.55 122 GLY D O 1
ATOM 2935 N N . TYR C 2 123 ? 47.237 -9.655 -2.715 1.00 36.79 123 TYR D N 1
ATOM 2936 C CA . TYR C 2 123 ? 48.138 -8.527 -2.935 1.00 34.01 123 TYR D CA 1
ATOM 2937 C C . TYR C 2 123 ? 47.405 -7.414 -3.670 1.00 32.73 123 TYR D C 1
ATOM 2938 O O . TYR C 2 123 ? 46.658 -7.679 -4.611 1.00 31.21 123 TYR D O 1
ATOM 2947 N N . PHE C 2 124 ? 47.644 -6.176 -3.246 1.00 29.54 124 PHE D N 1
ATOM 2948 C CA . PHE C 2 124 ? 46.906 -5.023 -3.739 1.00 30.31 124 PHE D CA 1
ATOM 2949 C C . PHE C 2 124 ? 47.809 -3.862 -4.116 1.00 29.76 124 PHE D C 1
ATOM 2950 O O . PHE C 2 124 ? 48.878 -3.676 -3.539 1.00 29.68 124 PHE D O 1
ATOM 2958 N N . LEU C 2 125 ? 47.364 -3.058 -5.072 1.00 25.73 125 LEU D N 1
ATOM 2959 C CA . LEU C 2 125 ? 48.005 -1.769 -5.305 1.00 26.90 125 LEU D CA 1
ATOM 2960 C C . LEU C 2 125 ? 47.942 -0.924 -4.028 1.00 33.71 125 LEU D C 1
ATOM 2961 O O . LEU C 2 125 ? 46.924 -0.903 -3.316 1.00 29.92 125 LEU D O 1
ATOM 2966 N N . ALA C 2 126 ? 49.040 -0.238 -3.732 1.00 30.78 126 ALA D N 1
ATOM 2967 C CA . ALA C 2 126 ? 49.112 0.588 -2.530 1.00 29.03 126 ALA D CA 1
ATOM 2968 C C . ALA C 2 126 ? 49.951 1.824 -2.793 1.00 34.31 126 ALA D C 1
ATOM 2969 O O . ALA C 2 126 ? 50.816 1.826 -3.666 1.00 33.16 126 ALA D O 1
ATOM 2971 N N . SER C 2 127 ? 49.669 2.874 -2.039 1.00 35.28 127 SER D N 1
ATOM 2972 C CA . SER C 2 127 ? 50.480 4.075 -2.053 1.00 38.72 127 SER D CA 1
ATOM 2973 C C . SER C 2 127 ? 51.467 3.952 -0.886 1.00 35.52 127 SER D C 1
ATOM 2974 O O . SER C 2 127 ? 51.066 3.687 0.249 1.00 37.59 127 SER D O 1
ATOM 2977 N N . GLU C 2 128 ? 52.761 4.097 -1.176 1.00 36.42 128 GLU D N 1
ATOM 2978 C CA . GLU C 2 128 ? 53.785 3.997 -0.142 1.00 42.06 128 GLU D CA 1
ATOM 2979 C C . GLU C 2 128 ? 54.828 5.102 -0.251 1.00 44.04 128 GLU D C 1
ATOM 2980 O O . GLU C 2 128 ? 55.375 5.349 -1.324 1.00 47.43 128 GLU D O 1
ATOM 2986 N N . LYS C 2 129 ? 55.099 5.761 0.868 1.00 44.55 129 LYS D N 1
ATOM 2987 C CA . LYS C 2 129 ? 56.105 6.810 0.895 1.00 48.51 129 LYS D CA 1
ATOM 2988 C C . LYS C 2 129 ? 57.510 6.225 0.962 1.00 56.47 129 LYS D C 1
ATOM 2989 O O . LYS C 2 129 ? 57.794 5.366 1.796 1.00 63.48 129 LYS D O 1
ATOM 2995 N N . GLU C 2 130 ? 58.384 6.698 0.077 1.00 57.31 130 GLU D N 1
ATOM 2996 C CA . GLU C 2 130 ? 59.790 6.305 0.077 1.00 63.10 130 GLU D CA 1
ATOM 2997 C C . GLU C 2 130 ? 60.660 7.550 -0.078 1.00 62.33 130 GLU D C 1
ATOM 2998 O O . GLU C 2 130 ? 60.688 8.171 -1.145 1.00 56.00 130 GLU D O 1
ATOM 3004 N N . ARG C 2 131 ? 61.362 7.915 0.990 1.00 60.30 131 ARG D N 1
ATOM 3005 C CA . ARG C 2 131 ? 62.074 9.184 1.020 1.00 67.27 131 ARG D CA 1
ATOM 3006 C C . ARG C 2 131 ? 61.102 10.307 0.656 1.00 68.13 131 ARG D C 1
ATOM 3007 O O . ARG C 2 131 ? 60.030 10.409 1.244 1.00 64.99 131 ARG D O 1
ATOM 3015 N N . ASP C 2 132 ? 61.463 11.140 -0.313 1.00 72.20 132 ASP D N 1
ATOM 3016 C CA . ASP C 2 132 ? 60.591 12.247 -0.703 1.00 71.33 132 ASP D CA 1
ATOM 3017 C C . ASP C 2 132 ? 59.520 11.832 -1.709 1.00 62.45 132 ASP D C 1
ATOM 3018 O O . ASP C 2 132 ? 58.687 12.648 -2.102 1.00 65.28 132 ASP D O 1
ATOM 3023 N N . LEU C 2 133 ? 59.539 10.566 -2.118 1.00 49.64 133 LEU D N 1
ATOM 3024 C CA . LEU C 2 133 ? 58.593 10.078 -3.119 1.00 45.54 133 LEU D CA 1
ATOM 3025 C C . LEU C 2 133 ? 57.401 9.313 -2.534 1.00 44.50 133 LEU D C 1
ATOM 3026 O O . LEU C 2 133 ? 57.474 8.757 -1.442 1.00 47.79 133 LEU D O 1
ATOM 3031 N N . PHE C 2 134 ? 56.309 9.295 -3.287 1.00 44.12 134 PHE D N 1
ATOM 3032 C CA . PHE C 2 134 ? 55.184 8.424 -2.983 1.00 36.93 134 PHE D CA 1
ATOM 3033 C C . PHE C 2 134 ? 55.019 7.465 -4.149 1.00 43.15 134 PHE D C 1
ATOM 3034 O O . PHE C 2 134 ? 54.660 7.870 -5.253 1.00 45.28 134 PHE D O 1
ATOM 3042 N N . LYS C 2 135 ? 55.308 6.193 -3.901 1.00 42.51 135 LYS D N 1
ATOM 3043 C CA . LYS C 2 135 ? 55.326 5.190 -4.961 1.00 37.99 135 LYS D CA 1
ATOM 3044 C C . LYS C 2 135 ? 54.096 4.300 -4.961 1.00 41.25 135 LYS D C 1
ATOM 3045 O O . LYS C 2 135 ? 53.518 4.014 -3.906 1.00 38.59 135 LYS D O 1
ATOM 3051 N N . LEU C 2 136 ? 53.711 3.853 -6.153 1.00 36.33 136 LEU D N 1
ATOM 3052 C CA . LEU C 2 136 ? 52.707 2.809 -6.296 1.00 37.47 136 LEU D CA 1
ATOM 3053 C C . LEU C 2 136 ? 53.417 1.474 -6.124 1.00 38.73 136 LEU D C 1
ATOM 3054 O O . LEU C 2 136 ? 54.373 1.168 -6.842 1.00 38.70 136 LEU D O 1
ATOM 3059 N N . ILE C 2 137 ? 52.973 0.682 -5.156 1.00 36.75 137 ILE D N 1
ATOM 3060 C CA . ILE C 2 137 ? 53.589 -0.616 -4.916 1.00 37.06 137 ILE D CA 1
ATOM 3061 C C . ILE C 2 137 ? 52.541 -1.723 -4.876 1.00 31.89 137 ILE D C 1
ATOM 3062 O O . ILE C 2 137 ? 51.340 -1.461 -4.943 1.00 31.97 137 ILE D O 1
ATOM 3067 N N . LEU C 2 138 ? 53.009 -2.964 -4.779 1.00 37.81 138 LEU D N 1
ATOM 3068 C CA . LEU C 2 138 ? 52.112 -4.091 -4.582 1.00 40.10 138 LEU D CA 1
ATOM 3069 C C . LEU C 2 138 ? 52.359 -4.588 -3.169 1.00 35.95 138 LEU D C 1
ATOM 3070 O O . LEU C 2 138 ? 53.485 -4.938 -2.828 1.00 41.09 138 LEU D O 1
ATOM 3075 N N . LYS C 2 139 ? 51.329 -4.588 -2.329 1.00 40.60 139 LYS D N 1
ATOM 3076 C CA . LYS C 2 139 ? 51.519 -5.041 -0.956 1.00 47.22 139 LYS D CA 1
ATOM 3077 C C . LYS C 2 139 ? 50.465 -6.035 -0.510 1.00 42.43 139 LYS D C 1
ATOM 3078 O O . LYS C 2 139 ? 49.289 -5.953 -0.896 1.00 44.08 139 LYS D O 1
ATOM 3084 N N . LYS C 2 140 ? 50.886 -6.973 0.328 1.00 40.44 140 LYS D N 1
ATOM 3085 C CA . LYS C 2 140 ? 49.998 -7.994 0.859 1.00 42.39 140 LYS D CA 1
ATOM 3086 C C . LYS C 2 140 ? 49.022 -7.380 1.842 1.00 50.28 140 LYS D C 1
ATOM 3087 O O . LYS C 2 140 ? 49.355 -6.443 2.553 1.00 57.05 140 LYS D O 1
ATOM 3093 N N . GLU C 2 141 ? 47.815 -7.926 1.851 1.00 53.60 141 GLU D N 1
ATOM 3094 C CA . GLU C 2 141 ? 46.729 -7.462 2.697 1.00 61.17 141 GLU D CA 1
ATOM 3095 C C . GLU C 2 141 ? 47.130 -7.437 4.166 1.00 71.22 141 GLU D C 1
ATOM 3096 O O . GLU C 2 141 ? 47.397 -8.478 4.756 1.00 75.77 141 GLU D O 1
ATOM 3102 N N . GLU C 2 143 ? 44.920 -7.607 7.682 1.00 98.01 143 GLU D N 1
ATOM 3103 C CA . GLU C 2 143 ? 44.697 -6.279 8.240 1.00 99.49 143 GLU D CA 1
ATOM 3104 C C . GLU C 2 143 ? 43.594 -5.534 7.505 1.00 88.15 143 GLU D C 1
ATOM 3105 O O . GLU C 2 143 ? 43.823 -4.982 6.438 1.00 78.57 143 GLU D O 1
ATOM 3111 N N . LEU C 2 144 ? 42.399 -5.505 8.077 1.00 90.91 144 LEU D N 1
ATOM 3112 C CA . LEU C 2 144 ? 41.305 -4.789 7.442 1.00 89.27 144 LEU D CA 1
ATOM 3113 C C . LEU C 2 144 ? 41.438 -3.300 7.694 1.00 83.93 144 LEU D C 1
ATOM 3114 O O . LEU C 2 144 ? 42.021 -2.878 8.687 1.00 84.61 144 LEU D O 1
ATOM 3119 N N . GLY C 2 145 ? 40.892 -2.509 6.782 1.00 70.29 145 GLY D N 1
ATOM 3120 C CA . GLY C 2 145 ? 40.914 -1.065 6.912 1.00 70.27 145 GLY D CA 1
ATOM 3121 C C . GLY C 2 145 ? 42.315 -0.507 6.729 1.00 64.76 145 GLY D C 1
ATOM 3122 O O . GLY C 2 145 ? 42.615 0.579 7.222 1.00 70.79 145 GLY D O 1
ATOM 3123 N N . ASP C 2 146 ? 43.177 -1.251 6.040 1.00 59.63 146 ASP D N 1
ATOM 3124 C CA . ASP C 2 146 ? 44.486 -0.737 5.640 1.00 61.83 146 ASP D CA 1
ATOM 3125 C C . ASP C 2 146 ? 44.171 0.356 4.633 1.00 59.93 146 ASP D C 1
ATOM 3126 O O . ASP C 2 146 ? 43.650 0.081 3.547 1.00 54.21 146 ASP D O 1
ATOM 3131 N N . ARG C 2 147 ? 44.456 1.600 5.001 1.00 39.20 147 ARG D N 1
ATOM 3132 C CA . ARG C 2 147 ? 44.028 2.721 4.171 1.00 35.80 147 ARG D CA 1
ATOM 3133 C C . ARG C 2 147 ? 44.973 2.990 2.993 1.00 31.37 147 ARG D C 1
ATOM 3134 O O . ARG C 2 147 ? 44.607 3.698 2.049 1.00 32.49 147 ARG D O 1
ATOM 3142 N N . SER C 2 148 ? 46.162 2.399 3.030 1.00 33.13 148 SER D N 1
ATOM 3143 C CA . SER C 2 148 ? 47.154 2.615 1.970 1.00 33.23 148 SER D CA 1
ATOM 3144 C C . SER C 2 148 ? 46.777 1.909 0.663 1.00 32.56 148 SER D C 1
ATOM 3145 O O . SER C 2 148 ? 47.347 2.184 -0.400 1.00 29.38 148 SER D O 1
ATOM 3148 N N . ILE C 2 149 ? 45.822 0.992 0.740 1.00 28.16 149 ILE D N 1
ATOM 3149 C CA . ILE C 2 149 ? 45.363 0.296 -0.460 1.00 28.74 149 ILE D CA 1
ATOM 3150 C C . ILE C 2 149 ? 44.016 0.831 -0.974 1.00 31.06 149 ILE D C 1
ATOM 3151 O O . ILE C 2 149 ? 43.419 0.255 -1.888 1.00 30.23 149 ILE D O 1
ATOM 3156 N N . MET C 2 150 ? 43.544 1.931 -0.382 1.00 27.15 150 MET D N 1
ATOM 3157 C CA . MET C 2 150 ? 42.265 2.526 -0.771 1.00 27.40 150 MET D CA 1
ATOM 3158 C C . MET C 2 150 ? 42.464 3.699 -1.718 1.00 30.15 150 MET D C 1
ATOM 3159 O O . MET C 2 150 ? 43.334 4.545 -1.506 1.00 27.06 150 MET D O 1
ATOM 3164 N N . PHE C 2 151 ? 41.639 3.753 -2.763 1.00 28.16 151 PHE D N 1
ATOM 3165 C CA . PHE C 2 151 ? 41.752 4.812 -3.757 1.00 26.16 151 PHE D CA 1
ATOM 3166 C C . PHE C 2 151 ? 40.395 5.420 -4.109 1.00 28.32 151 PHE D C 1
ATOM 3167 O O . PHE C 2 151 ? 39.362 4.776 -3.958 1.00 30.60 151 PHE D O 1
ATOM 3175 N N . THR C 2 152 ? 40.413 6.660 -4.585 1.00 31.27 152 THR D N 1
ATOM 3176 C CA . THR C 2 152 ? 39.235 7.224 -5.231 1.00 31.41 152 THR D CA 1
ATOM 3177 C C . THR C 2 152 ? 39.486 7.172 -6.733 1.00 33.33 152 THR D C 1
ATOM 3178 O O . THR C 2 152 ? 40.545 7.579 -7.210 1.00 31.16 152 THR D O 1
ATOM 3182 N N . VAL C 2 153 ? 38.519 6.627 -7.464 1.00 32.35 153 VAL D N 1
ATOM 3183 C CA . VAL C 2 153 ? 38.610 6.529 -8.912 1.00 32.70 153 VAL D CA 1
ATOM 3184 C C . VAL C 2 153 ? 37.621 7.510 -9.506 1.00 37.80 153 VAL D C 1
ATOM 3185 O O . VAL C 2 153 ? 36.397 7.427 -9.291 1.00 35.99 153 VAL D O 1
ATOM 3189 N N . GLN C 2 154 ? 38.181 8.466 -10.225 1.00 37.24 154 GLN D N 1
ATOM 3190 C CA . GLN C 2 154 ? 37.445 9.606 -10.732 1.00 47.30 154 GLN D CA 1
ATOM 3191 C C . GLN C 2 154 ? 37.329 9.484 -12.248 1.00 50.13 154 GLN D C 1
ATOM 3192 O O . GLN C 2 154 ? 38.332 9.380 -12.949 1.00 43.81 154 GLN D O 1
ATOM 3198 N N . ASN C 2 155 ? 36.091 9.447 -12.738 1.00 52.93 155 ASN D N 1
ATOM 3199 C CA . ASN C 2 155 ? 35.830 9.332 -14.164 1.00 47.87 155 ASN D CA 1
ATOM 3200 C C . ASN C 2 155 ? 36.184 10.625 -14.882 1.00 62.77 155 ASN D C 1
ATOM 3201 O O . ASN C 2 155 ? 35.764 11.708 -14.464 1.00 60.80 155 ASN D O 1
ATOM 3206 N N . GLU C 2 156 ? 36.955 10.492 -15.960 1.00 67.34 156 GLU D N 1
ATOM 3207 C CA . GLU C 2 156 ? 37.408 11.616 -16.780 1.00 70.22 156 GLU D CA 1
ATOM 3208 C C . GLU C 2 156 ? 37.648 12.897 -15.983 1.00 81.65 156 GLU D C 1
ATOM 3209 O O . GLU C 2 156 ? 38.592 12.977 -15.192 1.00 81.30 156 GLU D O 1
ATOM 3215 N N . THR D 1 4 ? 6.107 -11.158 -44.237 1.00 66.30 24 THR A N 1
ATOM 3216 C CA . THR D 1 4 ? 6.526 -11.412 -42.854 1.00 69.37 24 THR A CA 1
ATOM 3217 C C . THR D 1 4 ? 5.689 -10.628 -41.846 1.00 62.77 24 THR A C 1
ATOM 3218 O O . THR D 1 4 ? 5.808 -9.403 -41.758 1.00 59.29 24 THR A O 1
ATOM 3222 N N . ARG D 1 5 ? 4.851 -11.335 -41.086 1.00 52.58 25 ARG A N 1
ATOM 3223 C CA . ARG D 1 5 ? 4.069 -10.720 -40.015 1.00 45.26 25 ARG A CA 1
ATOM 3224 C C . ARG D 1 5 ? 4.103 -11.576 -38.754 1.00 42.29 25 ARG A C 1
ATOM 3225 O O . ARG D 1 5 ? 3.908 -12.793 -38.801 1.00 44.69 25 ARG A O 1
ATOM 3233 N N . SER D 1 6 ? 4.357 -10.937 -37.623 1.00 39.62 26 SER A N 1
ATOM 3234 C CA . SER D 1 6 ? 4.454 -11.676 -36.384 1.00 39.23 26 SER A CA 1
ATOM 3235 C C . SER D 1 6 ? 4.273 -10.742 -35.197 1.00 40.66 26 SER A C 1
ATOM 3236 O O . SER D 1 6 ? 4.377 -9.521 -35.320 1.00 37.18 26 SER A O 1
ATOM 3239 N N . VAL D 1 7 ? 3.985 -11.327 -34.047 1.00 37.23 27 VAL A N 1
ATOM 3240 C CA . VAL D 1 7 ? 3.914 -10.566 -32.812 1.00 32.39 27 VAL A CA 1
ATOM 3241 C C . VAL D 1 7 ? 4.630 -11.417 -31.770 1.00 33.98 27 VAL A C 1
ATOM 3242 O O . VAL D 1 7 ? 4.524 -12.640 -31.776 1.00 36.75 27 VAL A O 1
ATOM 3246 N N . ASN D 1 8 ? 5.427 -10.781 -30.930 1.00 34.94 28 ASN A N 1
ATOM 3247 C CA . ASN D 1 8 ? 6.301 -11.537 -30.051 1.00 39.21 28 ASN A CA 1
ATOM 3248 C C . ASN D 1 8 ? 6.314 -10.876 -28.680 1.00 36.79 28 ASN A C 1
ATOM 3249 O O . ASN D 1 8 ? 6.340 -9.656 -28.597 1.00 36.30 28 ASN A O 1
ATOM 3254 N N . ILE D 1 9 ? 6.280 -11.676 -27.613 1.00 34.30 29 ILE A N 1
ATOM 3255 C CA . ILE D 1 9 ? 6.349 -11.155 -26.239 1.00 32.90 29 ILE A CA 1
ATOM 3256 C C . ILE D 1 9 ? 7.633 -11.597 -25.535 1.00 36.49 29 ILE A C 1
ATOM 3257 O O . ILE D 1 9 ? 7.961 -12.786 -25.497 1.00 38.12 29 ILE A O 1
ATOM 3262 N N . HIS D 1 10 ? 8.374 -10.644 -24.979 1.00 30.49 30 HIS A N 1
ATOM 3263 C CA . HIS D 1 10 ? 9.471 -10.997 -24.093 1.00 28.57 30 HIS A CA 1
ATOM 3264 C C . HIS D 1 10 ? 9.024 -10.802 -22.656 1.00 31.06 30 HIS A C 1
ATOM 3265 O O . HIS D 1 10 ? 8.423 -9.779 -22.323 1.00 30.05 30 HIS A O 1
ATOM 3272 N N . VAL D 1 11 ? 9.308 -11.791 -21.815 1.00 30.57 31 VAL A N 1
ATOM 3273 C CA . VAL D 1 11 ? 8.948 -11.705 -20.403 1.00 34.53 31 VAL A CA 1
ATOM 3274 C C . VAL D 1 11 ? 10.181 -11.897 -19.528 1.00 31.74 31 VAL A C 1
ATOM 3275 O O . VAL D 1 11 ? 11.151 -12.542 -19.939 1.00 33.31 31 VAL A O 1
ATOM 3279 N N . PRO D 1 12 ? 10.155 -11.333 -18.312 1.00 33.20 32 PRO A N 1
ATOM 3280 C CA . PRO D 1 12 ? 11.296 -11.591 -17.426 1.00 35.25 32 PRO A CA 1
ATOM 3281 C C . PRO D 1 12 ? 11.204 -12.997 -16.832 1.00 37.04 32 PRO A C 1
ATOM 3282 O O . PRO D 1 12 ? 10.094 -13.470 -16.551 1.00 36.78 32 PRO A O 1
ATOM 3286 N N . VAL D 1 13 ? 12.351 -13.650 -16.662 1.00 33.45 33 VAL A N 1
ATOM 3287 C CA . VAL D 1 13 ? 12.402 -15.009 -16.128 1.00 38.92 33 VAL A CA 1
ATOM 3288 C C . VAL D 1 13 ? 12.007 -15.073 -14.656 1.00 42.23 33 VAL A C 1
ATOM 3289 O O . VAL D 1 13 ? 11.670 -16.137 -14.142 1.00 39.28 33 VAL A O 1
ATOM 3293 N N . LYS D 1 14 ? 12.064 -13.936 -13.975 1.00 38.91 34 LYS A N 1
ATOM 3294 C CA . LYS D 1 14 ? 11.645 -13.885 -12.582 1.00 40.64 34 LYS A CA 1
ATOM 3295 C C . LYS D 1 14 ? 10.807 -12.653 -12.299 1.00 42.73 34 LYS A C 1
ATOM 3296 O O . LYS D 1 14 ? 10.970 -11.607 -12.929 1.00 41.83 34 LYS A O 1
ATOM 3302 N N . GLU D 1 15 ? 9.891 -12.793 -11.352 1.00 40.31 35 GLU A N 1
ATOM 3303 C CA . GLU D 1 15 ? 9.103 -11.668 -10.892 1.00 41.81 35 GLU A CA 1
ATOM 3304 C C . GLU D 1 15 ? 9.975 -10.701 -10.082 1.00 37.82 35 GLU A C 1
ATOM 3305 O O . GLU D 1 15 ? 10.847 -11.124 -9.308 1.00 43.82 35 GLU A O 1
ATOM 3311 N N . THR D 1 16 ? 9.732 -9.405 -10.274 1.00 41.46 36 THR A N 1
ATOM 3312 C CA . THR D 1 16 ? 10.306 -8.347 -9.446 1.00 44.84 36 THR A CA 1
ATOM 3313 C C . THR D 1 16 ? 9.205 -7.360 -9.063 1.00 42.33 36 THR A C 1
ATOM 3314 O O . THR D 1 16 ? 8.044 -7.541 -9.446 1.00 43.03 36 THR A O 1
ATOM 3318 N N . SER D 1 17 ? 9.561 -6.319 -8.312 1.00 45.73 37 SER A N 1
ATOM 3319 C CA . SER D 1 17 ? 8.566 -5.356 -7.825 1.00 51.44 37 SER A CA 1
ATOM 3320 C C . SER D 1 17 ? 7.905 -4.622 -8.984 1.00 48.49 37 SER A C 1
ATOM 3321 O O . SER D 1 17 ? 6.730 -4.259 -8.925 1.00 48.37 37 SER A O 1
ATOM 3324 N N . LYS D 1 18 ? 8.669 -4.417 -10.048 1.00 42.94 38 LYS A N 1
ATOM 3325 C CA . LYS D 1 18 ? 8.160 -3.814 -11.271 1.00 42.92 38 LYS A CA 1
ATOM 3326 C C . LYS D 1 18 ? 8.449 -4.749 -12.432 1.00 43.11 38 LYS A C 1
ATOM 3327 O O . LYS D 1 18 ? 9.598 -4.934 -12.805 1.00 49.53 38 LYS A O 1
ATOM 3333 N N . VAL D 1 19 ? 7.406 -5.351 -12.986 1.00 40.74 39 VAL A N 1
ATOM 3334 C CA . VAL D 1 19 ? 7.562 -6.339 -14.060 1.00 39.54 39 VAL A CA 1
ATOM 3335 C C . VAL D 1 19 ? 7.195 -5.724 -15.404 1.00 36.66 39 VAL A C 1
ATOM 3336 O O . VAL D 1 19 ? 6.135 -5.133 -15.551 1.00 37.63 39 VAL A O 1
ATOM 3340 N N . VAL D 1 20 ? 8.078 -5.866 -16.389 1.00 31.65 40 VAL A N 1
ATOM 3341 C CA . VAL D 1 20 ? 7.809 -5.312 -17.713 1.00 31.61 40 VAL A CA 1
ATOM 3342 C C . VAL D 1 20 ? 7.754 -6.421 -18.751 1.00 30.29 40 VAL A C 1
ATOM 3343 O O . VAL D 1 20 ? 8.677 -7.229 -18.839 1.00 32.96 40 VAL A O 1
ATOM 3347 N N . LEU D 1 21 ? 6.654 -6.466 -19.502 1.00 33.22 41 LEU A N 1
ATOM 3348 C CA . LEU D 1 21 ? 6.527 -7.362 -20.645 1.00 29.75 41 LEU A CA 1
ATOM 3349 C C . LEU D 1 21 ? 6.641 -6.510 -21.880 1.00 30.52 41 LEU A C 1
ATOM 3350 O O . LEU D 1 21 ? 6.016 -5.452 -21.968 1.00 38.22 41 LEU A O 1
ATOM 3355 N N . GLU D 1 22 ? 7.435 -6.978 -22.836 1.00 30.16 42 GLU A N 1
ATOM 3356 C CA . GLU D 1 22 ? 7.671 -6.228 -24.059 1.00 26.56 42 GLU A CA 1
ATOM 3357 C C . GLU D 1 22 ? 7.000 -6.934 -25.211 1.00 32.34 42 GLU A C 1
ATOM 3358 O O . GLU D 1 22 ? 7.331 -8.076 -25.538 1.00 32.61 42 GLU A O 1
ATOM 3364 N N . CYS D 1 23 ? 6.051 -6.248 -25.828 1.00 29.11 43 CYS A N 1
ATOM 3365 C CA . CYS D 1 23 ? 5.447 -6.795 -27.022 1.00 29.47 43 CYS A CA 1
ATOM 3366 C C . CYS D 1 23 ? 5.933 -6.049 -28.255 1.00 30.72 43 CYS A C 1
ATOM 3367 O O . CYS D 1 23 ? 5.856 -4.824 -28.323 1.00 34.80 43 CYS A O 1
ATOM 3370 N N . ARG D 1 24 ? 6.451 -6.801 -29.220 1.00 31.22 44 ARG A N 1
ATOM 3371 C CA . ARG D 1 24 ? 6.913 -6.231 -30.475 1.00 32.70 44 ARG A CA 1
ATOM 3372 C C . ARG D 1 24 ? 6.204 -6.912 -31.623 1.00 34.56 44 ARG A C 1
ATOM 3373 O O . ARG D 1 24 ? 6.080 -8.137 -31.652 1.00 35.76 44 ARG A O 1
ATOM 3381 N N . GLY D 1 25 ? 5.747 -6.113 -32.578 1.00 32.68 45 GLY A N 1
ATOM 3382 C CA . GLY D 1 25 ? 5.201 -6.663 -33.797 1.00 32.69 45 GLY A CA 1
ATOM 3383 C C . GLY D 1 25 ? 6.194 -6.532 -34.938 1.00 39.81 45 GLY A C 1
ATOM 3384 O O . GLY D 1 25 ? 7.140 -5.746 -34.882 1.00 38.85 45 GLY A O 1
ATOM 3385 N N . ASP D 1 26 ? 5.974 -7.324 -35.980 1.00 38.02 46 ASP A N 1
ATOM 3386 C CA . ASP D 1 26 ? 6.737 -7.210 -37.201 1.00 43.22 46 ASP A CA 1
ATOM 3387 C C . ASP D 1 26 ? 5.703 -7.231 -38.327 1.00 48.19 46 ASP A C 1
ATOM 3388 O O . ASP D 1 26 ? 4.952 -8.192 -38.458 1.00 48.91 46 ASP A O 1
ATOM 3393 N N . SER D 1 27 ? 5.620 -6.147 -39.089 1.00 48.07 47 SER A N 1
ATOM 3394 C CA . SER D 1 27 ? 4.667 -6.074 -40.198 1.00 44.93 47 SER A CA 1
ATOM 3395 C C . SER D 1 27 ? 5.228 -5.279 -41.359 1.00 51.40 47 SER A C 1
ATOM 3396 O O . SER D 1 27 ? 5.832 -4.227 -41.169 1.00 51.92 47 SER A O 1
ATOM 3399 N N . TYR D 1 28 ? 5.003 -5.778 -42.569 1.00 48.27 48 TYR A N 1
ATOM 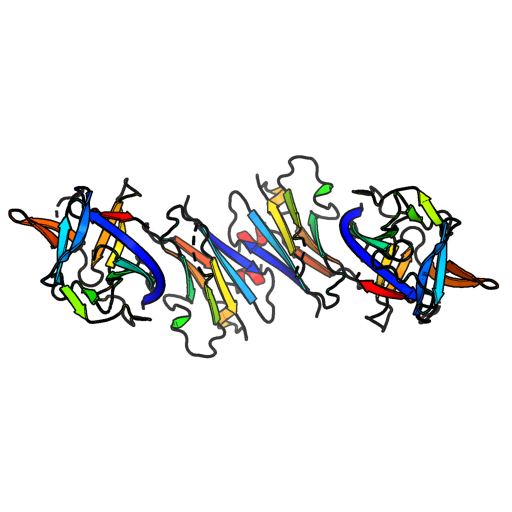3400 C CA . TYR D 1 28 ? 5.473 -5.096 -43.763 1.00 49.49 48 TYR A CA 1
ATOM 3401 C C . TYR D 1 28 ? 4.552 -3.941 -44.169 1.00 59.60 48 TYR A C 1
ATOM 3402 O O . TYR D 1 28 ? 4.867 -3.174 -45.085 1.00 57.00 48 TYR A O 1
ATOM 3411 N N . PHE D 1 29 ? 3.414 -3.818 -43.487 1.00 57.33 49 PHE A N 1
ATOM 3412 C CA . PHE D 1 29 ? 2.567 -2.640 -43.645 1.00 51.12 49 PHE A CA 1
ATOM 3413 C C . PHE D 1 29 ? 3.112 -1.528 -42.761 1.00 54.39 49 PHE A C 1
ATOM 3414 O O . PHE D 1 29 ? 2.622 -1.302 -41.662 1.00 56.40 49 PHE A O 1
ATOM 3422 N N . ARG D 1 30 ? 4.124 -0.829 -43.262 1.00 67.72 50 ARG A N 1
ATOM 3423 C CA . ARG D 1 30 ? 4.916 0.085 -42.444 1.00 74.67 50 ARG A CA 1
ATOM 3424 C C . ARG D 1 30 ? 4.148 1.242 -41.799 1.00 71.24 50 ARG A C 1
ATOM 3425 O O . ARG D 1 30 ? 4.403 1.579 -40.645 1.00 70.95 50 ARG A O 1
ATOM 3433 N N . HIS D 1 31 ? 3.213 1.847 -42.526 1.00 61.11 51 HIS A N 1
ATOM 3434 C CA . HIS D 1 31 ? 2.509 3.017 -42.002 1.00 54.65 51 HIS A CA 1
ATOM 3435 C C . HIS D 1 31 ? 1.288 2.638 -41.172 1.00 53.31 51 HIS A C 1
ATOM 3436 O O . HIS D 1 31 ? 0.707 3.472 -40.471 1.00 54.19 51 HIS A O 1
ATOM 3443 N N . PHE D 1 32 ? 0.898 1.377 -41.252 1.00 43.67 52 PHE A N 1
ATOM 3444 C CA . PHE D 1 32 ? -0.369 0.965 -40.669 1.00 36.85 52 PHE A CA 1
ATOM 3445 C C . PHE D 1 32 ? -0.200 -0.321 -39.882 1.00 38.54 52 PHE A C 1
ATOM 3446 O O . PHE D 1 32 ? -0.797 -1.341 -40.215 1.00 38.49 52 PHE A O 1
ATOM 3454 N N . SER D 1 33 ? 0.625 -0.288 -38.843 1.00 34.08 53 SER A N 1
ATOM 3455 C CA . SER D 1 33 ? 0.718 -1.449 -37.973 1.00 32.21 53 SER A CA 1
ATOM 3456 C C . SER D 1 33 ? 0.992 -1.000 -36.562 1.00 32.33 53 SER A C 1
ATOM 3457 O O . SER D 1 33 ? 1.704 -0.031 -36.333 1.00 34.48 53 SER A O 1
ATOM 3460 N N . TYR D 1 34 ? 0.392 -1.695 -35.615 1.00 29.81 54 TYR A N 1
ATOM 3461 C CA . TYR D 1 34 ? 0.590 -1.331 -34.228 1.00 28.18 54 TYR A CA 1
ATOM 3462 C C . TYR D 1 34 ? 0.308 -2.523 -33.341 1.00 26.05 54 TYR A C 1
ATOM 3463 O O . TYR D 1 34 ? -0.361 -3.458 -33.762 1.00 30.55 54 TYR A O 1
ATOM 3472 N N . VAL D 1 35 ? 0.840 -2.491 -32.121 1.00 25.97 55 VAL A N 1
ATOM 3473 C CA . VAL D 1 35 ? 0.555 -3.526 -31.136 1.00 29.41 55 VAL A CA 1
ATOM 3474 C C . VAL D 1 35 ? 0.028 -2.911 -29.841 1.00 27.61 55 VAL A C 1
ATOM 3475 O O . VAL D 1 35 ? 0.288 -1.750 -29.529 1.00 26.73 55 VAL A O 1
ATOM 3479 N N . TYR D 1 36 ? -0.747 -3.693 -29.103 1.00 26.17 56 TYR A N 1
ATOM 3480 C CA . TYR D 1 36 ? -1.200 -3.264 -27.775 1.00 27.87 56 TYR A CA 1
ATOM 3481 C C . TYR D 1 36 ? -1.687 -4.457 -26.997 1.00 28.83 56 TYR A C 1
ATOM 3482 O O . TYR D 1 36 ? -1.852 -5.554 -27.544 1.00 28.55 56 TYR A O 1
ATOM 3491 N N . TRP D 1 37 ? -1.947 -4.224 -25.716 1.00 28.02 57 TRP A N 1
ATOM 3492 C CA . TRP D 1 37 ? -2.292 -5.296 -24.809 1.00 28.72 57 TRP A CA 1
ATOM 3493 C C . TRP D 1 37 ? -3.799 -5.388 -24.528 1.00 28.06 57 TRP A C 1
ATOM 3494 O O . TRP D 1 37 ? -4.511 -4.376 -24.518 1.00 29.38 57 TRP A O 1
ATOM 3505 N N . ILE D 1 38 ? -4.261 -6.623 -24.328 1.00 26.08 58 ILE A N 1
ATOM 3506 C CA . ILE D 1 38 ? -5.607 -6.907 -23.837 1.00 29.65 58 ILE A CA 1
ATOM 3507 C C . ILE D 1 38 ? -5.447 -7.786 -22.601 1.00 33.35 58 ILE A C 1
ATOM 3508 O O . ILE D 1 38 ? -4.742 -8.802 -22.635 1.00 33.30 58 ILE A O 1
ATOM 3513 N N . ILE D 1 39 ? -6.081 -7.362 -21.513 1.00 31.90 59 ILE A N 1
ATOM 3514 C CA . ILE D 1 39 ? -5.983 -8.041 -20.220 1.00 34.35 59 ILE A CA 1
ATOM 3515 C C . ILE D 1 39 ? -7.207 -8.923 -20.067 1.00 38.28 59 ILE A C 1
ATOM 3516 O O . ILE D 1 39 ? -8.342 -8.433 -20.028 1.00 36.00 59 ILE A O 1
ATOM 3521 N N . GLY D 1 40 ? -6.977 -10.230 -20.005 1.00 37.87 60 GLY A N 1
ATOM 3522 C CA . GLY D 1 40 ? -8.064 -11.184 -19.981 1.00 37.80 60 GLY A CA 1
ATOM 3523 C C . GLY D 1 40 ? -8.782 -11.211 -21.317 1.00 40.59 60 GLY A C 1
ATOM 3524 O O . GLY D 1 40 ? -8.170 -11.007 -22.369 1.00 39.31 60 GLY A O 1
ATOM 3525 N N . LYS D 1 41 ? -10.088 -11.449 -21.274 1.00 35.61 61 LYS A N 1
ATOM 3526 C CA . LYS D 1 41 ? -10.854 -11.641 -22.500 1.00 40.08 61 LYS A CA 1
ATOM 3527 C C . LYS D 1 41 ? -10.971 -10.413 -23.402 1.00 41.64 61 LYS A C 1
ATOM 3528 O O . LYS D 1 41 ? -10.862 -10.537 -24.623 1.00 45.48 61 LYS A O 1
ATOM 3534 N N . ASN D 1 42 ? -11.212 -9.238 -22.828 1.00 39.38 62 ASN A N 1
ATOM 3535 C CA . ASN D 1 42 ? -11.588 -8.100 -23.674 1.00 43.62 62 ASN A CA 1
ATOM 3536 C C . ASN D 1 42 ? -11.332 -6.695 -23.137 1.00 44.64 62 ASN A C 1
ATOM 3537 O O . ASN D 1 42 ? -11.921 -5.727 -23.629 1.00 43.29 62 ASN A O 1
ATOM 3542 N N . LYS D 1 43 ? -10.480 -6.572 -22.125 1.00 37.69 63 LYS A N 1
ATOM 3543 C CA . LYS D 1 43 ? -10.148 -5.252 -21.607 1.00 32.46 63 LYS A CA 1
ATOM 3544 C C . LYS D 1 43 ? -8.794 -4.732 -22.097 1.00 32.21 63 LYS A C 1
ATOM 3545 O O . LYS D 1 43 ? -7.761 -5.324 -21.814 1.00 35.17 63 LYS A O 1
ATOM 3551 N N . THR D 1 44 ? -8.805 -3.635 -22.849 1.00 31.98 64 THR A N 1
ATOM 3552 C CA . THR D 1 44 ? -7.575 -2.891 -23.053 1.00 32.05 64 THR A CA 1
ATOM 3553 C C . THR D 1 44 ? -7.235 -2.251 -21.714 1.00 35.75 64 THR A C 1
ATOM 3554 O O . THR D 1 44 ? -8.106 -2.117 -20.843 1.00 32.78 64 THR A O 1
ATOM 3558 N N . VAL D 1 45 ? -5.981 -1.837 -21.567 1.00 36.43 65 VAL A N 1
ATOM 3559 C CA . VAL D 1 45 ? -5.511 -1.235 -20.319 1.00 35.80 65 VAL A CA 1
ATOM 3560 C C . VAL D 1 45 ? -6.299 0.041 -20.012 1.00 33.64 65 VAL A C 1
ATOM 3561 O O . VAL D 1 45 ? -6.573 0.350 -18.854 1.00 36.66 65 VAL A O 1
ATOM 3565 N N . ASP D 1 46 ? -6.688 0.759 -21.061 1.00 33.99 66 ASP A N 1
ATOM 3566 C CA . ASP D 1 46 ? -7.479 1.983 -20.936 1.00 35.83 66 ASP A CA 1
ATOM 3567 C C . ASP D 1 46 ? -8.789 1.747 -20.190 1.00 39.14 66 ASP A C 1
ATOM 3568 O O . ASP D 1 46 ? -9.333 2.657 -19.558 1.00 44.13 66 ASP A O 1
ATOM 3573 N N . GLN D 1 47 ? -9.296 0.523 -20.265 1.00 34.79 67 GLN A N 1
ATOM 3574 C CA . GLN D 1 47 ? -10.606 0.212 -19.678 1.00 39.08 67 GLN A CA 1
ATOM 3575 C C . GLN D 1 47 ? -10.565 -0.211 -18.210 1.00 45.53 67 GLN A C 1
ATOM 3576 O O . GLN D 1 47 ? -11.603 -0.268 -17.538 1.00 45.06 67 GLN A O 1
ATOM 3582 N N . LEU D 1 48 ? -9.371 -0.500 -17.709 1.00 43.45 68 LEU A N 1
ATOM 3583 C CA . LEU D 1 48 ? -9.222 -0.958 -16.324 1.00 41.74 68 LEU A CA 1
ATOM 3584 C C . LEU D 1 48 ? -9.482 0.144 -15.300 1.00 47.29 68 LEU A C 1
ATOM 3585 O O . LEU D 1 48 ? -9.234 1.322 -15.556 1.00 51.27 68 LEU A O 1
ATOM 3590 N N . PRO D 1 49 ? -9.977 -0.241 -14.121 1.00 50.83 69 PRO A N 1
ATOM 3591 C CA . PRO D 1 49 ? -10.171 0.765 -13.073 1.00 55.52 69 PRO A CA 1
ATOM 3592 C C . PRO D 1 49 ? -8.817 1.339 -12.652 1.00 52.41 69 PRO A C 1
ATOM 3593 O O . PRO D 1 49 ? -7.778 0.723 -12.901 1.00 49.53 69 PRO A O 1
ATOM 3597 N N . PRO D 1 50 ? -8.820 2.528 -12.040 1.00 66.83 70 PRO A N 1
ATOM 3598 C CA . PRO D 1 50 ? -7.543 3.091 -11.595 1.00 71.90 70 PRO A CA 1
ATOM 3599 C C . PRO D 1 50 ? -6.876 2.190 -10.554 1.00 65.36 70 PRO A C 1
ATOM 3600 O O . PRO D 1 50 ? -7.566 1.488 -9.811 1.00 60.65 70 PRO A O 1
ATOM 3604 N N . ASN D 1 51 ? -5.549 2.206 -10.512 1.00 68.03 71 ASN A N 1
ATOM 3605 C CA . ASN D 1 51 ? -4.796 1.407 -9.541 1.00 68.11 71 ASN A CA 1
ATOM 3606 C C . ASN D 1 51 ? -4.964 -0.094 -9.759 1.00 59.33 71 ASN A C 1
ATOM 3607 O O . ASN D 1 51 ? -4.892 -0.882 -8.809 1.00 57.10 71 ASN A O 1
ATOM 3612 N N . SER D 1 52 ? -5.183 -0.477 -11.013 1.00 54.46 72 SER A N 1
ATOM 3613 C CA . SER D 1 52 ? -5.348 -1.878 -11.377 1.00 56.37 72 SER A CA 1
ATOM 3614 C C . SER D 1 52 ? -4.014 -2.614 -11.263 1.00 60.26 72 SER A C 1
ATOM 3615 O O . SER D 1 52 ? -3.976 -3.835 -11.117 1.00 57.14 72 SER A O 1
ATOM 3618 N N . GLY D 1 53 ? -2.921 -1.861 -11.326 1.00 47.03 73 GLY A N 1
ATOM 3619 C CA . GLY D 1 53 ? -1.593 -2.449 -11.299 1.00 48.65 73 GLY A CA 1
ATOM 3620 C C . GLY D 1 53 ? -1.007 -2.626 -12.684 1.00 48.82 73 GLY A C 1
ATOM 3621 O O . GLY D 1 53 ? 0.154 -3.031 -12.827 1.00 44.14 73 GLY A O 1
ATOM 3622 N N . TYR D 1 54 ? -1.809 -2.324 -13.705 1.00 43.44 74 TYR A N 1
ATOM 3623 C CA . TYR D 1 54 ? -1.341 -2.404 -15.087 1.00 43.71 74 TYR A CA 1
ATOM 3624 C C . TYR D 1 54 ? -1.107 -1.011 -15.655 1.00 37.92 74 TYR A C 1
ATOM 3625 O O . TYR D 1 54 ? -1.907 -0.102 -15.446 1.00 44.84 74 TYR A O 1
ATOM 3634 N N . ARG D 1 55 ? 0.010 -0.840 -16.350 1.00 37.35 75 ARG A N 1
ATOM 3635 C CA . ARG D 1 55 ? 0.236 0.375 -17.115 1.00 39.37 75 ARG A CA 1
ATOM 3636 C C . ARG D 1 55 ? 0.788 -0.028 -18.482 1.00 36.20 75 ARG A C 1
ATOM 3637 O O . ARG D 1 55 ? 1.573 -0.963 -18.586 1.00 36.58 75 ARG A O 1
ATOM 3645 N N . GLU D 1 56 ? 0.343 0.647 -19.530 1.00 34.03 76 GLU A N 1
ATOM 3646 C CA . GLU D 1 56 ? 0.843 0.339 -20.862 1.00 35.29 76 GLU A CA 1
ATOM 3647 C C . GLU D 1 56 ? 1.660 1.492 -21.420 1.00 35.22 76 GLU A C 1
ATOM 3648 O O . GLU D 1 56 ? 1.303 2.661 -21.261 1.00 39.25 76 GLU A O 1
ATOM 3654 N N . ARG D 1 57 ? 2.759 1.154 -22.081 1.00 34.55 77 ARG A N 1
ATOM 3655 C CA . ARG D 1 57 ? 3.552 2.152 -22.761 1.00 35.06 77 ARG A CA 1
ATOM 3656 C C . ARG D 1 57 ? 3.603 1.799 -24.236 1.00 39.23 77 ARG A C 1
ATOM 3657 O O . ARG D 1 57 ? 4.282 0.854 -24.633 1.00 33.59 77 ARG A O 1
ATOM 3665 N N . ILE D 1 58 ? 2.861 2.543 -25.045 1.00 40.42 78 ILE A N 1
ATOM 3666 C CA . ILE D 1 58 ? 2.886 2.333 -26.484 1.00 39.83 78 ILE A CA 1
ATOM 3667 C C . ILE D 1 58 ? 3.919 3.270 -27.096 1.00 42.53 78 ILE A C 1
ATOM 3668 O O . ILE D 1 58 ? 3.863 4.483 -26.900 1.00 46.56 78 ILE A O 1
ATOM 3673 N N . TYR D 1 59 ? 4.870 2.696 -27.823 1.00 37.30 79 TYR A N 1
ATOM 3674 C CA . TYR D 1 59 ? 5.950 3.466 -28.414 1.00 44.95 79 TYR A CA 1
ATOM 3675 C C . TYR D 1 59 ? 5.492 4.184 -29.681 1.00 52.81 79 TYR A C 1
ATOM 3676 O O . TYR D 1 59 ? 4.998 3.555 -30.617 1.00 50.40 79 TYR A O 1
ATOM 3685 N N . LEU D 1 60 ? 5.659 5.503 -29.701 1.00 58.45 80 LEU A N 1
ATOM 3686 C CA . LEU D 1 60 ? 5.171 6.324 -30.809 1.00 69.57 80 LEU A CA 1
ATOM 3687 C C . LEU D 1 60 ? 5.937 6.051 -32.099 1.00 73.11 80 LEU A C 1
ATOM 3688 O O . LEU D 1 60 ? 7.079 6.480 -32.254 1.00 78.74 80 LEU A O 1
ATOM 3693 N N . ASN D 1 69 ? 8.368 -2.280 -40.366 1.00 85.48 89 ASN A N 1
ATOM 3694 C CA . ASN D 1 69 ? 7.895 -1.597 -39.164 1.00 76.22 89 ASN A CA 1
ATOM 3695 C C . ASN D 1 69 ? 7.897 -2.505 -37.937 1.00 69.38 89 ASN A C 1
ATOM 3696 O O . ASN D 1 69 ? 7.436 -3.650 -37.998 1.00 61.85 89 ASN A O 1
ATOM 3701 N N . ARG D 1 70 ? 8.412 -1.987 -36.823 1.00 63.74 90 ARG A N 1
ATOM 3702 C CA . ARG D 1 70 ? 8.456 -2.743 -35.574 1.00 58.49 90 ARG A CA 1
ATOM 3703 C C . ARG D 1 70 ? 7.723 -2.031 -34.446 1.00 48.97 90 ARG A C 1
ATOM 3704 O O . ARG D 1 70 ? 8.334 -1.435 -33.551 1.00 42.12 90 ARG A O 1
ATOM 3712 N N . PRO D 1 71 ? 6.391 -2.094 -34.481 1.00 40.95 91 PRO A N 1
ATOM 3713 C CA . PRO D 1 71 ? 5.610 -1.507 -33.392 1.00 35.68 91 PRO A CA 1
ATOM 3714 C C . PRO D 1 71 ? 5.925 -2.187 -32.059 1.00 32.29 91 PRO A C 1
ATOM 3715 O O . PRO D 1 71 ? 6.241 -3.376 -32.026 1.00 35.39 91 PRO A O 1
ATOM 3719 N N . ARG D 1 72 ? 5.836 -1.432 -30.974 1.00 31.51 92 ARG A N 1
ATOM 3720 C CA . ARG D 1 72 ? 6.134 -1.971 -29.647 1.00 30.15 92 ARG A CA 1
ATOM 3721 C C . ARG D 1 72 ? 5.159 -1.445 -28.594 1.00 29.02 92 ARG A C 1
ATOM 3722 O O . ARG D 1 72 ? 4.793 -0.271 -28.607 1.00 33.81 92 ARG A O 1
ATOM 3730 N N . ALA D 1 73 ? 4.741 -2.325 -27.692 1.00 26.66 93 ALA A N 1
ATOM 3731 C CA . ALA D 1 73 ? 3.988 -1.892 -26.522 1.00 26.17 93 ALA A CA 1
ATOM 3732 C C . ALA D 1 73 ? 4.504 -2.647 -25.320 1.00 22.89 93 ALA A C 1
ATOM 3733 O O . ALA D 1 73 ? 4.532 -3.879 -25.331 1.00 28.96 93 ALA A O 1
ATOM 3735 N N . ASP D 1 74 ? 4.914 -1.917 -24.289 1.00 30.20 94 ASP A N 1
ATOM 3736 C CA . ASP D 1 74 ? 5.301 -2.561 -23.034 1.00 28.82 94 ASP A CA 1
ATOM 3737 C C . ASP D 1 74 ? 4.131 -2.527 -22.043 1.00 31.19 94 ASP A C 1
ATOM 3738 O O . ASP D 1 74 ? 3.384 -1.536 -21.957 1.00 32.50 94 ASP A O 1
ATOM 3743 N N . LEU D 1 75 ? 3.988 -3.615 -21.296 1.00 31.75 95 LEU A N 1
ATOM 3744 C CA . LEU D 1 75 ? 2.990 -3.685 -20.237 1.00 28.85 95 LEU A CA 1
ATOM 3745 C C . LEU D 1 75 ? 3.742 -3.778 -18.910 1.00 33.06 95 LEU A C 1
ATOM 3746 O O . LEU D 1 75 ? 4.616 -4.634 -18.734 1.00 34.28 95 LEU A O 1
ATOM 3751 N N . ILE D 1 76 ? 3.426 -2.866 -17.999 1.00 35.10 96 ILE A N 1
ATOM 3752 C CA . ILE D 1 76 ? 4.148 -2.769 -16.738 1.00 33.82 96 ILE A CA 1
ATOM 3753 C C . ILE D 1 76 ? 3.205 -3.154 -15.613 1.00 33.25 96 ILE A C 1
ATOM 3754 O O . ILE D 1 76 ? 2.118 -2.587 -15.489 1.00 37.55 96 ILE A O 1
ATOM 3759 N N . LEU D 1 77 ? 3.621 -4.139 -14.821 1.00 39.39 97 LEU A N 1
ATOM 3760 C CA . LEU D 1 77 ? 2.823 -4.626 -13.704 1.00 39.87 97 LEU A CA 1
ATOM 3761 C C . LEU D 1 77 ? 3.487 -4.211 -12.410 1.00 38.04 97 LEU A C 1
ATOM 3762 O O . LEU D 1 77 ? 4.692 -4.412 -12.218 1.00 40.97 97 LEU A O 1
ATOM 3767 N N . THR D 1 78 ? 2.688 -3.631 -11.524 1.00 43.11 98 THR A N 1
ATOM 3768 C CA . THR D 1 78 ? 3.135 -3.257 -10.196 1.00 45.08 98 THR A CA 1
ATOM 3769 C C . THR D 1 78 ? 2.113 -3.744 -9.180 1.00 48.64 98 THR A C 1
ATOM 3770 O O . THR D 1 78 ? 0.976 -4.073 -9.536 1.00 46.62 98 THR A O 1
ATOM 3774 N N . ASN D 1 79 ? 2.516 -3.777 -7.912 1.00 49.31 99 ASN A N 1
ATOM 3775 C CA . ASN D 1 79 ? 1.651 -4.261 -6.840 1.00 56.16 99 ASN A CA 1
ATOM 3776 C C . ASN D 1 79 ? 0.946 -5.556 -7.223 1.00 55.86 99 ASN A C 1
ATOM 3777 O O . ASN D 1 79 ? -0.275 -5.686 -7.114 1.00 56.94 99 ASN A O 1
ATOM 3782 N N . ILE D 1 80 ? 1.758 -6.517 -7.647 1.00 50.54 100 ILE A N 1
ATOM 3783 C CA . ILE D 1 80 ? 1.299 -7.738 -8.291 1.00 48.05 100 ILE A CA 1
ATOM 3784 C C . ILE D 1 80 ? 0.553 -8.692 -7.361 1.00 52.90 100 ILE A C 1
ATOM 3785 O O . ILE D 1 80 ? 1.045 -9.072 -6.301 1.00 53.34 100 ILE A O 1
ATOM 3790 N N . THR D 1 81 ? -0.643 -9.077 -7.784 1.00 49.41 101 THR A N 1
ATOM 3791 C CA . THR D 1 81 ? -1.467 -10.011 -7.044 1.00 59.70 101 THR A CA 1
ATOM 3792 C C . THR D 1 81 ? -1.463 -11.372 -7.729 1.00 54.67 101 THR A C 1
ATOM 3793 O O . THR D 1 81 ? -0.947 -11.513 -8.843 1.00 49.11 101 THR A O 1
ATOM 3797 N N . ASP D 1 82 ? -2.042 -12.371 -7.063 1.00 60.12 102 ASP A N 1
ATOM 3798 C CA . ASP D 1 82 ? -2.176 -13.688 -7.672 1.00 61.82 102 ASP A CA 1
ATOM 3799 C C . ASP D 1 82 ? -3.072 -13.641 -8.900 1.00 56.85 102 ASP A C 1
ATOM 3800 O O . ASP D 1 82 ? -2.823 -14.345 -9.877 1.00 54.59 102 ASP A O 1
ATOM 3805 N N . GLU D 1 83 ? -4.121 -12.823 -8.847 1.00 56.02 103 GLU A N 1
ATOM 3806 C CA . GLU D 1 83 ? -4.986 -12.667 -10.009 1.00 56.96 103 GLU A CA 1
ATOM 3807 C C . GLU D 1 83 ? -4.181 -12.214 -11.228 1.00 54.10 103 GLU A C 1
ATOM 3808 O O . GLU D 1 83 ? -4.388 -12.713 -12.330 1.00 48.21 103 GLU A O 1
ATOM 3814 N N . MET D 1 84 ? -3.271 -11.268 -11.021 1.00 47.07 104 MET A N 1
ATOM 3815 C CA . MET D 1 84 ? -2.420 -10.768 -12.102 1.00 45.80 104 MET A CA 1
ATOM 3816 C C . MET D 1 84 ? -1.423 -11.827 -12.562 1.00 44.81 104 MET A C 1
ATOM 3817 O O . MET D 1 84 ? -1.133 -11.938 -13.761 1.00 45.32 104 MET A O 1
ATOM 3822 N N . ARG D 1 85 ? -0.890 -12.593 -11.607 1.00 42.16 105 ARG A N 1
ATOM 3823 C CA . ARG D 1 85 ? 0.066 -13.659 -11.922 1.00 48.50 105 ARG A CA 1
ATOM 3824 C C . ARG D 1 85 ? -0.569 -14.740 -12.789 1.00 51.06 105 ARG A C 1
ATOM 3825 O O . ARG D 1 85 ? 0.103 -15.349 -13.621 1.00 47.07 105 ARG A O 1
ATOM 3833 N N . ASN D 1 86 ? -1.870 -14.956 -12.605 1.00 48.92 106 ASN A N 1
ATOM 3834 C CA . ASN D 1 86 ? -2.585 -16.021 -13.303 1.00 42.80 106 ASN A CA 1
ATOM 3835 C C . ASN D 1 86 ? -3.401 -15.541 -14.508 1.00 43.48 106 ASN A C 1
ATOM 3836 O O . ASN D 1 86 ? -4.010 -16.347 -15.213 1.00 44.79 106 ASN A O 1
ATOM 3841 N N . GLU D 1 87 ? -3.394 -14.232 -14.741 1.00 41.49 107 GLU A N 1
ATOM 3842 C CA . GLU D 1 87 ? -4.182 -13.616 -15.805 1.00 41.81 107 GLU A CA 1
ATOM 3843 C C . GLU D 1 87 ? -3.596 -13.946 -17.173 1.00 43.66 107 GLU A C 1
ATOM 3844 O O . GLU D 1 87 ? -2.377 -13.911 -17.357 1.00 38.67 107 GLU A O 1
ATOM 3850 N N . LYS D 1 88 ? -4.460 -14.281 -18.125 1.00 42.63 108 LYS A N 1
ATOM 3851 C CA . LYS D 1 88 ? -4.015 -14.432 -19.512 1.00 38.21 108 LYS A CA 1
ATOM 3852 C C . LYS D 1 88 ? -3.830 -13.062 -20.156 1.00 37.62 108 LYS A C 1
ATOM 3853 O O . LYS D 1 88 ? -4.796 -12.332 -20.372 1.00 40.14 108 LYS A O 1
ATOM 3859 N N . LEU D 1 89 ? -2.582 -12.726 -20.481 1.00 35.79 109 LEU A N 1
ATOM 3860 C CA . LEU D 1 89 ? -2.259 -11.420 -21.034 1.00 32.08 109 LEU A CA 1
ATOM 3861 C C . LEU D 1 89 ? -1.945 -11.544 -22.528 1.00 32.65 109 LEU A C 1
ATOM 3862 O O . LEU D 1 89 ? -1.061 -12.300 -22.927 1.00 34.83 109 LEU A O 1
ATOM 3867 N N . THR D 1 90 ? -2.677 -10.805 -23.347 1.00 30.71 110 THR A N 1
ATOM 3868 C CA . THR D 1 90 ? -2.542 -10.941 -24.795 1.00 30.09 110 THR A CA 1
ATOM 3869 C C . THR D 1 90 ? -1.966 -9.697 -25.449 1.00 27.93 110 THR A C 1
ATOM 3870 O O . THR D 1 90 ? -2.412 -8.585 -25.181 1.00 29.36 110 THR A O 1
ATOM 3874 N N . CYS D 1 91 ? -0.964 -9.879 -26.307 1.00 27.09 111 CYS A N 1
ATOM 3875 C CA . CYS D 1 91 ? -0.559 -8.785 -27.189 1.00 29.06 111 CYS A CA 1
ATOM 3876 C C . CYS D 1 91 ? -1.063 -9.000 -28.615 1.00 29.46 111 CYS A C 1
ATOM 3877 O O . CYS D 1 91 ? -0.961 -10.091 -29.170 1.00 30.74 111 CYS A O 1
ATOM 3880 N N . VAL D 1 92 ? -1.612 -7.939 -29.191 1.00 27.12 112 VAL A N 1
ATOM 3881 C CA . VAL D 1 92 ? -2.281 -8.020 -30.480 1.00 28.25 112 VAL A CA 1
ATOM 3882 C C . VAL D 1 92 ? -1.532 -7.173 -31.489 1.00 30.26 112 VAL A C 1
ATOM 3883 O O . VAL D 1 92 ? -1.172 -6.037 -31.199 1.00 29.91 112 VAL A O 1
ATOM 3887 N N . LEU D 1 93 ? -1.304 -7.735 -32.670 1.00 29.02 113 LEU A N 1
ATOM 3888 C CA . LEU D 1 93 ? -0.824 -6.956 -33.804 1.00 33.31 113 LEU A CA 1
ATOM 3889 C C . LEU D 1 93 ? -1.998 -6.597 -34.699 1.00 30.21 113 LEU A C 1
ATOM 3890 O O . LEU D 1 93 ? -2.736 -7.471 -35.149 1.00 30.72 113 LEU A O 1
ATOM 3895 N N . ILE D 1 94 ? -2.171 -5.304 -34.941 1.00 26.78 114 ILE A N 1
ATOM 3896 C CA . ILE D 1 94 ? -3.186 -4.822 -35.872 1.00 27.45 114 ILE A CA 1
ATOM 3897 C C . ILE D 1 94 ? -2.506 -4.220 -37.087 1.00 28.02 114 ILE A C 1
ATOM 3898 O O . ILE D 1 94 ? -1.579 -3.440 -36.952 1.00 30.26 114 ILE A O 1
ATOM 3903 N N . ASP D 1 95 ? -2.972 -4.611 -38.272 1.00 29.04 115 ASP A N 1
ATOM 3904 C CA . ASP D 1 95 ? -2.551 -4.003 -39.540 1.00 30.63 115 ASP A CA 1
ATOM 3905 C C . ASP D 1 95 ? -3.623 -4.347 -40.587 1.00 30.90 115 ASP A C 1
ATOM 3906 O O . ASP D 1 95 ? -4.648 -4.916 -40.229 1.00 32.04 115 ASP A O 1
ATOM 3911 N N . PRO D 1 96 ? -3.405 -4.017 -41.853 1.00 31.31 116 PRO A N 1
ATOM 3912 C CA . PRO D 1 96 ? -4.422 -4.283 -42.876 1.00 36.52 116 PRO A CA 1
ATOM 3913 C C . PRO D 1 96 ? -4.805 -5.752 -43.081 1.00 31.05 116 PRO A C 1
ATOM 3914 O O . PRO D 1 96 ? -5.690 -6.048 -43.875 1.00 34.03 116 PRO A O 1
ATOM 3918 N N . LYS D 1 97 ? -4.148 -6.663 -42.374 1.00 34.62 117 LYS A N 1
ATOM 3919 C CA . LYS D 1 97 ? -4.511 -8.073 -42.441 1.00 40.40 117 LYS A CA 1
ATOM 3920 C C . LYS D 1 97 ? -5.130 -8.546 -41.119 1.00 40.94 117 LYS A C 1
ATOM 3921 O O . LYS D 1 97 ? -5.222 -7.780 -40.174 1.00 39.02 117 LYS A O 1
ATOM 3927 N N . ASP D 1 98 ? -5.571 -9.797 -41.069 1.00 38.89 118 ASP A N 1
ATOM 3928 C CA . ASP D 1 98 ? -6.217 -10.345 -39.886 1.00 43.14 118 ASP A CA 1
ATOM 3929 C C . ASP D 1 98 ? -5.311 -10.191 -38.677 1.00 34.78 118 ASP A C 1
ATOM 3930 O O . ASP D 1 98 ? -4.118 -10.423 -38.772 1.00 35.28 118 ASP A O 1
ATOM 3935 N N . PRO D 1 99 ? -5.877 -9.791 -37.544 1.00 34.33 119 PRO A N 1
ATOM 3936 C CA . PRO D 1 99 ? -5.051 -9.546 -36.351 1.00 32.87 119 PRO A CA 1
ATOM 3937 C C . PRO D 1 99 ? -4.273 -10.789 -35.902 1.00 33.75 119 PRO A C 1
ATOM 3938 O O . PRO D 1 99 ? -4.752 -11.919 -36.060 1.00 36.94 119 PRO A O 1
ATOM 3942 N N . LEU D 1 100 ? -3.072 -10.572 -35.381 1.00 32.12 120 LEU A N 1
ATOM 3943 C CA . LEU D 1 100 ? -2.246 -11.649 -34.836 1.00 36.99 120 LEU A CA 1
ATOM 3944 C C . LEU D 1 100 ? -2.146 -11.461 -33.334 1.00 37.33 120 LEU A C 1
ATOM 3945 O O . LEU D 1 100 ? -2.063 -10.328 -32.853 1.00 37.23 120 LEU A O 1
ATOM 3950 N N . LYS D 1 101 ? -2.166 -12.569 -32.596 1.00 37.78 121 LYS A N 1
ATOM 3951 C CA . LYS D 1 101 ? -2.110 -12.522 -31.134 1.00 29.83 121 LYS A CA 1
ATOM 3952 C C . LYS D 1 101 ? -1.072 -13.473 -30.575 1.00 37.45 121 LYS A C 1
ATOM 3953 O O . LYS D 1 101 ? -0.828 -14.553 -31.119 1.00 35.52 121 LYS A O 1
ATOM 3959 N N . GLU D 1 102 ? -0.466 -13.054 -29.472 1.00 34.18 122 GLU A N 1
ATOM 3960 C CA . GLU D 1 102 ? 0.333 -13.931 -28.644 1.00 31.81 122 GLU A CA 1
ATOM 3961 C C . GLU D 1 102 ? -0.070 -13.657 -27.204 1.00 29.87 122 GLU A C 1
ATOM 3962 O O . GLU D 1 102 ? -0.467 -12.542 -26.864 1.00 34.16 122 GLU A O 1
ATOM 3968 N N . SER D 1 103 ? 0.031 -14.663 -26.347 1.00 32.48 123 SER A N 1
ATOM 3969 C CA . SER D 1 103 ? -0.397 -14.474 -24.970 1.00 34.72 123 SER A CA 1
ATOM 3970 C C . SER D 1 103 ? 0.552 -15.154 -24.009 1.00 38.33 123 SER A C 1
ATOM 3971 O O . SER D 1 103 ? 1.377 -15.977 -24.408 1.00 38.39 123 SER A O 1
ATOM 3974 N N . VAL D 1 104 ? 0.438 -14.785 -22.739 1.00 30.59 124 VAL A N 1
ATOM 3975 C CA . VAL D 1 104 ? 1.261 -15.379 -21.700 1.00 31.37 124 VAL A CA 1
ATOM 3976 C C . VAL D 1 104 ? 0.519 -15.335 -20.372 1.00 38.21 124 VAL A C 1
ATOM 3977 O O . VAL D 1 104 ? -0.259 -14.413 -20.110 1.00 34.86 124 VAL A O 1
ATOM 3981 N N . ILE D 1 105 ? 0.740 -16.365 -19.562 1.00 37.57 125 ILE A N 1
ATOM 3982 C CA . ILE D 1 105 ? 0.299 -16.388 -18.181 1.00 39.86 125 ILE A CA 1
ATOM 3983 C C . ILE D 1 105 ? 1.569 -16.469 -17.346 1.00 39.00 125 ILE A C 1
ATOM 3984 O O . ILE D 1 105 ? 2.266 -17.482 -17.356 1.00 40.30 125 ILE A O 1
ATOM 3989 N N . LEU D 1 106 ? 1.873 -15.386 -16.643 1.00 37.71 126 LEU A N 1
ATOM 3990 C CA . LEU D 1 106 ? 3.150 -15.254 -15.951 1.00 37.70 126 LEU A CA 1
ATOM 3991 C C . LEU D 1 106 ? 3.480 -16.367 -14.954 1.00 42.01 126 LEU A C 1
ATOM 3992 O O . LEU D 1 106 ? 4.615 -16.830 -14.908 1.00 42.16 126 LEU A O 1
ATOM 3997 N N . SER D 1 107 ? 2.504 -16.806 -14.164 1.00 44.87 127 SER A N 1
ATOM 3998 C CA . SER D 1 107 ? 2.777 -17.842 -13.168 1.00 48.70 127 SER A CA 1
ATOM 3999 C C . SER D 1 107 ? 3.366 -19.097 -13.815 1.00 47.00 127 SER A C 1
ATOM 4000 O O . SER D 1 107 ? 4.139 -19.821 -13.188 1.00 51.62 127 SER A O 1
ATOM 4003 N N . LYS D 1 108 ? 3.000 -19.346 -15.065 1.00 46.10 128 LYS A N 1
ATOM 4004 C CA . LYS D 1 108 ? 3.496 -20.500 -15.798 1.00 45.34 128 LYS A CA 1
ATOM 4005 C C . LYS D 1 108 ? 4.965 -20.334 -16.151 1.00 42.68 128 LYS A C 1
ATOM 4006 O O . LYS D 1 108 ? 5.731 -21.284 -16.093 1.00 46.34 128 LYS A O 1
ATOM 4012 N N . ILE D 1 109 ? 5.352 -19.116 -16.496 1.00 43.54 129 ILE A N 1
ATOM 4013 C CA . ILE D 1 109 ? 6.738 -18.834 -16.803 1.00 44.31 129 ILE A CA 1
ATOM 4014 C C . ILE D 1 109 ? 7.566 -18.882 -15.532 1.00 48.63 129 ILE A C 1
ATOM 4015 O O . ILE D 1 109 ? 8.629 -19.478 -15.500 1.00 45.07 129 ILE A O 1
ATOM 4020 N N . TRP D 1 110 ? 7.062 -18.249 -14.483 1.00 46.59 130 TRP A N 1
ATOM 4021 C CA . TRP D 1 110 ? 7.813 -18.100 -13.261 1.00 46.46 130 TRP A CA 1
ATOM 4022 C C . TRP D 1 110 ? 7.923 -19.364 -12.458 1.00 58.41 130 TRP A C 1
ATOM 4023 O O . TRP D 1 110 ? 8.884 -19.534 -11.689 1.00 60.98 130 TRP A O 1
ATOM 4034 N N . ASN D 1 111 ? 6.955 -20.259 -12.622 1.00 62.81 131 ASN A N 1
ATOM 4035 C CA . ASN D 1 111 ? 6.951 -21.526 -11.900 1.00 70.78 131 ASN A CA 1
ATOM 4036 C 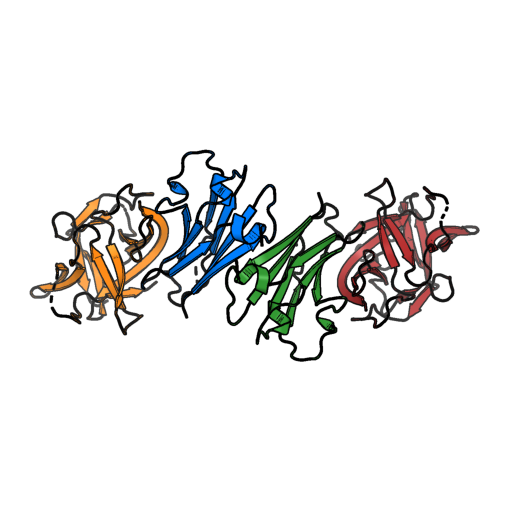C . ASN D 1 111 ? 7.678 -22.627 -12.665 1.00 71.46 131 ASN A C 1
ATOM 4037 O O . ASN D 1 111 ? 7.838 -23.741 -12.167 1.00 76.84 131 ASN A O 1
ATOM 4042 N N . SER D 1 112 ? 8.116 -22.307 -13.879 1.00 68.78 132 SER A N 1
ATOM 4043 C CA . SER D 1 112 ? 8.826 -23.267 -14.715 1.00 67.44 132 SER A CA 1
ATOM 4044 C C . SER D 1 112 ? 10.269 -23.439 -14.254 1.00 67.99 132 SER A C 1
ATOM 4045 O O . SER D 1 112 ? 10.968 -22.460 -13.991 1.00 65.98 132 SER A O 1
#

Organism: Yaba-like disease virus (NCBI:txid132475)

Foldseek 3Di:
DWDKDWDWDLADDQKTKIKIAIDDPQVVFKEKAKDWADGHGPVRDDPPPQWDWDWPVNTMIMIMGHPDDVCQQQIWMKMWMDGPDDIDIDTDRNVVSNVD/DWAWDDKDWKWKAALVRFTWAQDPVRFTFTHPPVRIKMWIWIDAPDDDATKTWIARPVAQWTWFCPPNWTDTDRHHDDRGDPDRFGRRIWGWDADVVGNQKIWTHHRVDGQKTWFWDDDPPTIHTIIDHPPPPRRRIMGMDD/DKAWDAKFWKWKAAPQRFTWFQDPVQFTFTHHPVPQDPDPPSQGGIWIWIWIDAPDDDATKTWIAGPNDPAWTWFCPPQWTGTDGHHDDRDDPDRFGRRIWGWAAAVVGNQKTWTAHSNDGQWTWFWDDDPPTTHTTIGGHPHPPRRRIMGMGTD/DWDKDWDWDLADDQKTKIKIKIDDPQQVFKEKAKDWADGHGPVRDDPPPQWDKDWDPVITMIMIMGHPDDVCQQQIWMKMWMDGPDDIDIDTDRNVVSNVD